Protein 7XKY (pdb70)

Solvent-accessible surface area: 19574 Å² total

Nearest PDB structures (foldseek):
  7xky-assembly1_A  TM=1.003E+00  e=3.390E-57  Methanocaldococcus jannaschii
  6uq8-assembly1_A  TM=8.527E-01  e=4.031E-19  Leishmania major strain Friedlin
  6uqb-assembly1_A  TM=8.549E-01  e=8.327E-19  Leishmania major strain Friedlin
  6unz-assembly1_A  TM=8.738E-01  e=2.473E-18  Leishmania major strain Friedlin
  6mso-assembly2_C  TM=8.274E-01  e=8.846E-19  Leishmania major

Foldseek 3Di:
DVLQVLLVFLLQQQQAFDPLLLVLLVVQLVPKDDPVQNVLSVVLNVLNVCSNVVSAGSDQQSAQKEKEKEAEPDDDVVVVCNVVSNLSSQQVNCPVSNHPQCDADVPVRHTPSRLDDPCRHVYHYHYDHVDDQKMKMKIFGAGPQQQCKDKDDFCVCPLVVQLVVLLVVLLVSQCRLQDLKEKFKAKADPQVNRQVRSVVQLVDRQVDADPPVVVSVVFVVSQCVNLVSQSHSVVGMSRNYSTYGYDYDHHDPRDMMMIMGMHHSSRGMGMDMDRDDD/DEEDQAADLVVQQVADFFDWYFYQHKEKEAEDVRLVVVLVLVPVDDDPDAQAQHEYFQWQWDDQDPNFDATAFTFFDQPVNPPRVLSSCVSHVYAEYEGADFDLVCLQSCQVRVHFYWYAPGPPGRVQSVQFPGFDDWPCCVPPPSRIITMTGGGRNDRIGGCHNPSHGVNVVVVVVVVVVVVVVD

B-factor: mean 34.34, std 10.24, range [13.19, 94.26]

CATH classification: 3.20.130.10

Sequence (464 aa):
KISDVVVELFREAAIYLPEDVKNALEEAYKKESSEISKNTLKAIIENNKIAEETQVPLCQDTGVPIVFLKIGKNINSSEIKIIEEIKEGVKKATEEVPLRPNVVHPLTRENFKTNVGLNSPFINIEFDESLDREIEIIAFPKGAGSENSALKLKPSDGIEGIKNFVLETIANAGGKPCPPIVVGIGIGGTADVALKLAKKALLRKIGERHRDKEIANLEKELLEKINSLGIGAGLGGDITALDVFIEIAGCHTASLPVGICIQCWADRRAIKRIKLDAEYTFNKLTKKDVKKLKVGDIVYLNGKIYTARDEAHLKIIELKSNEKLPFDLNESIIYHAGPIKKVNDSWVCVSIGPTTSARNDVEEEFIKLTNISAIVGKGGKKELLKTFEDYGVVYLAAPGGCAALLANSVKRVDNVYFLDELGPEAVWELEVNNFGPLIVADSHGNSIYEEVNKKVYEKLNELI

InterPro domains:
  IPR004646 Fe-S hydro-lyase, tartrate dehydratase alpha-type, catalytic domain [PF05681] (5-275)
  IPR004646 Fe-S hydro-lyase, tartrate dehydratase alpha-type, catalytic domain [TIGR00722] (3-279)
  IPR051208 Class-I Fumarase/Tartrate Dehydratase [PTHR30389] (2-283)

Radius of gyration: 23.26 Å; Cα contacts (8 Å, |Δi|>4): 1073; chains: 2; bounding box: 66×69×45 Å

Organism: Methanocaldococcus jannaschii (strain ATCC 43067 / DSM 2661 / JAL-1 / JCM 10045 / NBRC 100440) (NCBI:txid243232)

Secondary structure (DSSP, 8-state):
-HHHHHHHHHHHHHH---HHHHHHHHHHHHH---HHHHHHHHHHHHHHHHHHHHT--SSS---EEEEEEEEEES--TTT--HHHHHHHHHHHHHHHTTPP---B-TTT--B-SSS-SSS-SEEEEEEEEEEESEEEEEEEEE-HHHH--EE---GGGHHHHHHHHHHHHHHHHTTTT-SSEEEEEEESSSHHHHHHHHHHHTTSPTT---SSHHHHHHHHHHHHHHHTT--------S-SEEEEEEEE----TT---EEEEEE-S----EEEEEEPP-/-EEESS--HHHHTT--TT-EEEE-SEEEE--HHHHHHHH---S-PPPSS--TT-EEE-B----B-SSSB-----PBPBTT---SHHHHHHHS--SEEEEB---GGGHHHHHHTT-EEEE--TT-HHHHHHHEEEEEEEESHHHH---SEEEEEESSEEEEEE--TTS--HHHHHHHHHHHHHHTT-

Structure (mmCIF, N/CA/C/O backbone):
data_7XKY
#
_entry.id   7XKY
#
_cell.length_a   116.949
_cell.length_b   61.700
_cell.length_c   83.880
_cell.angle_alpha   90.00
_cell.angle_beta   123.90
_cell.angle_gamma   90.00
#
_symmetry.space_group_name_H-M   'C 1 2 1'
#
loop_
_entity.id
_entity.type
_entity.pdbx_description
1 polymer 'Fumarate hydratase'
2 polymer 'Fumarate hydratase'
3 water water
#
loop_
_atom_site.group_PDB
_atom_site.id
_atom_site.type_symbol
_atom_site.label_atom_id
_atom_site.label_alt_id
_atom_site.label_comp_id
_atom_site.label_asym_id
_atom_site.label_entity_id
_atom_site.label_seq_id
_atom_site.pdbx_PDB_ins_code
_atom_site.Cartn_x
_atom_site.Cartn_y
_atom_site.Cartn_z
_atom_site.occupancy
_atom_site.B_iso_or_equiv
_atom_site.auth_seq_id
_atom_site.auth_comp_id
_atom_site.auth_asym_id
_atom_site.auth_atom_id
_atom_site.pdbx_PDB_model_num
ATOM 1 N N . LYS A 1 15 ? 21.736 37.432 23.578 1.00 49.24 2 LYS A N 1
ATOM 2 C CA . LYS A 1 15 ? 21.321 36.928 22.196 1.00 52.10 2 LYS A CA 1
ATOM 3 C C . LYS A 1 15 ? 21.762 35.468 22.013 1.00 49.50 2 LYS A C 1
ATOM 4 O O . LYS A 1 15 ? 21.492 34.855 20.941 1.00 45.79 2 LYS A O 1
ATOM 10 N N . ILE A 1 16 ? 22.438 34.946 23.031 1.00 46.94 3 ILE A N 1
ATOM 11 C CA . ILE A 1 16 ? 23.266 33.713 22.964 1.00 44.14 3 ILE A CA 1
ATOM 12 C C . ILE A 1 16 ? 22.315 32.521 22.817 1.00 39.82 3 ILE A C 1
ATOM 13 O O . ILE A 1 16 ? 22.591 31.624 22.010 1.00 47.01 3 ILE A O 1
ATOM 17 N N . SER A 1 17 ? 21.200 32.529 23.530 1.00 34.37 4 SER A N 1
ATOM 18 C CA . SER A 1 17 ? 20.232 31.405 23.499 1.00 36.42 4 SER A CA 1
ATOM 19 C C . SER A 1 17 ? 19.867 31.048 22.047 1.00 36.25 4 SER A C 1
ATOM 20 O O . SER A 1 17 ? 19.729 29.845 21.772 1.00 34.13 4 SER A O 1
ATOM 23 N N . ASP A 1 18 ? 19.689 32.033 21.153 1.00 36.24 5 ASP A N 1
ATOM 24 C CA . ASP A 1 18 ? 19.281 31.779 19.738 1.00 38.48 5 ASP A CA 1
ATOM 25 C C . ASP A 1 18 ? 20.479 31.240 18.946 1.00 35.56 5 ASP A C 1
ATOM 26 O O . ASP A 1 18 ? 20.263 30.386 18.048 1.00 33.33 5 ASP A O 1
ATOM 31 N N . VAL A 1 19 ? 21.696 31.693 19.261 1.00 31.14 6 VAL A N 1
ATOM 32 C CA . VAL A 1 19 ? 22.933 31.135 18.648 1.00 30.21 6 VAL A CA 1
ATOM 33 C C . VAL A 1 19 ? 23.072 29.657 19.078 1.00 29.17 6 VAL A C 1
ATOM 34 O O . VAL A 1 19 ? 23.365 28.830 18.209 1.00 25.42 6 VAL A O 1
ATOM 38 N N . VAL A 1 20 ? 22.806 29.349 20.355 1.00 24.88 7 VAL A N 1
ATOM 39 C CA . VAL A 1 20 ? 22.843 27.982 20.947 1.00 25.32 7 VAL A CA 1
ATOM 40 C C . VAL A 1 20 ? 21.868 27.089 20.193 1.00 24.47 7 VAL A C 1
ATOM 41 O O . VAL A 1 20 ? 22.242 25.937 19.909 1.00 25.23 7 VAL A O 1
ATOM 45 N N . VAL A 1 21 ? 20.667 27.589 19.899 1.00 25.07 8 VAL A N 1
ATOM 46 C CA . VAL A 1 21 ? 19.626 26.841 19.120 1.00 24.54 8 VAL A CA 1
ATOM 47 C C . VAL A 1 21 ? 20.198 26.499 17.745 1.00 24.64 8 VAL A C 1
ATOM 48 O O . VAL A 1 21 ? 19.994 25.347 17.315 1.00 26.12 8 VAL A O 1
ATOM 52 N N . GLU A 1 22 ? 20.876 27.445 17.083 1.00 26.40 9 GLU A N 1
ATOM 53 C CA . GLU A 1 22 ? 21.376 27.268 15.692 1.00 30.39 9 GLU A CA 1
ATOM 54 C C . GLU A 1 22 ? 22.554 26.297 15.724 1.00 29.92 9 GLU A C 1
ATOM 55 O O . GLU A 1 22 ? 22.785 25.542 14.715 1.00 25.98 9 GLU A O 1
ATOM 57 N N . LEU A 1 23 ? 23.246 26.297 16.864 1.00 27.25 10 LEU A N 1
ATOM 58 C CA . LEU A 1 23 ? 24.412 25.417 17.124 1.00 30.93 10 LEU A CA 1
ATOM 59 C C . LEU A 1 23 ? 23.932 23.946 17.254 1.00 29.52 10 LEU A C 1
ATOM 60 O O . LEU A 1 23 ? 24.525 23.054 16.582 1.00 23.39 10 LEU A O 1
ATOM 65 N N . PHE A 1 24 ? 22.862 23.694 18.023 1.00 27.12 11 PHE A N 1
ATOM 66 C CA . PHE A 1 24 ? 22.270 22.334 18.158 1.00 27.27 11 PHE A CA 1
ATOM 67 C C . PHE A 1 24 ? 21.612 21.909 16.834 1.00 26.76 11 PHE A C 1
ATOM 68 O O . PHE A 1 24 ? 21.689 20.733 16.516 1.00 25.74 11 PHE A O 1
ATOM 76 N N . ARG A 1 25 ? 21.044 22.825 16.048 1.00 27.84 12 ARG A N 1
ATOM 77 C CA . ARG A 1 25 ? 20.455 22.475 14.725 1.00 29.20 12 ARG A CA 1
ATOM 78 C C . ARG A 1 25 ? 21.586 22.014 13.807 1.00 25.92 12 ARG A C 1
ATOM 79 O O . ARG A 1 25 ? 21.470 20.978 13.211 1.00 24.81 12 ARG A O 1
ATOM 87 N N . GLU A 1 26 ? 22.659 22.784 13.728 1.00 29.71 13 GLU A N 1
ATOM 88 C CA . GLU A 1 26 ? 23.891 22.428 12.978 1.00 32.09 13 GLU A CA 1
ATOM 89 C C . GLU A 1 26 ? 24.285 20.988 13.341 1.00 26.85 13 GLU A C 1
ATOM 90 O O . GLU A 1 26 ? 24.357 20.135 12.420 1.00 24.30 13 GLU A O 1
ATOM 96 N N . ALA A 1 27 ? 24.504 20.732 14.635 1.00 22.42 14 ALA A N 1
ATOM 97 C CA . ALA A 1 27 ? 25.080 19.483 15.174 1.00 22.20 14 ALA A CA 1
ATOM 98 C C . ALA A 1 27 ? 24.128 18.336 14.883 1.00 22.66 14 ALA A C 1
ATOM 99 O O . ALA A 1 27 ? 24.623 17.216 14.611 1.00 21.96 14 ALA A O 1
ATOM 101 N N . ALA A 1 28 ? 22.820 18.600 14.948 1.00 20.18 15 ALA A N 1
ATOM 102 C CA . ALA A 1 28 ? 21.807 17.534 14.821 1.00 22.57 15 ALA A CA 1
ATOM 103 C C . ALA A 1 28 ? 21.597 17.138 13.343 1.00 24.01 15 ALA A C 1
ATOM 104 O O . ALA A 1 28 ? 21.191 15.953 13.126 1.00 23.98 15 ALA A O 1
ATOM 106 N N . ILE A 1 29 ? 21.908 18.009 12.359 1.00 23.99 16 ILE A N 1
ATOM 107 C CA . ILE A 1 29 ? 21.517 17.787 10.923 1.00 26.07 16 ILE A CA 1
ATOM 108 C C . ILE A 1 29 ? 22.717 17.621 9.987 1.00 26.12 16 ILE A C 1
ATOM 109 O O . ILE A 1 29 ? 22.610 16.821 9.066 1.00 31.31 16 ILE A O 1
ATOM 114 N N . TYR A 1 30 ? 23.772 18.410 10.166 1.00 25.89 17 TYR A N 1
ATOM 115 C CA . TYR A 1 30 ? 24.924 18.514 9.246 1.00 24.85 17 TYR A CA 1
ATOM 116 C C . TYR A 1 30 ? 26.112 17.798 9.872 1.00 24.28 17 TYR A C 1
ATOM 117 O O . TYR A 1 30 ? 26.672 18.297 10.828 1.00 25.22 17 TYR A O 1
ATOM 126 N N . LEU A 1 31 ? 26.478 16.641 9.346 1.00 23.81 18 LEU A N 1
ATOM 127 C CA . LEU A 1 31 ? 27.614 15.860 9.885 1.00 23.78 18 LEU A CA 1
ATOM 128 C C . LEU A 1 31 ? 28.902 16.580 9.492 1.00 23.65 18 LEU A C 1
ATOM 129 O O . LEU A 1 31 ? 29.027 17.051 8.365 1.00 25.74 18 LEU A O 1
ATOM 134 N N . PRO A 1 32 ? 29.900 16.774 10.377 1.00 23.22 19 PRO A N 1
ATOM 135 C CA . PRO A 1 32 ? 31.090 17.498 9.948 1.00 22.06 19 PRO A CA 1
ATOM 136 C C . PRO A 1 32 ? 31.669 16.826 8.704 1.00 22.41 19 PRO A C 1
ATOM 137 O O . PRO A 1 32 ? 31.646 15.608 8.569 1.00 23.89 19 PRO A O 1
ATOM 141 N N . GLU A 1 33 ? 32.164 17.655 7.807 1.00 25.34 20 GLU A N 1
ATOM 142 C CA . GLU A 1 33 ? 32.818 17.247 6.539 1.00 27.33 20 GLU A CA 1
ATOM 143 C C . GLU A 1 33 ? 33.960 16.244 6.766 1.00 25.32 20 GLU A C 1
ATOM 144 O O . GLU A 1 33 ? 34.149 15.371 5.878 1.00 25.14 20 GLU A O 1
ATOM 150 N N . ASP A 1 34 ? 34.745 16.345 7.847 1.00 22.77 21 ASP A N 1
ATOM 151 C CA . ASP A 1 34 ? 35.885 15.398 8.043 1.00 23.38 21 ASP A CA 1
ATOM 152 C C . ASP A 1 34 ? 35.341 13.978 8.263 1.00 26.02 21 ASP A C 1
ATOM 153 O O . ASP A 1 34 ? 36.100 12.996 7.987 1.00 32.14 21 ASP A O 1
ATOM 158 N N . VAL A 1 35 ? 34.099 13.865 8.760 1.00 22.76 22 VAL A N 1
ATOM 159 C CA . VAL A 1 35 ? 33.467 12.568 9.120 1.00 23.28 22 VAL A CA 1
ATOM 160 C C . VAL A 1 35 ? 32.826 12.006 7.844 1.00 22.95 22 VAL A C 1
ATOM 161 O O . VAL A 1 35 ? 32.899 10.803 7.623 1.00 22.60 22 VAL A O 1
ATOM 165 N N . LYS A 1 36 ? 32.236 12.849 7.014 1.00 25.52 23 LYS A N 1
ATOM 166 C CA . LYS A 1 36 ? 31.623 12.417 5.731 1.00 27.81 23 LYS A CA 1
ATOM 167 C C . LYS A 1 36 ? 32.727 11.894 4.824 1.00 27.74 23 LYS A C 1
ATOM 168 O O . LYS A 1 36 ? 32.576 10.768 4.280 1.00 24.91 23 LYS A O 1
ATOM 174 N N . ASN A 1 37 ? 33.843 12.622 4.750 1.00 29.81 24 ASN A N 1
ATOM 175 C CA . ASN A 1 37 ? 34.998 12.168 3.933 1.00 29.11 24 ASN A CA 1
ATOM 176 C C . ASN A 1 37 ? 35.470 10.796 4.417 1.00 26.06 24 ASN A C 1
ATOM 177 O O . ASN A 1 37 ? 35.675 9.905 3.596 1.00 27.23 24 ASN A O 1
ATOM 182 N N . ALA A 1 38 ? 35.679 10.645 5.723 1.00 25.82 25 ALA A N 1
ATOM 183 C CA . ALA A 1 38 ? 36.126 9.375 6.338 1.00 24.45 25 ALA A CA 1
ATOM 184 C C . ALA A 1 38 ? 35.116 8.269 6.013 1.00 23.76 25 ALA A C 1
ATOM 185 O O . ALA A 1 38 ? 35.543 7.122 5.826 1.00 22.12 25 ALA A O 1
ATOM 187 N N . LEU A 1 39 ? 33.823 8.585 5.932 1.00 24.43 26 LEU A N 1
ATOM 188 C CA . LEU A 1 39 ? 32.833 7.537 5.591 1.00 29.82 26 LEU A CA 1
ATOM 189 C C . LEU A 1 39 ? 32.976 7.151 4.108 1.00 34.51 26 LEU A C 1
ATOM 190 O O . LEU A 1 39 ? 32.918 5.921 3.852 1.00 32.85 26 LEU A O 1
ATOM 195 N N . GLU A 1 40 ? 33.206 8.117 3.191 1.00 34.41 27 GLU A N 1
ATOM 196 C CA . GLU A 1 40 ? 33.440 7.850 1.736 1.00 36.85 27 GLU A CA 1
ATOM 197 C C . GLU A 1 40 ? 34.672 6.946 1.595 1.00 36.92 27 GLU A C 1
ATOM 198 O O . GLU A 1 40 ? 34.602 5.904 0.908 1.00 33.16 27 GLU A O 1
ATOM 202 N N . GLU A 1 41 ? 35.760 7.304 2.273 1.00 36.69 28 GLU A N 1
ATOM 203 C CA . GLU A 1 41 ? 37.011 6.493 2.294 1.00 36.90 28 GLU A CA 1
ATOM 204 C C . GLU A 1 41 ? 36.743 5.094 2.853 1.00 38.39 28 GLU A C 1
ATOM 205 O O . GLU A 1 41 ? 37.201 4.109 2.236 1.00 43.18 28 GLU A O 1
ATOM 211 N N . ALA A 1 42 ? 36.056 4.983 3.987 1.00 36.91 29 ALA A N 1
ATOM 212 C CA . ALA A 1 42 ? 35.740 3.664 4.578 1.00 35.36 29 ALA A CA 1
ATOM 213 C C . ALA A 1 42 ? 35.079 2.804 3.493 1.00 32.57 29 ALA A C 1
ATOM 214 O O . ALA A 1 42 ? 35.441 1.639 3.404 1.00 32.59 29 ALA A O 1
ATOM 216 N N . TYR A 1 43 ? 34.150 3.371 2.732 1.00 3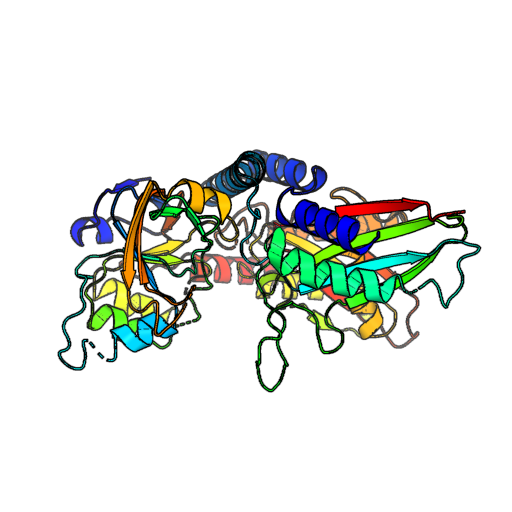3.02 30 TYR A N 1
ATOM 217 C CA . TYR A 1 43 ? 33.372 2.670 1.688 1.00 37.30 30 TYR A CA 1
ATOM 218 C C . TYR A 1 43 ? 34.255 2.144 0.555 1.00 39.31 30 TYR A C 1
ATOM 219 O O . TYR A 1 43 ? 34.035 1.045 0.099 1.00 42.23 30 TYR A O 1
ATOM 228 N N . LYS A 1 44 ? 35.231 2.922 0.122 1.00 40.03 31 LYS A N 1
ATOM 229 C CA . LYS A 1 44 ? 36.086 2.517 -1.009 1.00 39.91 31 LYS A CA 1
ATOM 230 C C . LYS A 1 44 ? 37.112 1.488 -0.563 1.00 40.94 31 LYS A C 1
ATOM 231 O O . LYS A 1 44 ? 37.573 0.742 -1.409 1.00 45.58 31 LYS A O 1
ATOM 235 N N . LYS A 1 45 ? 37.419 1.457 0.727 1.00 40.96 32 LYS A N 1
ATOM 236 C CA . LYS A 1 45 ? 38.491 0.601 1.280 1.00 41.85 32 LYS A CA 1
ATOM 237 C C . LYS A 1 45 ? 38.019 -0.781 1.710 1.00 44.20 32 LYS A C 1
ATOM 238 O O . LYS A 1 45 ? 38.850 -1.646 1.768 1.00 51.51 32 LYS A O 1
ATOM 244 N N . GLU A 1 46 ? 36.747 -1.000 1.974 1.00 40.01 33 GLU A N 1
ATOM 245 C CA . GLU A 1 46 ? 36.381 -2.333 2.489 1.00 40.21 33 GLU A CA 1
ATOM 246 C C . GLU A 1 46 ? 35.778 -3.197 1.401 1.00 43.25 33 GLU A C 1
ATOM 247 O O . GLU A 1 46 ? 35.281 -2.661 0.371 1.00 47.02 33 GLU A O 1
ATOM 251 N N . SER A 1 47 ? 35.747 -4.482 1.742 1.00 42.07 34 SER A N 1
ATOM 252 C CA . SER A 1 47 ? 35.573 -5.630 0.829 1.00 41.04 34 SER A CA 1
ATOM 253 C C . SER A 1 47 ? 34.272 -6.357 1.168 1.00 40.92 34 SER A C 1
ATOM 254 O O . SER A 1 47 ? 33.752 -7.041 0.262 1.00 40.35 34 SER A O 1
ATOM 257 N N . SER A 1 48 ? 33.784 -6.241 2.412 1.00 40.64 35 SER A N 1
ATOM 258 C CA . SER A 1 48 ? 32.544 -6.922 2.869 1.00 41.49 35 SER A CA 1
ATOM 259 C C . SER A 1 48 ? 31.373 -6.289 2.135 1.00 40.78 35 SER A C 1
ATOM 260 O O . SER A 1 48 ? 31.262 -5.055 2.217 1.00 41.93 35 SER A O 1
ATOM 263 N N . GLU A 1 49 ? 30.558 -7.089 1.441 1.00 41.19 36 GLU A N 1
ATOM 264 C CA . GLU A 1 49 ? 29.416 -6.581 0.625 1.00 43.42 36 GLU A CA 1
ATOM 265 C C . GLU A 1 49 ? 28.346 -5.983 1.563 1.00 40.40 36 GLU A C 1
ATOM 266 O O . GLU A 1 49 ? 27.791 -4.888 1.249 1.00 38.78 36 GLU A O 1
ATOM 268 N N . ILE A 1 50 ? 28.075 -6.678 2.667 1.00 37.87 37 ILE A N 1
ATOM 269 C CA . ILE A 1 50 ? 27.186 -6.220 3.777 1.00 38.96 37 ILE A CA 1
ATOM 270 C C . ILE A 1 50 ? 27.610 -4.833 4.276 1.00 34.88 37 ILE A C 1
ATOM 271 O O . ILE A 1 50 ? 26.722 -4.004 4.434 1.00 31.83 37 ILE A O 1
ATOM 276 N N . SER A 1 51 ? 28.896 -4.597 4.555 1.00 32.12 38 SER A N 1
ATOM 277 C CA . SER A 1 51 ? 29.360 -3.331 5.175 1.00 34.88 38 SER A CA 1
ATOM 278 C C . SER A 1 51 ? 29.362 -2.198 4.142 1.00 34.36 38 SER A C 1
ATOM 279 O O . SER A 1 51 ? 29.040 -1.070 4.552 1.00 31.95 38 SER A O 1
ATOM 282 N N . LYS A 1 52 ? 29.650 -2.494 2.865 1.00 33.02 39 LYS A N 1
ATOM 283 C CA . LYS A 1 52 ? 29.599 -1.532 1.727 1.00 31.68 39 LYS A CA 1
ATOM 284 C C . LYS A 1 52 ? 28.164 -1.026 1.557 1.00 30.97 39 LYS A C 1
ATOM 285 O O . LYS A 1 52 ? 27.940 0.210 1.392 1.00 32.41 39 LYS A O 1
ATOM 291 N N . ASN A 1 53 ? 27.202 -1.939 1.607 1.00 28.62 40 ASN A N 1
ATOM 292 C CA . ASN A 1 53 ? 25.772 -1.567 1.532 1.00 31.13 40 ASN A CA 1
ATOM 293 C C . ASN A 1 53 ? 25.391 -0.670 2.716 1.00 30.88 40 ASN A C 1
ATOM 294 O O . ASN A 1 53 ? 24.735 0.391 2.468 1.00 27.13 40 ASN A O 1
ATOM 299 N N . THR A 1 54 ? 25.759 -1.081 3.941 1.00 28.72 41 THR A N 1
ATOM 300 C CA . THR A 1 54 ? 25.468 -0.319 5.187 1.00 29.34 41 THR A CA 1
ATOM 301 C C . THR A 1 54 ? 26.036 1.091 5.040 1.00 28.62 41 THR A C 1
ATOM 302 O O . THR A 1 54 ? 25.321 2.017 5.449 1.00 32.01 41 THR A O 1
ATOM 306 N N . LEU A 1 55 ? 27.248 1.240 4.502 1.00 28.55 42 LEU A N 1
ATOM 307 C CA . LEU A 1 55 ? 27.944 2.550 4.379 1.00 31.52 42 LEU A CA 1
ATOM 308 C C . LEU A 1 55 ? 27.297 3.482 3.347 1.00 33.02 42 LEU A C 1
ATOM 309 O O . LEU A 1 55 ? 27.269 4.656 3.601 1.00 31.72 42 LEU A O 1
ATOM 314 N N . LYS A 1 56 ? 26.791 2.962 2.234 1.00 35.60 43 LYS A N 1
ATOM 315 C CA . LYS A 1 56 ? 26.154 3.834 1.216 1.00 33.42 43 LYS A CA 1
ATOM 316 C C . LYS A 1 56 ? 24.820 4.338 1.768 1.00 28.95 43 LYS A C 1
ATOM 317 O O . LYS A 1 56 ? 24.419 5.426 1.407 1.00 30.24 43 LYS A O 1
ATOM 321 N N . ALA A 1 57 ? 24.156 3.515 2.567 1.00 25.88 44 ALA A N 1
ATOM 322 C CA . ALA A 1 57 ? 22.881 3.860 3.212 1.00 25.68 44 ALA A CA 1
ATOM 323 C C . ALA A 1 57 ? 23.158 5.011 4.161 1.00 26.38 44 ALA A C 1
ATOM 324 O O . ALA A 1 57 ? 22.400 5.964 4.151 1.00 26.98 44 ALA A O 1
ATOM 326 N N . ILE A 1 58 ? 24.241 4.895 4.917 1.00 23.94 45 ILE A N 1
ATOM 327 C CA . ILE A 1 58 ? 24.621 5.986 5.858 1.00 25.95 45 ILE A CA 1
ATOM 328 C C . ILE A 1 58 ? 24.937 7.275 5.089 1.00 26.98 45 ILE A C 1
ATOM 329 O O . ILE A 1 58 ? 24.429 8.354 5.492 1.00 28.42 45 ILE A O 1
ATOM 334 N N . ILE A 1 59 ? 25.760 7.188 4.042 1.00 27.84 46 ILE A N 1
ATOM 335 C CA . ILE A 1 59 ? 26.108 8.358 3.178 1.00 28.75 46 ILE A CA 1
ATOM 336 C C . ILE A 1 59 ? 24.826 8.924 2.545 1.00 25.54 46 ILE A C 1
ATOM 337 O O . ILE A 1 59 ? 24.720 10.149 2.391 1.00 26.98 46 ILE A O 1
ATOM 342 N N . GLU A 1 60 ? 23.875 8.079 2.192 1.00 24.99 47 GLU A N 1
ATOM 343 C CA . GLU A 1 60 ? 22.594 8.545 1.577 1.00 29.23 47 GLU A CA 1
ATOM 344 C C . GLU A 1 60 ? 21.747 9.260 2.643 1.00 26.47 47 GLU A C 1
ATOM 345 O O . GLU A 1 60 ? 21.266 10.381 2.354 1.00 27.21 47 GLU A O 1
ATOM 349 N N . ASN A 1 61 ? 21.623 8.654 3.839 1.00 25.84 48 ASN A N 1
ATOM 350 C CA . ASN A 1 61 ? 21.028 9.239 5.075 1.00 23.04 48 ASN A CA 1
ATOM 351 C C . ASN A 1 61 ? 21.458 10.691 5.240 1.00 21.89 48 ASN A C 1
ATOM 352 O O . ASN A 1 61 ? 20.605 11.549 5.420 1.00 26.10 48 ASN A O 1
ATOM 357 N N . ASN A 1 62 ? 22.751 10.954 5.183 1.00 24.55 49 ASN A N 1
ATOM 358 C CA . ASN A 1 62 ? 23.330 12.291 5.479 1.00 27.34 49 ASN A CA 1
ATOM 359 C C . ASN A 1 62 ? 22.940 13.318 4.403 1.00 27.41 49 ASN A C 1
ATOM 360 O O . ASN A 1 62 ? 22.610 14.461 4.807 1.00 28.30 49 ASN A O 1
ATOM 365 N N . LYS A 1 63 ? 22.910 12.949 3.111 1.00 26.26 50 LYS A N 1
ATOM 366 C CA . LYS A 1 63 ? 22.421 13.843 2.015 1.00 27.16 50 LYS A CA 1
ATOM 367 C C . LYS A 1 63 ? 20.948 14.209 2.294 1.00 29.82 50 LYS A C 1
ATOM 368 O O . LYS A 1 63 ? 20.603 15.431 2.324 1.00 27.63 50 LYS A O 1
ATOM 370 N N . ILE A 1 64 ? 20.114 13.199 2.558 1.00 27.93 51 ILE A N 1
ATOM 371 C CA . ILE A 1 64 ? 18.650 13.370 2.772 1.00 27.31 51 ILE A CA 1
ATOM 372 C C . ILE A 1 64 ? 18.413 14.216 4.030 1.00 28.75 51 ILE A C 1
ATOM 373 O O . ILE A 1 64 ? 17.567 15.154 3.960 1.00 29.81 51 ILE A O 1
ATOM 378 N N . ALA A 1 65 ? 19.077 13.928 5.157 1.00 29.10 52 ALA A N 1
ATOM 379 C CA . ALA A 1 65 ? 18.929 14.768 6.373 1.00 31.20 52 ALA A CA 1
ATOM 380 C C . ALA A 1 65 ? 19.083 16.264 6.011 1.00 31.66 52 ALA A C 1
ATOM 381 O O . ALA A 1 65 ? 18.205 17.070 6.412 1.00 26.59 52 ALA A O 1
ATOM 383 N N . GLU A 1 66 ? 20.163 16.626 5.297 1.00 33.54 53 GLU A N 1
ATOM 384 C CA . GLU A 1 66 ? 20.497 18.041 4.921 1.00 37.34 53 GLU A CA 1
ATOM 385 C C . GLU A 1 66 ? 19.449 18.629 3.948 1.00 35.64 53 GLU A C 1
ATOM 386 O O . GLU A 1 66 ? 18.994 19.758 4.217 1.00 31.52 53 GLU A O 1
ATOM 392 N N . GLU A 1 67 ? 19.062 17.903 2.884 1.00 36.28 54 GLU A N 1
ATOM 393 C CA . GLU A 1 67 ? 18.036 18.333 1.879 1.00 38.98 54 GLU A CA 1
ATOM 394 C C . GLU A 1 67 ? 16.696 18.619 2.584 1.00 40.23 54 GLU A C 1
ATOM 395 O O . GLU A 1 67 ? 16.146 19.706 2.337 1.00 37.60 54 GLU A O 1
ATOM 397 N N . THR A 1 68 ? 16.207 17.703 3.440 1.00 40.48 55 THR A N 1
ATOM 398 C CA . THR A 1 68 ? 14.873 17.786 4.104 1.00 39.18 55 THR A CA 1
ATOM 399 C C . THR A 1 68 ? 14.945 18.417 5.498 1.00 38.52 55 THR A C 1
ATOM 400 O O . THR A 1 68 ? 13.876 18.475 6.133 1.00 37.15 55 THR A O 1
ATOM 404 N N . GLN A 1 69 ? 16.126 18.851 5.949 1.00 35.96 56 GLN A N 1
ATOM 405 C CA . GLN A 1 69 ? 16.335 19.598 7.225 1.00 38.92 56 GLN A CA 1
ATOM 406 C C . GLN A 1 69 ? 15.821 18.833 8.463 1.00 35.16 56 GLN A C 1
ATOM 407 O O . GLN A 1 69 ? 15.239 19.482 9.367 1.00 37.44 56 GLN A O 1
ATOM 413 N N . VAL A 1 70 ? 16.036 17.521 8.543 1.00 31.79 57 VAL A N 1
ATOM 414 C CA . VAL A 1 70 ? 15.667 16.714 9.750 1.00 30.33 57 VAL A CA 1
ATOM 415 C C . VAL A 1 70 ? 16.938 16.174 10.374 1.00 29.21 57 VAL A C 1
ATOM 416 O O . VAL A 1 70 ? 17.959 16.080 9.695 1.00 29.67 57 VAL A O 1
ATOM 420 N N . PRO A 1 71 ? 16.932 15.871 11.690 1.00 29.55 58 PRO A N 1
ATOM 421 C CA . PRO A 1 71 ? 18.139 15.374 12.347 1.00 29.59 58 PRO A CA 1
ATOM 422 C C . PRO A 1 71 ? 18.668 14.116 11.638 1.00 28.28 58 PRO A C 1
ATOM 423 O O . PRO A 1 71 ? 17.893 13.320 11.172 1.00 29.32 58 PRO A O 1
ATOM 427 N N . LEU A 1 72 ? 19.982 13.973 11.505 1.00 28.36 59 LEU A N 1
ATOM 428 C CA . LEU A 1 72 ? 20.528 12.830 10.721 1.00 30.74 59 LEU A CA 1
ATOM 429 C C . LEU A 1 72 ? 20.311 11.515 11.505 1.00 31.13 59 LEU A C 1
ATOM 430 O O . LEU A 1 72 ? 20.119 10.433 10.893 1.00 26.54 59 LEU A O 1
ATOM 435 N N . CYS A 1 73 ? 20.220 11.644 12.821 1.00 37.02 60 CYS A N 1
ATOM 436 C CA . CYS A 1 73 ? 20.117 10.556 13.817 1.00 38.69 60 CYS A CA 1
ATOM 437 C C . CYS A 1 73 ? 18.966 10.918 14.755 1.00 36.20 60 CYS A C 1
ATOM 438 O O . CYS A 1 73 ? 18.939 12.064 15.230 1.00 38.33 60 CYS A O 1
ATOM 441 N N . GLN A 1 74 ? 18.028 10.004 14.972 1.00 30.50 61 GLN A N 1
ATOM 442 C CA . GLN A 1 74 ? 16.850 10.237 15.843 1.00 28.85 61 GLN A CA 1
ATOM 443 C C . GLN A 1 74 ? 17.249 10.461 17.316 1.00 27.92 61 GLN A C 1
ATOM 444 O O . GLN A 1 74 ? 16.619 11.309 17.958 1.00 28.64 61 GLN A O 1
ATOM 450 N N . ASP A 1 75 ? 18.245 9.738 17.844 1.00 27.46 62 ASP A N 1
ATOM 451 C CA . ASP A 1 75 ? 18.768 9.943 19.220 1.00 24.24 62 ASP A CA 1
ATOM 452 C C . ASP A 1 75 ? 19.734 11.118 19.176 1.00 24.05 62 ASP A C 1
ATOM 453 O O . ASP A 1 75 ? 20.946 10.888 19.019 1.00 24.43 62 ASP A O 1
ATOM 458 N N . THR A 1 76 ? 19.202 12.324 19.373 1.00 24.81 63 THR A N 1
ATOM 459 C CA . THR A 1 76 ? 19.943 13.610 19.324 1.00 24.82 63 THR A CA 1
ATOM 460 C C . THR A 1 76 ? 20.803 13.773 20.579 1.00 27.25 63 THR A C 1
ATOM 461 O O . THR A 1 76 ? 21.576 14.703 20.624 1.00 30.74 63 THR A O 1
ATOM 465 N N . GLY A 1 77 ? 20.589 12.961 21.612 1.00 30.62 64 GLY A N 1
ATOM 466 C CA . GLY A 1 77 ? 21.579 12.772 22.681 1.00 28.09 64 GLY A CA 1
ATOM 467 C C . GLY A 1 77 ? 21.275 13.565 23.925 1.00 26.14 64 GLY A C 1
ATOM 468 O O . GLY A 1 77 ? 20.173 14.074 24.055 1.00 26.15 64 GLY A O 1
ATOM 469 N N . VAL A 1 78 ? 22.218 13.537 24.853 1.00 28.54 65 VAL A N 1
ATOM 470 C CA . VAL A 1 78 ? 22.319 14.440 26.035 1.00 31.19 65 VAL A CA 1
ATOM 471 C C . VAL A 1 78 ? 23.069 15.690 25.574 1.00 26.56 65 VAL A C 1
ATOM 472 O O . VAL A 1 78 ? 24.069 15.572 24.888 1.00 26.22 65 VAL A O 1
ATOM 476 N N . PRO A 1 79 ? 22.600 16.912 25.898 1.00 28.98 66 PRO A N 1
ATOM 477 C CA . PRO A 1 79 ? 23.291 18.149 25.518 1.00 28.78 66 PRO A CA 1
ATOM 478 C C . PRO A 1 79 ? 24.537 18.460 26.358 1.00 28.39 66 PRO A C 1
ATOM 479 O O . PRO A 1 79 ? 24.391 18.857 27.531 1.00 25.85 66 PRO A O 1
ATOM 483 N N . ILE A 1 80 ? 25.723 18.261 25.755 1.00 27.78 67 ILE A N 1
ATOM 484 C CA . ILE A 1 80 ? 27.035 18.653 26.350 1.00 25.08 67 ILE A CA 1
ATOM 485 C C . ILE A 1 80 ? 27.529 19.941 25.672 1.00 22.24 67 ILE A C 1
ATOM 486 O O . ILE A 1 80 ? 27.462 20.069 24.408 1.00 19.13 67 ILE A O 1
ATOM 491 N N . VAL A 1 81 ? 28.049 20.860 26.473 1.00 19.51 68 VAL A N 1
ATOM 492 C CA . VAL A 1 81 ? 28.484 22.182 25.944 1.00 21.07 68 VAL A CA 1
ATOM 493 C C . VAL A 1 81 ? 29.897 22.507 26.424 1.00 19.21 68 VAL A C 1
ATOM 494 O O . VAL A 1 81 ? 30.095 22.587 27.654 1.00 19.49 68 VAL A O 1
ATOM 498 N N . PHE A 1 82 ? 30.828 22.735 25.496 1.00 19.36 69 PHE A N 1
ATOM 499 C CA . PHE A 1 82 ? 32.209 23.202 25.821 1.00 22.43 69 PHE A CA 1
ATOM 500 C C . PHE A 1 82 ? 32.347 24.699 25.544 1.00 21.10 69 PHE A C 1
ATOM 501 O O . PHE A 1 82 ? 32.271 25.145 24.374 1.00 20.69 69 PHE A O 1
ATOM 509 N N . LEU A 1 83 ? 32.590 25.446 26.611 1.00 21.50 70 LEU A N 1
ATOM 510 C CA . LEU A 1 83 ? 32.634 26.924 26.597 1.00 24.64 70 LEU A CA 1
ATOM 511 C C . LEU A 1 83 ? 34.068 27.396 26.861 1.00 27.63 70 LEU A C 1
ATOM 512 O O . LEU A 1 83 ? 34.527 27.135 27.990 1.00 26.75 70 LEU A O 1
ATOM 517 N N . LYS A 1 84 ? 34.729 28.056 25.887 1.00 28.94 71 LYS A N 1
ATOM 518 C CA . LYS A 1 84 ? 36.040 28.761 26.068 1.00 31.86 71 LYS A CA 1
ATOM 519 C C . LYS A 1 84 ? 35.821 30.261 26.341 1.00 33.34 71 LYS A C 1
ATOM 520 O O . LYS A 1 84 ? 35.128 30.912 25.538 1.00 31.54 71 LYS A O 1
ATOM 526 N N . ILE A 1 85 ? 36.423 30.809 27.404 1.00 33.08 72 ILE A N 1
ATOM 527 C CA . ILE A 1 85 ? 36.188 32.224 27.830 1.00 34.98 72 ILE A CA 1
ATOM 528 C C . ILE A 1 85 ? 37.462 33.078 27.687 1.00 35.62 72 ILE A C 1
ATOM 529 O O . ILE A 1 85 ? 38.520 32.736 28.264 1.00 31.17 72 ILE A O 1
ATOM 534 N N . GLY A 1 86 ? 37.337 34.195 26.970 1.00 36.78 73 GLY A N 1
ATOM 535 C CA . GLY A 1 86 ? 38.441 35.125 26.657 1.00 35.91 73 GLY A CA 1
ATOM 536 C C . GLY A 1 86 ? 38.668 36.142 27.763 1.00 34.53 73 GLY A C 1
ATOM 537 O O . GLY A 1 86 ? 37.963 36.083 28.786 1.00 29.97 73 GLY A O 1
ATOM 538 N N . LYS A 1 87 ? 39.646 37.029 27.557 1.00 36.72 74 LYS A N 1
ATOM 539 C CA . LYS A 1 87 ? 40.040 38.114 28.500 1.00 37.42 74 LYS A CA 1
ATOM 540 C C . LYS A 1 87 ? 38.909 39.133 28.640 1.00 34.48 74 LYS A C 1
ATOM 541 O O . LYS A 1 87 ? 38.081 39.276 27.705 1.00 33.27 74 LYS A O 1
ATOM 545 N N . ASN A 1 88 ? 38.886 39.811 29.785 1.00 33.62 75 ASN A N 1
ATOM 546 C CA . ASN A 1 88 ? 38.122 41.067 30.002 1.00 31.36 75 ASN A CA 1
ATOM 547 C C . ASN A 1 88 ? 36.637 40.768 29.825 1.00 30.43 75 ASN A C 1
ATOM 548 O O . ASN A 1 88 ? 35.968 41.557 29.134 1.00 30.47 75 ASN A O 1
ATOM 553 N N . ILE A 1 89 ? 36.161 39.684 30.453 1.00 30.29 76 ILE A N 1
ATOM 554 C CA . ILE A 1 89 ? 34.715 39.347 30.616 1.00 28.11 76 ILE A CA 1
ATOM 555 C C . ILE A 1 89 ? 34.385 39.249 32.119 1.00 29.36 76 ILE A C 1
ATOM 556 O O . ILE A 1 89 ? 35.063 38.513 32.863 1.00 27.08 76 ILE A O 1
ATOM 561 N N . ASN A 1 90 ? 33.350 39.952 32.572 1.00 31.41 77 ASN A N 1
ATOM 562 C CA . ASN A 1 90 ? 32.964 39.944 34.007 1.00 32.56 77 ASN A CA 1
ATOM 563 C C . ASN A 1 90 ? 32.351 38.569 34.332 1.00 31.79 77 ASN A C 1
ATOM 564 O O . ASN A 1 90 ? 31.643 38.012 33.471 1.00 29.75 77 ASN A O 1
ATOM 569 N N . SER A 1 91 ? 32.614 38.047 35.532 1.00 30.31 78 SER A N 1
ATOM 570 C CA . SER A 1 91 ? 32.104 36.741 36.028 1.00 29.55 78 SER A CA 1
ATOM 571 C C . SER A 1 91 ? 30.581 36.792 36.080 1.00 29.99 78 SER A C 1
ATOM 572 O O . SER A 1 91 ? 29.917 35.766 35.863 1.00 32.02 78 SER A O 1
ATOM 575 N N . SER A 1 92 ? 30.050 37.961 36.391 1.00 29.03 79 SER A N 1
ATOM 576 C CA . SER A 1 92 ? 28.601 38.221 36.376 1.00 28.59 79 SER A CA 1
ATOM 577 C C . SER A 1 92 ? 28.072 38.039 34.939 1.00 30.01 79 SER A C 1
ATOM 578 O O . SER A 1 92 ? 27.010 37.443 34.785 1.00 28.73 79 SER A O 1
ATOM 581 N N . GLU A 1 93 ? 28.815 38.429 33.903 1.00 33.16 80 GLU A N 1
ATOM 582 C CA . GLU A 1 93 ? 28.394 38.195 32.491 1.00 34.19 80 GLU A CA 1
ATOM 583 C C . GLU A 1 93 ? 28.547 36.693 32.156 1.00 35.05 80 GLU A C 1
ATOM 584 O O . GLU A 1 93 ? 27.737 36.153 31.361 1.00 31.16 80 GLU A O 1
ATOM 590 N N . ILE A 1 94 ? 29.522 35.997 32.741 1.00 29.85 81 ILE A N 1
ATOM 591 C CA . ILE A 1 94 ? 29.670 34.547 32.454 1.00 32.49 81 ILE A CA 1
ATOM 592 C C . ILE A 1 94 ? 28.450 33.809 33.029 1.00 32.80 81 ILE A C 1
ATOM 593 O O . ILE A 1 94 ? 27.954 32.852 32.386 1.00 31.17 81 ILE A O 1
ATOM 606 N N . LYS A 1 96 ? 25.471 34.983 33.200 1.00 31.44 83 LYS A N 1
ATOM 607 C CA . LYS A 1 96 ? 24.300 35.267 32.336 1.00 30.81 83 LYS A CA 1
ATOM 608 C C . LYS A 1 96 ? 24.495 34.416 31.078 1.00 29.24 83 LYS A C 1
ATOM 609 O O . LYS A 1 96 ? 23.525 33.841 30.611 1.00 31.10 83 LYS A O 1
ATOM 611 N N . ILE A 1 97 ? 25.727 34.227 30.629 1.00 29.86 84 ILE A N 1
ATOM 612 C CA . ILE A 1 97 ? 26.015 33.360 29.452 1.00 30.04 84 ILE A CA 1
ATOM 613 C C . ILE A 1 97 ? 25.592 31.915 29.766 1.00 29.69 84 ILE A C 1
ATOM 614 O O . ILE A 1 97 ? 25.089 31.260 28.852 1.00 25.88 84 ILE A O 1
ATOM 619 N N . ILE A 1 98 ? 25.781 31.424 30.994 1.00 29.84 85 ILE A N 1
ATOM 620 C CA . ILE A 1 98 ? 25.442 30.016 31.366 1.00 30.87 85 ILE A CA 1
ATOM 621 C C . ILE A 1 98 ? 23.912 29.834 31.377 1.00 33.97 85 ILE A C 1
ATOM 622 O O . ILE A 1 98 ? 23.445 28.759 30.938 1.00 34.74 85 ILE A O 1
ATOM 627 N N . GLU A 1 99 ? 23.162 30.840 31.837 1.00 33.41 86 GLU A N 1
ATOM 628 C CA . GLU A 1 99 ? 21.678 30.852 31.818 1.00 33.84 86 GLU A CA 1
ATOM 629 C C . GLU A 1 99 ? 21.184 30.857 30.372 1.00 32.22 86 GLU A C 1
ATOM 630 O O . GLU A 1 99 ? 20.224 30.167 30.078 1.00 31.57 86 GLU A O 1
ATOM 636 N N . GLU A 1 100 ? 21.811 31.622 29.493 1.00 34.13 87 GLU A N 1
ATOM 637 C CA . GLU A 1 100 ? 21.338 31.765 28.096 1.00 39.05 87 GLU A CA 1
ATOM 638 C C . GLU A 1 100 ? 21.572 30.443 27.380 1.00 33.98 87 GLU A C 1
ATOM 639 O O . GLU A 1 100 ? 20.832 30.157 26.441 1.00 33.38 87 GLU A O 1
ATOM 645 N N . ILE A 1 101 ? 22.589 29.692 27.810 1.00 29.93 88 ILE A N 1
ATOM 646 C CA . ILE A 1 101 ? 22.943 28.372 27.224 1.00 27.09 88 ILE A CA 1
ATOM 647 C C . ILE A 1 101 ? 21.869 27.355 27.624 1.00 25.89 88 ILE A C 1
ATOM 648 O O . ILE A 1 101 ? 21.379 26.654 26.731 1.00 22.20 88 ILE A O 1
ATOM 653 N N . LYS A 1 102 ? 21.468 27.337 28.895 1.00 24.85 89 LYS A N 1
ATOM 654 C CA . LYS A 1 102 ? 20.315 26.534 29.347 1.00 28.58 89 LYS A CA 1
ATOM 655 C C . LYS A 1 102 ? 19.075 26.894 28.524 1.00 29.97 89 LYS A C 1
ATOM 656 O O . LYS A 1 102 ? 18.516 25.988 27.918 1.00 30.05 89 LYS A O 1
ATOM 662 N N . GLU A 1 103 ? 18.665 28.160 28.511 1.00 32.31 90 GLU A N 1
ATOM 663 C CA . GLU A 1 103 ? 17.454 28.649 27.789 1.00 33.89 90 GLU A CA 1
ATOM 664 C C . GLU A 1 103 ? 17.502 28.180 26.327 1.00 30.70 90 GLU A C 1
ATOM 665 O O . GLU A 1 103 ? 16.470 27.693 25.815 1.00 28.80 90 GLU A O 1
ATOM 671 N N . GLY A 1 104 ? 18.656 28.287 25.679 1.00 26.68 91 GLY A N 1
ATOM 672 C CA . GLY A 1 104 ? 18.813 27.903 24.264 1.00 27.05 91 GLY A CA 1
ATOM 673 C C . GLY A 1 104 ? 18.687 26.401 24.054 1.00 25.98 91 GLY A C 1
ATOM 674 O O . GLY A 1 104 ? 18.341 25.978 22.911 1.00 23.50 91 GLY A O 1
ATOM 675 N N . VAL A 1 105 ? 18.949 25.605 25.096 1.00 24.94 92 VAL A N 1
ATOM 676 C CA . VAL A 1 105 ? 18.734 24.130 25.031 1.00 26.35 92 VAL A CA 1
ATOM 677 C C . VAL A 1 105 ? 17.233 23.841 25.174 1.00 26.00 92 VAL A C 1
ATOM 678 O O . VAL A 1 105 ? 16.690 23.069 24.348 1.00 25.96 92 VAL A O 1
ATOM 682 N N . LYS A 1 106 ? 16.565 24.494 26.121 1.00 27.60 93 LYS A N 1
ATOM 683 C CA . LYS A 1 106 ? 15.078 24.512 26.213 1.00 29.52 93 LYS A CA 1
ATOM 684 C C . LYS A 1 106 ? 14.459 24.885 24.859 1.00 28.00 93 LYS A C 1
ATOM 685 O O . LYS A 1 106 ? 13.583 24.199 24.389 1.00 29.94 93 LYS A O 1
ATOM 691 N N . LYS A 1 107 ? 14.958 25.913 24.206 1.00 31.03 94 LYS A N 1
ATOM 692 C CA . LYS A 1 107 ? 14.384 26.383 22.925 1.00 34.41 94 LYS A CA 1
ATOM 693 C C . LYS A 1 107 ? 14.721 25.394 21.798 1.00 31.75 94 LYS A C 1
ATOM 694 O O . LYS A 1 107 ? 13.805 25.121 21.005 1.00 27.82 94 LYS A O 1
ATOM 700 N N . ALA A 1 108 ? 15.936 24.818 21.770 1.00 30.81 95 ALA A N 1
ATOM 701 C CA . ALA A 1 108 ? 16.390 23.816 20.760 1.00 29.35 95 ALA A CA 1
ATOM 702 C C . ALA A 1 108 ? 15.557 22.515 20.797 1.00 28.98 95 ALA A C 1
ATOM 703 O O . ALA A 1 108 ? 15.213 21.941 19.728 1.00 28.33 95 ALA A O 1
ATOM 705 N N . THR A 1 109 ? 15.258 22.023 21.987 1.00 27.61 96 THR A N 1
ATOM 706 C CA . THR A 1 109 ? 14.347 20.878 22.190 1.00 29.30 96 THR A CA 1
ATOM 707 C C . THR A 1 109 ? 13.082 21.140 21.364 1.00 35.35 96 THR A C 1
ATOM 708 O O . THR A 1 109 ? 12.698 20.249 20.570 1.00 35.21 96 THR A O 1
ATOM 712 N N . GLU A 1 110 ? 12.498 22.341 21.518 1.00 39.38 97 GLU A N 1
ATOM 713 C CA . GLU A 1 110 ? 11.266 22.796 20.815 1.00 39.31 97 GLU A CA 1
ATOM 714 C C . GLU A 1 110 ? 11.522 22.983 19.301 1.00 39.57 97 GLU A C 1
ATOM 715 O O . GLU A 1 110 ? 10.864 22.303 18.525 1.00 38.30 97 GLU A O 1
ATOM 717 N N . GLU A 1 111 ? 12.454 23.822 18.846 1.00 40.49 98 GLU A N 1
ATOM 718 C CA . GLU A 1 111 ? 12.441 24.233 17.411 1.00 41.56 98 GLU A CA 1
ATOM 719 C C . GLU A 1 111 ? 13.386 23.452 16.491 1.00 38.94 98 GLU A C 1
ATOM 720 O O . GLU A 1 111 ? 13.183 23.593 15.280 1.00 35.74 98 GLU A O 1
ATOM 726 N N . VAL A 1 112 ? 14.339 22.646 16.975 1.00 36.37 99 VAL A N 1
ATOM 727 C CA . VAL A 1 112 ? 15.217 21.857 16.057 1.00 34.00 99 VAL A CA 1
ATOM 728 C C . VAL A 1 112 ? 14.412 20.807 15.278 1.00 33.61 99 VAL A C 1
ATOM 729 O O . VAL A 1 112 ? 14.441 20.830 14.050 1.00 33.61 99 VAL A O 1
ATOM 733 N N . PRO A 1 113 ? 13.651 19.858 15.883 1.00 33.64 100 PRO A N 1
ATOM 734 C CA . PRO A 1 113 ? 13.571 19.645 17.331 1.00 33.68 100 PRO A CA 1
ATOM 735 C C . PRO A 1 113 ? 14.541 18.570 17.836 1.00 34.10 100 PRO A C 1
ATOM 736 O O . PRO A 1 113 ? 15.001 17.752 17.042 1.00 36.35 100 PRO A O 1
ATOM 740 N N . LEU A 1 114 ? 14.841 18.600 19.138 1.00 33.30 101 LEU A N 1
ATOM 741 C CA . LEU A 1 114 ? 15.605 17.520 19.826 1.00 29.93 101 LEU A CA 1
ATOM 742 C C . LEU A 1 114 ? 14.597 16.662 20.585 1.00 27.57 101 LEU A C 1
ATOM 743 O O . LEU A 1 114 ? 13.503 17.156 20.916 1.00 25.15 101 LEU A O 1
ATOM 748 N N . ARG A 1 115 ? 14.940 15.401 20.799 1.00 26.56 102 ARG A N 1
ATOM 749 C CA . ARG A 1 115 ? 14.137 14.496 21.649 1.00 28.55 102 ARG A CA 1
ATOM 750 C C . ARG A 1 115 ? 14.383 14.868 23.112 1.00 25.06 102 ARG A C 1
ATOM 751 O O . ARG A 1 115 ? 15.497 15.170 23.509 1.00 24.39 102 ARG A O 1
ATOM 759 N N . PRO A 1 116 ? 13.368 14.869 23.985 1.00 25.44 103 PRO A N 1
ATOM 760 C CA . PRO A 1 116 ? 13.583 15.125 25.418 1.00 26.28 103 PRO A CA 1
ATOM 761 C C . PRO A 1 116 ? 14.101 13.847 26.095 1.00 22.98 103 PRO A C 1
ATOM 762 O O . PRO A 1 116 ? 13.313 13.048 26.439 1.00 22.23 103 PRO A O 1
ATOM 766 N N . ASN A 1 117 ? 15.409 13.750 26.310 1.00 20.60 104 ASN A N 1
ATOM 767 C CA . ASN A 1 117 ? 16.068 12.507 26.791 1.00 21.39 104 ASN A CA 1
ATOM 768 C C . ASN A 1 117 ? 16.624 12.602 28.209 1.00 22.58 104 ASN A C 1
ATOM 769 O O . ASN A 1 117 ? 17.058 11.619 28.688 1.00 25.32 104 ASN A O 1
ATOM 774 N N . VAL A 1 118 ? 16.578 13.757 28.841 1.00 24.30 105 VAL A N 1
ATOM 775 C CA . VAL A 1 118 ? 17.216 13.876 30.174 1.00 23.45 105 VAL A CA 1
ATOM 776 C C . VAL A 1 118 ? 16.227 13.560 31.288 1.00 22.07 105 VAL A C 1
ATOM 777 O O . VAL A 1 118 ? 15.214 14.190 31.363 1.00 19.93 105 VAL A O 1
ATOM 781 N N . VAL A 1 119 ? 16.548 12.556 32.083 1.00 20.29 106 VAL A N 1
ATOM 782 C CA . VAL A 1 119 ? 15.639 12.146 33.179 1.00 19.49 106 VAL A CA 1
ATOM 783 C C . VAL A 1 119 ? 16.373 12.144 34.506 1.00 19.26 106 VAL A C 1
ATOM 784 O O . VAL A 1 119 ? 17.555 12.276 34.541 1.00 17.80 106 VAL A O 1
ATOM 788 N N . HIS A 1 120 ? 15.596 12.003 35.558 1.00 20.09 107 HIS A N 1
ATOM 789 C CA . HIS A 1 120 ? 16.129 11.840 36.914 1.00 18.75 107 HIS A CA 1
ATOM 790 C C . HIS A 1 120 ? 16.647 10.405 36.965 1.00 20.91 107 HIS A C 1
ATOM 791 O O . HIS A 1 120 ? 15.912 9.517 36.620 1.00 19.98 107 HIS A O 1
ATOM 798 N N . PRO A 1 121 ? 17.895 10.148 37.387 1.00 21.47 108 PRO A N 1
ATOM 799 C CA . PRO A 1 121 ? 18.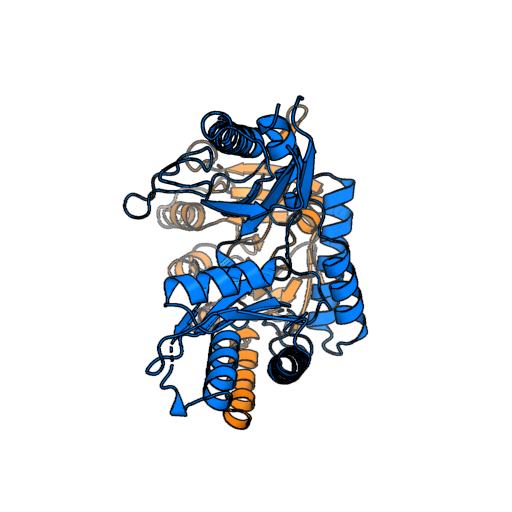422 8.792 37.369 1.00 20.51 108 PRO A CA 1
ATOM 800 C C . PRO A 1 121 ? 17.681 7.759 38.232 1.00 22.25 108 PRO A C 1
ATOM 801 O O . PRO A 1 121 ? 17.670 6.639 37.905 1.00 20.29 108 PRO A O 1
ATOM 805 N N . LEU A 1 122 ? 17.017 8.182 39.292 1.00 24.95 109 LEU A N 1
ATOM 806 C CA . LEU A 1 122 ? 16.356 7.180 40.151 1.00 26.71 109 LEU A CA 1
ATOM 807 C C . LEU A 1 122 ? 14.858 7.131 39.891 1.00 27.91 109 LEU A C 1
ATOM 808 O O . LEU A 1 122 ? 14.305 6.051 39.932 1.00 29.71 109 LEU A O 1
ATOM 813 N N . THR A 1 123 ? 14.268 8.272 39.587 1.00 27.00 110 THR A N 1
ATOM 814 C CA . THR A 1 123 ? 12.812 8.359 39.388 1.00 29.49 110 THR A CA 1
ATOM 815 C C . THR A 1 123 ? 12.441 8.047 37.943 1.00 28.47 110 THR A C 1
ATOM 816 O O . THR A 1 123 ? 11.341 7.573 37.743 1.00 28.41 110 THR A O 1
ATOM 820 N N . ARG A 1 124 ? 13.309 8.421 37.000 1.00 25.24 111 ARG A N 1
ATOM 821 C CA . ARG A 1 124 ? 13.168 8.268 35.521 1.00 23.52 111 ARG A CA 1
ATOM 822 C C . ARG A 1 124 ? 12.195 9.298 34.955 1.00 22.00 111 ARG A C 1
ATOM 823 O O . ARG A 1 124 ? 11.852 9.176 33.829 1.00 22.58 111 ARG A O 1
ATOM 831 N N . GLU A 1 125 ? 11.826 10.294 35.745 1.00 23.23 112 GLU A N 1
ATOM 832 C CA . GLU A 1 125 ? 10.908 11.382 35.365 1.00 23.71 112 GLU A CA 1
ATOM 833 C C . GLU A 1 125 ? 11.613 12.240 34.333 1.00 23.37 112 GLU A C 1
ATOM 834 O O . GLU A 1 125 ? 12.683 12.712 34.623 1.00 21.63 112 GLU A O 1
ATOM 836 N N . ASN A 1 126 ? 11.002 12.373 33.169 1.00 25.21 113 ASN A N 1
ATOM 837 C CA . ASN A 1 126 ? 11.568 13.171 32.061 1.00 26.78 113 ASN A CA 1
ATOM 838 C C . ASN A 1 126 ? 11.366 14.650 32.380 1.00 28.39 113 ASN A C 1
ATOM 839 O O . ASN A 1 126 ? 10.302 15.011 32.840 1.00 32.54 113 ASN A O 1
ATOM 844 N N . PHE A 1 127 ? 12.408 15.447 32.167 1.00 27.87 114 PHE A N 1
ATOM 845 C CA . PHE A 1 127 ? 12.400 16.906 32.416 1.00 30.63 114 PHE A CA 1
ATOM 846 C C . PHE A 1 127 ? 11.597 17.656 31.354 1.00 30.24 114 PHE A C 1
ATOM 847 O O . PHE A 1 127 ? 11.288 18.804 31.574 1.00 25.47 114 PHE A O 1
ATOM 855 N N . LYS A 1 128 ? 11.420 17.029 30.192 1.00 30.29 115 LYS A N 1
ATOM 856 C CA . LYS A 1 128 ? 10.673 17.500 28.995 1.00 29.66 115 LYS A CA 1
ATOM 857 C C . LYS A 1 128 ? 11.345 18.652 28.240 1.00 30.05 115 LYS A C 1
ATOM 858 O O . LYS A 1 128 ? 10.818 18.993 27.222 1.00 33.48 115 LYS A O 1
ATOM 862 N N . THR A 1 129 ? 12.520 19.116 28.652 1.00 27.82 116 THR A N 1
ATOM 863 C CA . THR A 1 129 ? 13.276 20.184 27.968 1.00 26.41 116 THR A CA 1
ATOM 864 C C . THR A 1 129 ? 14.765 19.894 27.896 1.00 26.62 116 THR A C 1
ATOM 865 O O . THR A 1 129 ? 15.442 20.745 27.389 1.00 24.38 116 THR A O 1
ATOM 869 N N . ASN A 1 130 ? 15.212 18.728 28.361 1.00 27.98 117 ASN A N 1
ATOM 870 C CA . ASN A 1 130 ? 16.645 18.360 28.519 1.00 24.90 117 ASN A CA 1
ATOM 871 C C . ASN A 1 130 ? 17.387 19.312 29.484 1.00 26.70 117 ASN A C 1
ATOM 872 O O . ASN A 1 130 ? 18.628 19.356 29.424 1.00 24.72 117 ASN A O 1
ATOM 877 N N . VAL A 1 131 ? 16.680 20.037 30.324 1.00 27.65 118 VAL A N 1
ATOM 878 C CA . VAL A 1 131 ? 17.311 20.918 31.291 1.00 28.95 118 VAL A CA 1
ATOM 879 C C . VAL A 1 131 ? 16.875 20.581 32.718 1.00 28.73 118 VAL A C 1
ATOM 880 O O . VAL A 1 131 ? 15.713 20.659 33.062 1.00 25.97 118 VAL A O 1
ATOM 884 N N . GLY A 1 132 ? 17.826 20.190 33.535 1.00 29.63 119 GLY A N 1
ATOM 885 C CA . GLY A 1 132 ? 17.546 19.849 34.906 1.00 28.89 119 GLY A CA 1
ATOM 886 C C . GLY A 1 132 ? 18.640 19.030 35.534 1.00 29.00 119 GLY A C 1
ATOM 887 O O . GLY A 1 132 ? 19.327 18.304 34.853 1.00 27.15 119 GLY A O 1
ATOM 888 N N . LEU A 1 133 ? 18.804 19.156 36.834 1.00 30.05 120 LEU A N 1
ATOM 889 C CA . LEU A 1 133 ? 19.804 18.411 37.564 1.00 31.80 120 LEU A CA 1
ATOM 890 C C . LEU A 1 133 ? 21.186 18.424 36.917 1.00 35.74 120 LEU A C 1
ATOM 891 O O . LEU A 1 133 ? 21.830 17.400 36.860 1.00 52.90 120 LEU A O 1
ATOM 896 N N . ASN A 1 134 ? 21.594 19.697 36.499 1.00 32.16 121 ASN A N 1
ATOM 897 C CA . ASN A 1 134 ? 22.939 19.932 35.908 1.00 33.48 121 ASN A CA 1
ATOM 898 C C . ASN A 1 134 ? 22.932 19.180 34.577 1.00 32.55 121 ASN A C 1
ATOM 899 O O . ASN A 1 134 ? 23.834 18.387 34.311 1.00 26.91 121 ASN A O 1
ATOM 904 N N . SER A 1 135 ? 21.872 19.342 33.789 1.00 27.49 122 SER A N 1
ATOM 905 C CA . SER A 1 135 ? 21.762 18.574 32.542 1.00 28.36 122 SER A CA 1
ATOM 906 C C . SER A 1 135 ? 22.628 19.148 31.435 1.00 29.17 122 SER A C 1
ATOM 907 O O . SER A 1 135 ? 23.416 18.421 30.834 1.00 30.54 122 SER A O 1
ATOM 910 N N . PRO A 1 136 ? 22.457 20.455 31.124 1.00 30.00 123 PRO A N 1
ATOM 911 C CA . PRO A 1 136 ? 23.388 20.978 30.124 1.00 30.00 123 PRO A CA 1
ATOM 912 C C . PRO A 1 136 ? 24.789 20.878 30.680 1.00 30.00 123 PRO A C 1
ATOM 913 O O . PRO A 1 136 ? 25.212 21.751 31.433 1.00 30.00 123 PRO A O 1
ATOM 917 N N . PHE A 1 137 ? 25.470 19.809 30.404 1.00 29.50 124 PHE A N 1
ATOM 918 C CA . PHE A 1 137 ? 26.771 19.684 31.000 1.00 27.72 124 PHE A CA 1
ATOM 919 C C . PHE A 1 137 ? 27.625 20.719 30.309 1.00 24.30 124 PHE A C 1
ATOM 920 O O . PHE A 1 137 ? 27.839 20.661 29.121 1.00 21.46 124 PHE A O 1
ATOM 928 N N . ILE A 1 138 ? 28.074 21.684 31.082 1.00 25.02 125 ILE A N 1
ATOM 929 C CA . ILE A 1 138 ? 28.811 22.837 30.509 1.00 27.45 125 ILE A CA 1
ATOM 930 C C . ILE A 1 138 ? 30.248 22.714 31.003 1.00 25.37 125 ILE A C 1
ATOM 931 O O . ILE A 1 138 ? 30.432 22.846 32.211 1.00 23.49 125 ILE A O 1
ATOM 936 N N . ASN A 1 139 ? 31.198 22.436 30.106 1.00 26.16 126 ASN A N 1
ATOM 937 C CA . ASN A 1 139 ? 32.654 22.451 30.439 1.00 31.17 126 ASN A CA 1
ATOM 938 C C . ASN A 1 139 ? 33.209 23.863 30.206 1.00 30.00 126 ASN A C 1
ATOM 939 O O . ASN A 1 139 ? 32.953 24.462 29.151 1.00 27.88 126 ASN A O 1
ATOM 944 N N . ILE A 1 140 ? 33.931 24.373 31.185 1.00 31.83 127 ILE A N 1
ATOM 945 C CA . ILE A 1 140 ? 34.480 25.755 31.167 1.00 36.82 127 ILE A CA 1
ATOM 946 C C . ILE A 1 140 ? 36.010 25.687 31.090 1.00 35.93 127 ILE A C 1
ATOM 947 O O . ILE A 1 140 ? 36.617 24.882 31.817 1.00 33.74 127 ILE A O 1
ATOM 952 N N . GLU A 1 141 ? 36.585 26.463 30.170 1.00 39.72 128 GLU A N 1
ATOM 953 C CA . GLU A 1 141 ? 38.041 26.741 30.042 1.00 43.17 128 GLU A CA 1
ATOM 954 C C . GLU A 1 141 ? 38.247 28.247 29.833 1.00 38.82 128 GLU A C 1
ATOM 955 O O . GLU A 1 141 ? 37.349 28.895 29.271 1.00 35.42 128 GLU A O 1
ATOM 961 N N . PHE A 1 142 ? 39.425 28.754 30.193 1.00 38.42 129 PHE A N 1
ATOM 962 C CA . PHE A 1 142 ? 39.870 30.157 29.972 1.00 36.86 129 PHE A CA 1
ATOM 963 C C . PHE A 1 142 ? 40.965 30.185 28.909 1.00 36.29 129 PHE A C 1
ATOM 964 O O . PHE A 1 142 ? 41.850 29.324 28.946 1.00 40.34 129 PHE A O 1
ATOM 972 N N . ASP A 1 143 ? 40.877 31.128 27.979 1.00 35.20 130 ASP A N 1
ATOM 973 C CA . ASP A 1 143 ? 41.811 31.277 26.830 1.00 37.44 130 ASP A CA 1
ATOM 974 C C . ASP A 1 143 ? 42.318 32.726 26.760 1.00 40.53 130 ASP A C 1
ATOM 975 O O . ASP A 1 143 ? 41.539 33.640 26.406 1.00 43.65 130 ASP A O 1
ATOM 980 N N . GLU A 1 144 ? 43.586 32.951 27.058 1.00 37.27 131 GLU A N 1
ATOM 981 C CA . GLU A 1 144 ? 44.113 34.330 27.094 1.00 40.01 131 GLU A CA 1
ATOM 982 C C . GLU A 1 144 ? 44.220 34.862 25.651 1.00 43.05 131 GLU A C 1
ATOM 983 O O . GLU A 1 144 ? 44.399 36.068 25.516 1.00 53.85 131 GLU A O 1
ATOM 985 N N . SER A 1 145 ? 44.089 34.026 24.613 1.00 42.29 132 SER A N 1
ATOM 986 C CA . SER A 1 145 ? 44.269 34.433 23.191 1.00 38.39 132 SER A CA 1
ATOM 987 C C . SER A 1 145 ? 42.951 34.949 22.606 1.00 38.92 132 SER A C 1
ATOM 988 O O . SER A 1 145 ? 42.967 35.357 21.445 1.00 41.40 132 SER A O 1
ATOM 991 N N . LEU A 1 146 ? 41.851 34.898 23.363 1.00 40.20 133 LEU A N 1
ATOM 992 C CA . LEU A 1 146 ? 40.537 35.505 22.995 1.00 38.78 133 LEU A CA 1
ATOM 993 C C . LEU A 1 146 ? 40.333 36.751 23.852 1.00 34.96 133 LEU A C 1
ATOM 994 O O . LEU A 1 146 ? 40.736 36.739 25.006 1.00 35.16 133 LEU A O 1
ATOM 999 N N . ASP A 1 147 ? 39.670 37.758 23.307 1.00 38.37 134 ASP A N 1
ATOM 1000 C CA . ASP A 1 147 ? 39.512 39.095 23.932 1.00 41.16 134 ASP A CA 1
ATOM 1001 C C . ASP A 1 147 ? 38.044 39.510 23.772 1.00 38.97 134 ASP A C 1
ATOM 1002 O O . ASP A 1 147 ? 37.640 39.865 22.644 1.00 39.46 134 ASP A O 1
ATOM 1007 N N . ARG A 1 148 ? 37.270 39.426 24.854 1.00 37.04 135 ARG A N 1
ATOM 1008 C CA . ARG A 1 148 ? 35.785 39.534 24.841 1.00 38.29 135 ARG A CA 1
ATOM 1009 C C . ARG A 1 148 ? 35.195 38.666 23.719 1.00 37.03 135 ARG A C 1
ATOM 1010 O O . ARG A 1 148 ? 34.313 39.139 22.986 1.00 37.54 135 ARG A O 1
ATOM 1018 N N . GLU A 1 149 ? 35.615 37.396 23.660 1.00 36.60 136 GLU A N 1
ATOM 1019 C CA . GLU A 1 149 ? 35.106 36.431 22.645 1.00 39.79 136 GLU A CA 1
ATOM 1020 C C . GLU A 1 149 ? 35.024 35.032 23.273 1.00 35.58 136 GLU A C 1
ATOM 1021 O O . GLU A 1 149 ? 36.030 34.600 23.870 1.00 36.63 136 GLU A O 1
ATOM 1027 N N . ILE A 1 150 ? 33.875 34.357 23.141 1.00 34.84 137 ILE A N 1
ATOM 1028 C CA . ILE A 1 150 ? 33.702 32.998 23.711 1.00 34.01 137 ILE A CA 1
ATOM 1029 C C . ILE A 1 150 ? 33.662 32.027 22.533 1.00 37.41 137 ILE A C 1
ATOM 1030 O O . ILE A 1 150 ? 33.400 32.465 21.389 1.00 35.14 137 ILE A O 1
ATOM 1035 N N . GLU A 1 151 ? 34.019 30.773 22.781 1.00 40.41 138 GLU A N 1
ATOM 1036 C CA . GLU A 1 151 ? 33.904 29.687 21.783 1.00 42.13 138 GLU A CA 1
ATOM 1037 C C . GLU A 1 151 ? 32.937 28.662 22.371 1.00 37.69 138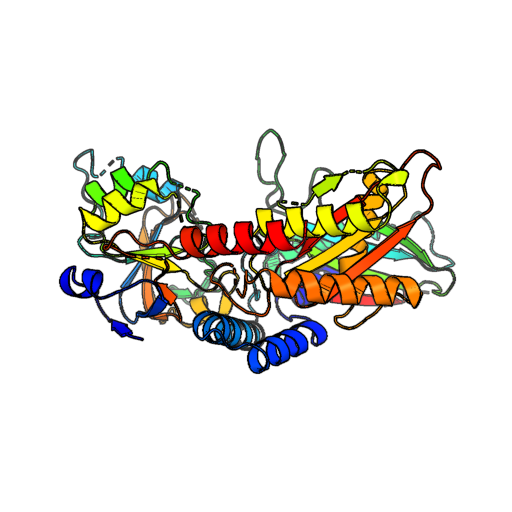 GLU A C 1
ATOM 1038 O O . GLU A 1 151 ? 33.126 28.268 23.546 1.00 32.15 138 GLU A O 1
ATOM 1042 N N . ILE A 1 152 ? 31.907 28.304 21.604 1.00 33.84 139 ILE A N 1
ATOM 1043 C CA . ILE A 1 152 ? 30.883 27.318 22.033 1.00 30.71 139 ILE A CA 1
ATOM 1044 C C . ILE A 1 152 ? 30.972 26.146 21.078 1.00 27.69 139 ILE A C 1
ATOM 1045 O O . ILE A 1 152 ? 30.878 26.351 19.857 1.00 28.27 139 ILE A O 1
ATOM 1050 N N . ILE A 1 153 ? 31.250 24.980 21.651 1.00 27.21 140 ILE A N 1
ATOM 1051 C CA . ILE A 1 153 ? 31.081 23.649 21.005 1.00 25.56 140 ILE A CA 1
ATOM 1052 C C . ILE A 1 153 ? 29.844 22.977 21.613 1.00 22.64 140 ILE A C 1
ATOM 1053 O O . ILE A 1 153 ? 29.757 22.839 22.849 1.00 18.96 140 ILE A O 1
ATOM 1058 N N . ALA A 1 154 ? 28.914 22.599 20.748 1.00 23.10 141 ALA A N 1
ATOM 1059 C CA . ALA A 1 154 ? 27.742 21.757 21.072 1.00 23.90 141 ALA A CA 1
ATOM 1060 C C . ALA A 1 154 ? 28.112 20.306 20.761 1.00 24.29 141 ALA A C 1
ATOM 1061 O O . ALA A 1 154 ? 28.524 20.030 19.608 1.00 20.87 141 ALA A O 1
ATOM 1063 N N . PHE A 1 155 ? 28.007 19.422 21.743 1.00 25.10 142 PHE A N 1
ATOM 1064 C CA . PHE A 1 155 ? 28.412 18.006 21.566 1.00 29.13 142 PHE A CA 1
ATOM 1065 C C . PHE A 1 155 ? 27.263 17.115 22.028 1.00 29.81 142 PHE A C 1
ATOM 1066 O O . PHE A 1 155 ? 27.165 16.731 23.194 1.00 30.97 142 PHE A O 1
ATOM 1074 N N . PRO A 1 156 ? 26.335 16.794 21.113 1.00 31.34 143 PRO A N 1
ATOM 1075 C CA . PRO A 1 156 ? 25.194 15.947 21.439 1.00 33.79 143 PRO A CA 1
ATOM 1076 C C . PRO A 1 156 ? 25.653 14.485 21.438 1.00 31.79 143 PRO A C 1
ATOM 1077 O O . PRO A 1 156 ? 25.975 13.974 20.377 1.00 30.50 143 PRO A O 1
ATOM 1081 N N . LYS A 1 157 ? 25.638 13.858 22.611 1.00 29.89 144 LYS A N 1
ATOM 1082 C CA . LYS A 1 157 ? 26.156 12.486 22.813 1.00 32.79 144 LYS A CA 1
ATOM 1083 C C . LYS A 1 157 ? 24.989 11.488 22.892 1.00 31.45 144 LYS A C 1
ATOM 1084 O O . LYS A 1 157 ? 24.126 11.670 23.744 1.00 32.59 144 LYS A O 1
ATOM 1090 N N . GLY A 1 158 ? 24.977 10.447 22.055 1.00 31.16 145 GLY A N 1
ATOM 1091 C CA . GLY A 1 158 ? 23.992 9.351 22.155 1.00 31.18 145 GLY A CA 1
ATOM 1092 C C . GLY A 1 158 ? 24.280 8.343 23.272 1.00 29.27 145 GLY A C 1
ATOM 1093 O O . GLY A 1 158 ? 25.491 8.093 23.576 1.00 30.73 145 GLY A O 1
ATOM 1094 N N . ALA A 1 159 ? 23.204 7.697 23.755 1.00 27.46 146 ALA A N 1
ATOM 1095 C CA . ALA A 1 159 ? 23.140 6.599 24.754 1.00 26.98 146 ALA A CA 1
ATOM 1096 C C . ALA A 1 159 ? 23.875 5.340 24.277 1.00 30.61 146 ALA A C 1
ATOM 1097 O O . ALA A 1 159 ? 24.644 4.763 25.093 1.00 31.00 146 ALA A O 1
ATOM 1099 N N . GLY A 1 160 ? 23.601 4.875 23.049 1.00 30.80 147 GLY A N 1
ATOM 1100 C CA . GLY A 1 160 ? 24.227 3.670 22.474 1.00 30.19 147 GLY A CA 1
ATOM 1101 C C . GLY A 1 160 ? 25.742 3.709 22.629 1.00 32.80 147 GLY A C 1
ATOM 1102 O O . GLY A 1 160 ? 26.330 2.726 23.098 1.00 37.75 147 GLY A O 1
ATOM 1103 N N . SER A 1 161 ? 26.371 4.836 22.312 1.00 30.46 148 SER A N 1
ATOM 1104 C CA . SER A 1 161 ? 27.846 4.965 22.369 1.00 28.59 148 SER A CA 1
ATOM 1105 C C . SER A 1 161 ? 28.282 5.211 23.827 1.00 26.61 148 SER A C 1
ATOM 1106 O O . SER A 1 161 ? 29.233 4.559 24.283 1.00 27.76 148 SER A O 1
ATOM 1109 N N . GLU A 1 162 ? 27.587 6.050 24.585 1.00 25.23 149 GLU A N 1
ATOM 1110 C CA . GLU A 1 162 ? 28.016 6.369 25.976 1.00 26.30 149 GLU A CA 1
ATOM 1111 C C . GLU A 1 162 ? 27.944 5.123 26.873 1.00 24.19 149 GLU A C 1
ATOM 1112 O O . GLU A 1 162 ? 28.686 5.060 27.868 1.00 20.93 149 GLU A O 1
ATOM 1118 N N . ASN A 1 163 ? 27.037 4.193 26.567 1.00 25.18 150 ASN A N 1
ATOM 1119 C CA . ASN A 1 163 ? 26.789 2.962 27.366 1.00 25.01 150 ASN A CA 1
ATOM 1120 C C . ASN A 1 163 ? 27.921 1.948 27.180 1.00 23.43 150 ASN A C 1
ATOM 1121 O O . ASN A 1 163 ? 27.912 0.975 27.891 1.00 22.37 150 ASN A O 1
ATOM 1134 N N . SER A 1 165 ? 31.171 3.202 27.529 1.00 26.85 152 SER A N 1
ATOM 1135 C CA . SER A 1 165 ? 32.317 3.867 28.218 1.00 25.62 152 SER A CA 1
ATOM 1136 C C . SER A 1 165 ? 32.938 2.886 29.239 1.00 23.65 152 SER A C 1
ATOM 1137 O O . SER A 1 165 ? 32.186 2.042 29.788 1.00 22.71 152 SER A O 1
ATOM 1140 N N . ALA A 1 166 ? 34.250 2.963 29.454 1.00 18.73 153 ALA A N 1
ATOM 1141 C CA . ALA A 1 166 ? 34.985 2.080 30.381 1.00 19.19 153 ALA A CA 1
ATOM 1142 C C . ALA A 1 166 ? 36.107 2.854 31.096 1.00 18.65 153 ALA A C 1
ATOM 1143 O O . ALA A 1 166 ? 36.777 3.765 30.491 1.00 18.49 153 ALA A O 1
ATOM 1145 N N . LEU A 1 167 ? 36.364 2.471 32.339 1.00 17.25 154 LEU A N 1
ATOM 1146 C CA . LEU A 1 167 ? 37.534 2.987 33.079 1.00 16.77 154 LEU A CA 1
ATOM 1147 C C . LEU A 1 167 ? 38.356 1.809 33.577 1.00 16.65 154 LEU A C 1
ATOM 1148 O O . LEU A 1 167 ? 37.785 0.803 33.951 1.00 17.54 154 LEU A O 1
ATOM 1153 N N . LYS A 1 168 ? 39.658 1.976 33.671 1.00 17.73 155 LYS A N 1
ATOM 1154 C CA . LYS A 1 168 ? 40.527 0.979 34.309 1.00 19.44 155 LYS A CA 1
ATOM 1155 C C . LYS A 1 168 ? 41.757 1.648 34.915 1.00 17.98 155 LYS A C 1
ATOM 1156 O O . LYS A 1 168 ? 42.460 2.394 34.244 1.00 18.90 155 LYS A O 1
ATOM 1170 N N . LEU A 1 170 ? 45.071 0.739 35.709 1.00 23.40 157 LEU A N 1
ATOM 1171 C CA . LEU A 1 170 ? 46.169 -0.230 35.449 1.00 23.82 157 LEU A CA 1
ATOM 1172 C C . LEU A 1 170 ? 47.222 -0.100 36.547 1.00 23.85 157 LEU A C 1
ATOM 1173 O O . LEU A 1 170 ? 47.217 0.932 37.187 1.00 24.28 157 LEU A O 1
ATOM 1178 N N . LYS A 1 171 ? 48.102 -1.100 36.702 1.00 27.80 158 LYS A N 1
ATOM 1179 C CA . LYS A 1 171 ? 49.417 -0.990 37.406 1.00 30.75 158 LYS A CA 1
ATOM 1180 C C . LYS A 1 171 ? 50.361 -0.246 36.466 1.00 31.01 158 LYS A C 1
ATOM 1181 O O . LYS A 1 171 ? 50.319 -0.467 35.260 1.00 29.47 158 LYS A O 1
ATOM 1183 N N . PRO A 1 172 ? 51.200 0.709 36.933 1.00 32.07 159 PRO A N 1
ATOM 1184 C CA . PRO A 1 172 ? 52.134 1.376 36.024 1.00 31.03 159 PRO A CA 1
ATOM 1185 C C . PRO A 1 172 ? 53.017 0.372 35.253 1.00 31.93 159 PRO A C 1
ATOM 1186 O O . PRO A 1 172 ? 53.214 0.537 34.058 1.00 28.22 159 PRO A O 1
ATOM 1190 N N . SER A 1 173 ? 53.487 -0.692 35.907 1.00 33.50 160 SER A N 1
ATOM 1191 C CA . SER A 1 173 ? 54.331 -1.737 35.261 1.00 36.43 160 SER A CA 1
ATOM 1192 C C . SER A 1 173 ? 53.583 -2.462 34.121 1.00 39.52 160 SER A C 1
ATOM 1193 O O . SER A 1 173 ? 54.266 -3.169 33.356 1.00 36.99 160 SER A O 1
ATOM 1196 N N . ASP A 1 174 ? 52.251 -2.297 33.988 1.00 38.51 161 ASP A N 1
ATOM 1197 C CA . ASP A 1 174 ? 51.469 -2.769 32.805 1.00 36.86 161 ASP A CA 1
ATOM 1198 C C . ASP A 1 174 ? 51.881 -1.942 31.571 1.00 35.03 161 ASP A C 1
ATOM 1199 O O . ASP A 1 174 ? 51.892 -2.495 30.466 1.00 35.56 161 ASP A O 1
ATOM 1204 N N . GLY A 1 175 ? 52.229 -0.662 31.745 1.00 35.32 162 GLY A N 1
ATOM 1205 C CA . GLY A 1 175 ? 52.673 0.245 30.666 1.00 31.80 162 GLY A CA 1
ATOM 1206 C C . GLY A 1 175 ? 51.816 0.603 29.459 1.00 33.85 162 GLY A C 1
ATOM 1207 O O . GLY A 1 175 ? 50.588 0.907 29.630 1.00 32.95 162 GLY A O 1
ATOM 1208 N N . ILE A 1 176 ? 52.414 0.552 28.263 1.00 29.50 163 ILE A N 1
ATOM 1209 C CA . ILE A 1 176 ? 51.697 0.637 26.951 1.00 31.19 163 ILE A CA 1
ATOM 1210 C C . ILE A 1 176 ? 51.052 -0.714 26.516 1.00 30.67 163 ILE A C 1
ATOM 1211 O O . ILE A 1 176 ? 49.965 -0.669 25.925 1.00 26.55 163 ILE A O 1
ATOM 1216 N N . GLU A 1 177 ? 51.602 -1.862 26.878 1.00 31.04 164 GLU A N 1
ATOM 1217 C CA . GLU A 1 177 ? 50.962 -3.121 26.440 1.00 30.38 164 GLU A CA 1
ATOM 1218 C C . GLU A 1 177 ? 49.574 -3.306 27.070 1.00 30.88 164 GLU A C 1
ATOM 1219 O O . GLU A 1 177 ? 48.701 -3.730 26.380 1.00 34.28 164 GLU A O 1
ATOM 1223 N N . GLY A 1 178 ? 49.425 -3.050 28.362 1.00 28.31 165 GLY A N 1
ATOM 1224 C CA . GLY A 1 178 ? 48.160 -3.179 29.110 1.00 26.24 165 GLY A CA 1
ATOM 1225 C C . GLY A 1 178 ? 47.105 -2.162 28.668 1.00 25.60 165 GLY A C 1
ATOM 1226 O O . GLY A 1 178 ? 45.897 -2.476 28.729 1.00 24.29 165 GLY A O 1
ATOM 1227 N N . ILE A 1 179 ? 47.545 -0.973 28.259 1.00 25.04 166 ILE A N 1
ATOM 1228 C CA . ILE A 1 179 ? 46.696 0.084 27.652 1.00 26.46 166 ILE A CA 1
ATOM 1229 C C . ILE A 1 179 ? 46.082 -0.486 26.377 1.00 27.25 166 ILE A C 1
ATOM 1230 O O . ILE A 1 179 ? 44.846 -0.647 26.373 1.00 27.34 166 ILE A O 1
ATOM 1235 N N . LYS A 1 180 ? 46.909 -0.804 25.368 1.00 28.62 167 LYS A N 1
ATOM 1236 C CA . LYS A 1 180 ? 46.483 -1.449 24.088 1.00 28.84 167 LYS A CA 1
ATOM 1237 C C . LYS A 1 180 ? 45.509 -2.605 24.355 1.00 26.23 167 LYS A C 1
ATOM 1238 O O . LYS A 1 180 ? 44.487 -2.721 23.626 1.00 24.07 167 LYS A O 1
ATOM 1244 N N . ASN A 1 181 ? 45.812 -3.446 25.341 1.00 23.90 168 ASN A N 1
ATOM 1245 C CA . ASN A 1 181 ? 44.984 -4.643 25.644 1.00 25.04 168 ASN A CA 1
ATOM 1246 C C . ASN A 1 181 ? 43.614 -4.184 26.171 1.00 23.29 168 ASN A C 1
ATOM 1247 O O . ASN A 1 181 ? 42.621 -4.776 25.779 1.00 21.20 168 ASN A O 1
ATOM 1252 N N . PHE A 1 182 ? 43.551 -3.128 26.989 1.00 21.86 169 PHE A N 1
ATOM 1253 C CA . PHE A 1 182 ? 42.274 -2.662 27.603 1.00 21.06 169 PHE A CA 1
ATOM 1254 C C . PHE A 1 182 ? 41.393 -2.015 26.521 1.00 19.36 169 PHE A C 1
ATOM 1255 O O . PHE A 1 182 ? 40.181 -2.293 26.471 1.00 17.84 169 PHE A O 1
ATOM 1263 N N . VAL A 1 183 ? 41.989 -1.182 25.668 1.00 18.63 170 VAL A N 1
ATOM 1264 C CA . VAL A 1 183 ? 41.321 -0.596 24.469 1.00 19.60 170 VAL A CA 1
ATOM 1265 C C . VAL A 1 183 ? 40.715 -1.728 23.610 1.00 19.95 170 VAL A C 1
ATOM 1266 O O . VAL A 1 183 ? 39.527 -1.657 23.288 1.00 17.82 170 VAL A O 1
ATOM 1270 N N . LEU A 1 184 ? 41.492 -2.746 23.252 1.00 21.74 171 LEU A N 1
ATOM 1271 C CA . LEU A 1 184 ? 41.031 -3.832 22.343 1.00 22.67 171 LEU A CA 1
ATOM 1272 C C . LEU A 1 184 ? 39.912 -4.661 22.992 1.00 22.63 171 LEU A C 1
ATOM 1273 O O . LEU A 1 184 ? 38.936 -4.980 22.316 1.00 22.38 171 LEU A O 1
ATOM 1278 N N . GLU A 1 185 ? 40.055 -5.036 24.251 1.00 24.23 172 GLU A N 1
ATOM 1279 C CA . GLU A 1 185 ? 39.021 -5.760 25.029 1.00 26.02 172 GLU A CA 1
ATOM 1280 C C . GLU A 1 185 ? 37.687 -5.009 25.001 1.00 23.61 172 GLU A C 1
ATOM 1281 O O . GLU A 1 185 ? 36.637 -5.621 24.903 1.00 22.43 172 GLU A O 1
ATOM 1287 N N . THR A 1 186 ? 37.743 -3.712 25.263 1.00 24.04 173 THR A N 1
ATOM 1288 C CA . THR A 1 186 ? 36.563 -2.824 25.386 1.00 23.52 173 THR A CA 1
ATOM 1289 C C . THR A 1 186 ? 35.875 -2.713 24.023 1.00 22.82 173 THR A C 1
ATOM 1290 O O . THR A 1 186 ? 34.661 -2.925 24.027 1.00 22.91 173 THR A O 1
ATOM 1294 N N . ILE A 1 187 ? 36.608 -2.404 22.932 1.00 22.56 174 ILE A N 1
ATOM 1295 C CA . ILE A 1 187 ? 36.054 -2.348 21.534 1.00 24.10 174 ILE A CA 1
ATOM 1296 C C . ILE A 1 187 ? 35.419 -3.697 21.176 1.00 25.54 174 ILE A C 1
ATOM 1297 O O . ILE A 1 187 ? 34.346 -3.697 20.555 1.00 22.57 174 ILE A O 1
ATOM 1302 N N . ALA A 1 188 ? 36.090 -4.799 21.521 1.00 26.09 175 ALA A N 1
ATOM 1303 C CA . ALA A 1 188 ? 35.643 -6.160 21.177 1.00 27.98 175 ALA A CA 1
ATOM 1304 C C . ALA A 1 188 ? 34.345 -6.457 21.920 1.00 31.89 175 ALA A C 1
ATOM 1305 O O . ALA A 1 188 ? 33.373 -6.901 21.280 1.00 33.51 175 ALA A O 1
ATOM 1307 N N . ASN A 1 189 ? 34.333 -6.223 23.229 1.00 35.49 176 ASN A N 1
ATOM 1308 C CA . ASN A 1 189 ? 33.135 -6.436 24.083 1.00 35.89 176 ASN A CA 1
ATOM 1309 C C . ASN A 1 189 ? 31.947 -5.651 23.508 1.00 33.75 176 ASN A C 1
ATOM 1310 O O . ASN A 1 189 ? 30.870 -6.238 23.406 1.00 38.87 176 ASN A O 1
ATOM 1315 N N . ALA A 1 190 ? 32.132 -4.389 23.125 1.00 33.09 177 ALA A N 1
ATOM 1316 C CA . ALA A 1 190 ? 31.055 -3.513 22.600 1.00 34.26 177 ALA A CA 1
ATOM 1317 C C . ALA A 1 190 ? 30.501 -4.078 21.277 1.00 33.87 177 ALA A C 1
ATOM 1318 O O . ALA A 1 190 ? 29.251 -4.097 21.126 1.00 35.57 177 ALA A O 1
ATOM 1320 N N . GLY A 1 191 ? 31.369 -4.529 20.360 1.00 32.21 178 GLY A N 1
ATOM 1321 C CA . GLY A 1 191 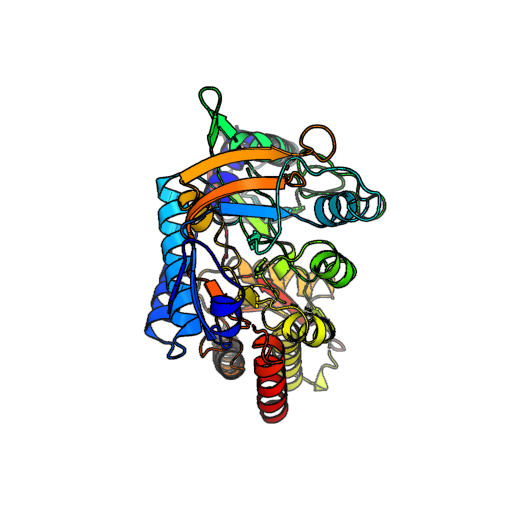? 30.967 -5.111 19.063 1.00 30.38 178 GLY A CA 1
ATOM 1322 C C . GLY A 1 191 ? 30.125 -4.120 18.279 1.00 31.76 178 GLY A C 1
ATOM 1323 O O . GLY A 1 191 ? 30.625 -3.000 18.064 1.00 35.03 178 GLY A O 1
ATOM 1324 N N . GLY A 1 192 ? 28.869 -4.475 17.963 1.00 33.68 179 GLY A N 1
ATOM 1325 C CA . GLY A 1 192 ? 27.967 -3.764 17.029 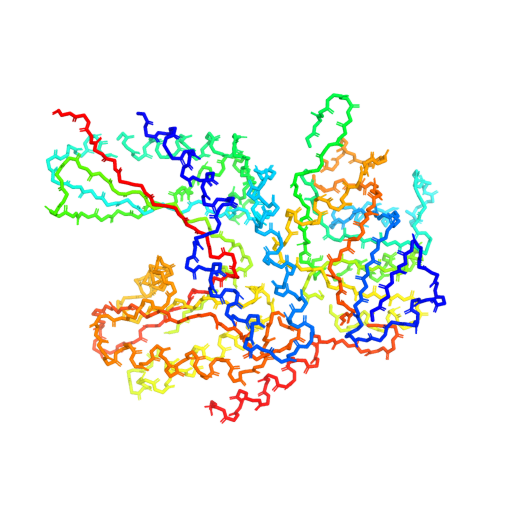1.00 33.50 179 GLY A CA 1
ATOM 1326 C C . GLY A 1 192 ? 27.042 -2.755 17.694 1.00 38.40 179 GLY A C 1
ATOM 1327 O O . GLY A 1 192 ? 26.331 -2.065 16.953 1.00 37.44 179 GLY A O 1
ATOM 1328 N N . LYS A 1 193 ? 27.108 -2.610 19.025 1.00 40.99 180 LYS A N 1
ATOM 1329 C CA . LYS A 1 193 ? 26.124 -1.869 19.861 1.00 42.69 180 LYS A CA 1
ATOM 1330 C C . LYS A 1 193 ? 26.325 -0.351 19.869 1.00 42.79 180 LYS A C 1
ATOM 1331 O O . LYS A 1 193 ? 25.339 0.372 20.000 1.00 40.23 180 LYS A O 1
ATOM 1337 N N . PRO A 1 194 ? 27.553 0.217 19.765 1.00 46.65 181 PRO A N 1
ATOM 1338 C CA . PRO A 1 194 ? 27.703 1.658 19.571 1.00 42.60 181 PRO A CA 1
ATOM 1339 C C . PRO A 1 194 ? 27.766 1.974 18.067 1.00 39.42 181 PRO A C 1
ATOM 1340 O O . PRO A 1 194 ? 28.470 2.874 17.692 1.00 39.40 181 PRO A O 1
ATOM 1344 N N . CYS A 1 195 ? 27.064 1.187 17.250 1.00 36.45 182 CYS A N 1
ATOM 1345 C CA . CYS A 1 195 ? 26.893 1.387 15.790 1.00 36.66 182 CYS A CA 1
ATOM 1346 C C . CYS A 1 195 ? 28.122 1.753 14.968 1.00 28.90 182 CYS A C 1
ATOM 1347 O O . CYS A 1 195 ? 28.149 2.826 14.379 1.00 27.07 182 CYS A O 1
ATOM 1350 N N . PRO A 1 196 ? 29.146 0.878 14.837 1.00 26.55 183 PRO A N 1
ATOM 1351 C CA . PRO A 1 196 ? 30.311 1.224 14.032 1.00 27.37 183 PRO A CA 1
ATOM 1352 C C . PRO A 1 196 ? 29.932 1.575 12.587 1.00 26.25 183 PRO A C 1
ATOM 1353 O O . PRO A 1 196 ? 28.799 1.396 12.132 1.00 25.00 183 PRO A O 1
ATOM 1357 N N . PRO A 1 197 ? 30.914 2.119 11.819 1.00 25.48 184 PRO A N 1
ATOM 1358 C CA . PRO A 1 197 ? 32.305 2.366 12.230 1.00 25.96 184 PRO A CA 1
ATOM 1359 C C . PRO A 1 197 ? 32.353 3.345 13.377 1.00 24.80 184 PRO A C 1
ATOM 1360 O O . PRO A 1 197 ? 31.404 4.108 13.559 1.00 25.46 184 PRO A O 1
ATOM 1364 N N . ILE A 1 198 ? 33.426 3.330 14.154 1.00 22.10 185 ILE A N 1
ATOM 1365 C CA . ILE A 1 198 ? 33.432 4.181 15.336 1.00 21.38 185 ILE A CA 1
ATOM 1366 C C . ILE A 1 198 ? 34.661 5.047 15.552 1.00 21.70 185 ILE A C 1
ATOM 1367 O O . ILE A 1 198 ? 35.706 4.831 14.945 1.00 22.31 185 ILE A O 1
ATOM 1372 N N . VAL A 1 199 ? 34.519 6.038 16.414 1.00 22.20 186 VAL A N 1
ATOM 1373 C CA . VAL A 1 199 ? 35.638 6.944 16.763 1.00 23.45 186 VAL A CA 1
ATOM 1374 C C . VAL A 1 199 ? 35.959 6.697 18.241 1.00 24.47 186 VAL A C 1
ATOM 1375 O O . VAL A 1 199 ? 35.015 6.659 19.089 1.00 26.71 186 VAL A O 1
ATOM 1379 N N . VAL A 1 200 ? 37.222 6.430 18.541 1.00 21.60 187 VAL A N 1
ATOM 1380 C CA . VAL A 1 200 ? 37.621 6.046 19.917 1.00 21.34 187 VAL A CA 1
ATOM 1381 C C . VAL A 1 200 ? 38.388 7.212 20.518 1.00 21.63 187 VAL A C 1
ATOM 1382 O O . VAL A 1 200 ? 39.292 7.729 19.858 1.00 21.81 187 VAL A O 1
ATOM 1386 N N . GLY A 1 201 ? 37.939 7.661 21.688 1.00 21.67 188 GLY A N 1
ATOM 1387 C CA . GLY A 1 201 ? 38.608 8.677 22.518 1.00 21.04 188 GLY A CA 1
ATOM 1388 C C . GLY A 1 201 ? 39.222 8.006 23.736 1.00 22.36 188 GLY A C 1
ATOM 1389 O O . GLY A 1 201 ? 38.486 7.275 24.453 1.00 19.39 188 GLY A O 1
ATOM 1390 N N . ILE A 1 202 ? 40.543 8.158 23.904 1.00 22.31 189 ILE A N 1
ATOM 1391 C CA . ILE A 1 202 ? 41.304 7.492 24.994 1.00 20.94 189 ILE A CA 1
ATOM 1392 C C . ILE A 1 202 ? 41.890 8.601 25.849 1.00 20.65 189 ILE A C 1
ATOM 1393 O O . ILE A 1 202 ? 42.559 9.453 25.275 1.00 19.42 189 ILE A O 1
ATOM 1398 N N . GLY A 1 203 ? 41.611 8.557 27.160 1.00 19.46 190 GLY A N 1
ATOM 1399 C CA . GLY A 1 203 ? 42.185 9.474 28.150 1.00 20.41 190 GLY A CA 1
ATOM 1400 C C . GLY A 1 203 ? 43.151 8.715 29.020 1.00 21.89 190 GLY A C 1
ATOM 1401 O O . GLY A 1 203 ? 42.757 7.667 29.509 1.00 25.08 190 GLY A O 1
ATOM 1402 N N . ILE A 1 204 ? 44.387 9.193 29.164 1.00 21.31 191 ILE A N 1
ATOM 1403 C CA . ILE A 1 204 ? 45.423 8.513 29.984 1.00 20.39 191 ILE A CA 1
ATOM 1404 C C . ILE A 1 204 ? 45.977 9.528 30.984 1.00 21.88 191 ILE A C 1
ATOM 1405 O O . ILE A 1 204 ? 46.522 10.541 30.551 1.00 24.57 191 ILE A O 1
ATOM 1410 N N . GLY A 1 205 ? 45.890 9.228 32.281 1.00 23.73 192 GLY A N 1
ATOM 1411 C CA . GLY A 1 205 ? 46.454 10.057 33.358 1.00 22.44 192 GLY A CA 1
ATOM 1412 C C . GLY A 1 205 ? 45.364 10.796 34.092 1.00 25.35 192 GLY A C 1
ATOM 1413 O O . GLY A 1 205 ? 44.202 10.405 33.949 1.00 27.49 192 GLY A O 1
ATOM 1414 N N . GLY A 1 206 ? 45.724 11.864 34.808 1.00 26.86 193 GLY A N 1
ATOM 1415 C CA . GLY A 1 206 ? 44.872 12.487 35.828 1.00 24.62 193 GLY A CA 1
ATOM 1416 C C . GLY A 1 206 ? 44.494 11.489 36.908 1.00 26.89 193 GLY A C 1
ATOM 1417 O O . GLY A 1 206 ? 45.296 10.563 37.221 1.00 28.11 193 GLY A O 1
ATOM 1418 N N . THR A 1 207 ? 43.337 11.748 37.503 1.00 27.65 194 THR A N 1
ATOM 1419 C CA . THR A 1 207 ? 42.479 10.860 38.318 1.00 28.01 194 THR A CA 1
ATOM 1420 C C . THR A 1 207 ? 41.452 10.185 37.388 1.00 26.29 194 THR A C 1
ATOM 1421 O O . THR A 1 207 ? 41.495 10.416 36.160 1.00 26.17 194 THR A O 1
ATOM 1425 N N . ALA A 1 208 ? 40.531 9.408 37.937 1.00 24.07 195 ALA A N 1
ATOM 1426 C CA . ALA A 1 208 ? 39.566 8.617 37.145 1.00 25.40 195 ALA A CA 1
ATOM 1427 C C . ALA A 1 208 ? 38.611 9.560 36.404 1.00 23.73 195 ALA A C 1
ATOM 1428 O O . ALA A 1 208 ? 38.444 9.406 35.210 1.00 20.97 195 ALA A O 1
ATOM 1430 N N . ASP A 1 209 ? 38.105 10.544 37.087 1.00 24.05 196 ASP A N 1
ATOM 1431 C CA . ASP A 1 209 ? 37.276 11.514 36.451 1.00 24.86 196 ASP A CA 1
ATOM 1432 C C . ASP A 1 209 ? 38.002 12.326 35.375 1.00 24.03 196 ASP A C 1
ATOM 1433 O O . ASP A 1 209 ? 37.418 12.606 34.352 1.00 22.27 196 ASP A O 1
ATOM 1435 N N . VAL A 1 210 ? 39.258 12.694 35.609 1.00 20.58 197 VAL A N 1
ATOM 1436 C CA . VAL A 1 210 ? 40.014 13.422 34.554 1.00 21.27 197 VAL A CA 1
ATOM 1437 C C . VAL A 1 210 ? 40.225 12.493 33.328 1.00 21.04 197 VAL A C 1
ATOM 1438 O O . VAL A 1 210 ? 39.873 12.900 32.198 1.00 20.50 197 VAL A O 1
ATOM 1442 N N . ALA A 1 211 ? 40.698 11.257 33.509 1.00 20.35 198 ALA A N 1
ATOM 1443 C CA . ALA A 1 211 ? 40.874 10.263 32.423 1.00 20.59 198 ALA A CA 1
ATOM 1444 C C . ALA A 1 211 ? 39.605 10.139 31.557 1.00 21.28 198 ALA A C 1
ATOM 1445 O O . ALA A 1 211 ? 39.715 10.091 30.313 1.00 20.19 198 ALA A O 1
ATOM 1447 N N . LEU A 1 212 ? 38.417 10.101 32.151 1.00 20.90 199 LEU A N 1
ATOM 1448 C CA . LEU A 1 212 ? 37.182 10.045 31.325 1.00 24.19 199 LEU A CA 1
ATOM 1449 C C . LEU A 1 212 ? 36.876 11.416 30.697 1.00 20.96 199 LEU A C 1
ATOM 1450 O O . LEU A 1 212 ? 36.439 11.448 29.537 1.00 18.23 199 LEU A O 1
ATOM 1455 N N . LYS A 1 213 ? 37.162 12.506 31.390 1.00 19.86 200 LYS A N 1
ATOM 1456 C CA . LYS A 1 213 ? 37.003 13.852 30.798 1.00 21.30 200 LYS A CA 1
ATOM 1457 C C . LYS A 1 213 ? 37.876 13.966 29.533 1.00 19.80 200 LYS A C 1
ATOM 1458 O O . LYS A 1 213 ? 37.399 14.528 28.486 1.00 16.78 200 LYS A O 1
ATOM 1464 N N . LEU A 1 214 ? 39.117 13.488 29.632 1.00 16.91 201 LEU A N 1
ATOM 1465 C CA . LEU A 1 214 ? 40.094 13.545 28.528 1.00 16.88 201 LEU A CA 1
ATOM 1466 C C . LEU A 1 214 ? 39.601 12.721 27.345 1.00 16.93 201 LEU A C 1
ATOM 1467 O O . LEU A 1 214 ? 39.756 13.183 26.205 1.00 13.19 201 LEU A O 1
ATOM 1472 N N . ALA A 1 215 ? 39.112 11.503 27.621 1.00 20.12 202 ALA A N 1
ATOM 1473 C CA . ALA A 1 215 ? 38.583 10.557 26.607 1.00 21.60 202 ALA A CA 1
ATOM 1474 C C . ALA A 1 215 ? 37.452 11.232 25.833 1.00 22.80 202 ALA A C 1
ATOM 1475 O O . ALA A 1 215 ? 37.436 11.128 24.596 1.00 23.25 202 ALA A O 1
ATOM 1477 N N . LYS A 1 216 ? 36.592 11.966 26.497 1.00 26.35 203 LYS A N 1
ATOM 1478 C CA . LYS A 1 216 ? 35.554 12.703 25.794 1.00 28.43 203 LYS A CA 1
ATOM 1479 C C . LYS A 1 216 ? 36.177 13.848 25.000 1.00 27.70 203 LYS A C 1
ATOM 1480 O O . LYS A 1 216 ? 35.909 14.000 23.810 1.00 26.49 203 LYS A O 1
ATOM 1486 N N . LYS A 1 217 ? 37.010 14.664 25.673 1.00 26.61 204 LYS A N 1
ATOM 1487 C CA . LYS A 1 217 ? 37.646 15.812 24.963 1.00 30.33 204 LYS A CA 1
ATOM 1488 C C . LYS A 1 217 ? 38.356 15.333 23.694 1.00 29.91 204 LYS A C 1
ATOM 1489 O O . LYS A 1 217 ? 38.334 16.089 22.692 1.00 31.19 204 LYS A O 1
ATOM 1495 N N . ALA A 1 218 ? 38.960 14.139 23.724 1.00 26.01 205 ALA A N 1
ATOM 1496 C CA . ALA A 1 218 ? 39.695 13.574 22.578 1.00 23.96 205 ALA A CA 1
ATOM 1497 C C . ALA A 1 218 ? 38.747 13.469 21.377 1.00 26.64 205 ALA A C 1
ATOM 1498 O O . ALA A 1 218 ? 39.244 13.524 20.237 1.00 26.60 205 ALA A O 1
ATOM 1500 N N . LEU A 1 219 ? 37.436 13.305 21.624 1.00 27.89 206 LEU A N 1
ATOM 1501 C CA . LEU A 1 219 ? 36.414 13.122 20.559 1.00 26.33 206 LEU A CA 1
ATOM 1502 C C . LEU A 1 219 ? 36.045 14.465 19.917 1.00 24.70 206 LEU A C 1
ATOM 1503 O O . LEU A 1 219 ? 35.356 14.432 18.945 1.00 25.56 206 LEU A O 1
ATOM 1508 N N . LEU A 1 220 ? 36.501 15.617 20.405 1.00 30.38 207 LEU A N 1
ATOM 1509 C CA . LEU A 1 220 ? 36.240 16.921 19.716 1.00 29.83 207 LEU A CA 1
ATOM 1510 C C . LEU A 1 220 ? 37.110 17.075 18.461 1.00 31.53 207 LEU A C 1
ATOM 1511 O O . LEU A 1 220 ? 36.737 17.881 17.596 1.00 34.19 207 LEU A O 1
ATOM 1516 N N . ARG A 1 221 ? 38.181 16.295 18.339 1.00 31.29 208 ARG A N 1
ATOM 1517 C CA . ARG A 1 221 ? 39.112 16.407 17.206 1.00 31.69 208 ARG A CA 1
ATOM 1518 C C . ARG A 1 221 ? 38.558 16.060 15.827 1.00 34.56 208 ARG A C 1
ATOM 1519 O O . ARG A 1 221 ? 37.553 15.358 15.716 1.00 35.29 208 ARG A O 1
ATOM 1527 N N . LYS A 1 222 ? 39.216 16.543 14.774 1.00 33.70 209 LYS A N 1
ATOM 1528 C CA . LYS A 1 222 ? 38.811 16.176 13.388 1.00 32.27 209 LYS A CA 1
ATOM 1529 C C . LYS A 1 222 ? 39.510 14.877 12.973 1.00 30.69 209 LYS A C 1
ATOM 1530 O O . LYS A 1 222 ? 40.623 14.611 13.467 1.00 26.49 209 LYS A O 1
ATOM 1535 N N . ILE A 1 223 ? 38.850 14.065 12.141 1.00 29.58 210 ILE A N 1
ATOM 1536 C CA . ILE A 1 223 ? 39.438 12.782 11.657 1.00 32.85 210 ILE A CA 1
ATOM 1537 C C . ILE A 1 223 ? 40.764 13.122 10.965 1.00 30.79 210 ILE A C 1
ATOM 1538 O O . ILE A 1 223 ? 40.815 14.150 10.264 1.00 29.46 210 ILE A O 1
ATOM 1543 N N . GLY A 1 224 ? 41.795 12.313 11.227 1.00 28.97 211 GLY A N 1
ATOM 1544 C CA . GLY A 1 224 ? 43.149 12.483 10.670 1.00 30.54 211 GLY A CA 1
ATOM 1545 C C . GLY A 1 224 ? 43.993 13.448 11.488 1.00 31.02 211 GLY A C 1
ATOM 1546 O O . GLY A 1 224 ? 45.165 13.603 11.189 1.00 31.99 211 GLY A O 1
ATOM 1547 N N . GLU A 1 225 ? 43.418 14.067 12.512 1.00 35.01 212 GLU A N 1
ATOM 1548 C CA . GLU A 1 225 ? 44.126 15.041 13.368 1.00 34.29 212 GLU A CA 1
ATOM 1549 C C . GLU A 1 225 ? 44.906 14.268 14.440 1.00 30.39 212 GLU A C 1
ATOM 1550 O O . GLU A 1 225 ? 44.337 13.853 15.454 1.00 29.27 212 GLU A O 1
ATOM 1556 N N . ARG A 1 226 ? 46.198 14.133 14.188 1.00 29.00 213 ARG A N 1
ATOM 1557 C CA . ARG A 1 226 ? 47.028 13.389 15.106 1.00 28.75 213 ARG A CA 1
ATOM 1558 C C . ARG A 1 226 ? 47.516 14.200 16.280 1.00 26.77 213 ARG A C 1
ATOM 1559 O O . ARG A 1 226 ? 47.575 15.428 16.225 1.00 25.01 213 ARG A O 1
ATOM 1567 N N . HIS A 1 227 ? 47.867 13.510 17.339 1.00 26.43 214 HIS A N 1
ATOM 1568 C CA . HIS A 1 227 ? 48.388 14.130 18.576 1.00 27.59 214 HIS A CA 1
ATOM 1569 C C . HIS A 1 227 ? 49.672 14.865 18.173 1.00 30.31 214 HIS A C 1
ATOM 1570 O O . HIS A 1 227 ? 50.419 14.293 17.365 1.00 24.95 214 HIS A O 1
ATOM 1577 N N . ARG A 1 228 ? 49.870 16.094 18.683 1.00 35.42 215 ARG A N 1
ATOM 1578 C CA . ARG A 1 228 ? 50.955 17.031 18.282 1.00 35.66 215 ARG A CA 1
ATOM 1579 C C . ARG A 1 228 ? 52.305 16.503 18.800 1.00 37.04 215 ARG A C 1
ATOM 1580 O O . ARG A 1 228 ? 53.337 16.949 18.267 1.00 40.97 215 ARG A O 1
ATOM 1584 N N . ASP A 1 229 ? 52.290 15.588 19.781 1.00 35.72 216 ASP A N 1
ATOM 1585 C CA . ASP A 1 229 ? 53.433 14.715 20.170 1.00 37.23 216 ASP A CA 1
ATOM 1586 C C . ASP A 1 229 ? 53.503 13.488 19.248 1.00 37.66 216 ASP A C 1
ATOM 1587 O O . ASP A 1 229 ? 52.745 12.524 19.490 1.00 42.63 216 ASP A O 1
ATOM 1592 N N . LYS A 1 230 ? 54.429 13.523 18.294 1.00 39.29 217 LYS A N 1
ATOM 1593 C CA . LYS A 1 230 ? 54.713 12.487 17.269 1.00 40.33 217 LYS A CA 1
ATOM 1594 C C . LYS A 1 230 ? 54.750 11.061 17.825 1.00 39.17 217 LYS A C 1
ATOM 1595 O O . LYS A 1 230 ? 54.403 10.159 17.091 1.00 45.92 217 LYS A O 1
ATOM 1598 N N . GLU A 1 231 ? 55.222 10.878 19.052 1.00 39.92 218 GLU A N 1
ATOM 1599 C CA . GLU A 1 231 ? 55.350 9.548 19.723 1.00 41.55 218 GLU A CA 1
ATOM 1600 C C . GLU A 1 231 ? 53.960 8.972 20.025 1.00 40.97 218 GLU A C 1
ATOM 1601 O O . GLU A 1 231 ? 53.802 7.752 19.917 1.00 38.08 218 GLU A O 1
ATOM 1603 N N . ILE A 1 232 ? 52.999 9.828 20.405 1.00 42.77 219 ILE A N 1
ATOM 1604 C CA . ILE A 1 232 ? 51.601 9.428 20.766 1.00 38.59 219 ILE A CA 1
ATOM 1605 C C . ILE A 1 232 ? 50.812 9.313 19.460 1.00 33.14 219 ILE A C 1
ATOM 1606 O O . ILE A 1 232 ? 50.074 8.308 19.307 1.00 28.86 219 ILE A O 1
ATOM 1611 N N . ALA A 1 233 ? 51.034 10.240 18.523 1.00 30.47 220 ALA A N 1
ATOM 1612 C CA . ALA A 1 233 ? 50.582 10.088 17.112 1.00 32.06 220 ALA A CA 1
ATOM 1613 C C . ALA A 1 233 ? 50.887 8.671 16.612 1.00 30.48 220 ALA A C 1
ATOM 1614 O O . ALA A 1 233 ? 49.979 8.033 16.083 1.00 29.43 220 ALA A O 1
ATOM 1616 N N . ASN A 1 234 ? 52.080 8.136 16.867 1.00 34.17 221 ASN A N 1
ATOM 1617 C CA . ASN A 1 234 ? 52.419 6.736 16.469 1.00 35.86 221 ASN A CA 1
ATOM 1618 C C . ASN A 1 234 ? 51.567 5.704 17.212 1.00 34.34 221 ASN A C 1
ATOM 1619 O O . ASN A 1 234 ? 51.230 4.680 16.601 1.00 42.46 221 ASN A O 1
ATOM 1624 N N . LEU A 1 235 ? 51.258 5.904 18.494 1.00 33.04 222 LEU A N 1
ATOM 1625 C CA . LEU A 1 235 ? 50.411 4.937 19.246 1.00 31.32 222 LEU A CA 1
ATOM 1626 C C . LEU A 1 235 ? 48.978 5.010 18.688 1.00 28.39 222 LEU A C 1
ATOM 1627 O O . LEU A 1 235 ? 48.332 3.967 18.600 1.00 25.38 222 LEU A O 1
ATOM 1632 N N . GLU A 1 236 ? 48.506 6.201 18.306 1.00 27.82 223 GLU A N 1
ATOM 1633 C CA . GLU A 1 236 ? 47.158 6.381 17.692 1.00 30.06 223 GLU A CA 1
ATOM 1634 C C . GLU A 1 236 ? 47.038 5.495 16.445 1.00 31.63 223 GLU A C 1
ATOM 1635 O O . GLU A 1 236 ? 45.952 4.891 16.255 1.00 30.89 223 GLU A O 1
ATOM 1641 N N . LYS A 1 237 ? 48.094 5.390 15.628 1.00 33.89 224 LYS A N 1
ATOM 1642 C CA . LYS A 1 237 ? 48.013 4.642 14.335 1.00 34.57 224 LYS A CA 1
ATOM 1643 C C . LYS A 1 237 ? 48.223 3.157 14.583 1.00 35.25 224 LYS A C 1
ATOM 1644 O O . LYS A 1 237 ? 47.519 2.395 13.929 1.00 37.59 224 LYS A O 1
ATOM 1650 N N . GLU A 1 238 ? 49.099 2.751 15.510 1.00 38.70 225 GLU A N 1
ATOM 1651 C CA . GLU A 1 238 ? 49.178 1.315 15.905 1.00 41.66 225 GLU A CA 1
ATOM 1652 C C . GLU A 1 238 ? 47.774 0.842 16.338 1.00 41.12 225 GLU A C 1
ATOM 1653 O O . GLU A 1 238 ? 47.334 -0.212 15.837 1.00 39.68 225 GLU A O 1
ATOM 1659 N N . LEU A 1 239 ? 47.077 1.597 17.203 1.00 38.02 226 LEU A N 1
ATOM 1660 C CA . LEU A 1 239 ? 45.744 1.213 17.760 1.00 38.11 226 LEU A CA 1
ATOM 1661 C C . LEU A 1 239 ? 44.651 1.185 16.672 1.00 31.54 226 LEU A C 1
ATOM 1662 O O . LEU A 1 239 ? 43.785 0.269 16.714 1.00 28.38 226 LEU A O 1
ATOM 1667 N N . LEU A 1 240 ? 44.649 2.135 15.740 1.00 26.46 227 LEU A N 1
ATOM 1668 C CA . LEU A 1 240 ? 43.673 2.110 14.612 1.00 29.72 227 LEU A CA 1
ATOM 1669 C C . LEU A 1 240 ? 43.860 0.825 13.789 1.00 30.08 227 LEU A C 1
ATOM 1670 O O . LEU A 1 240 ? 42.841 0.201 13.449 1.00 33.81 227 LEU A O 1
ATOM 1675 N N . GLU A 1 241 ? 45.111 0.400 13.566 1.00 31.91 228 GLU A N 1
ATOM 1676 C CA . GLU A 1 241 ? 45.447 -0.760 12.701 1.00 32.14 228 GLU A CA 1
ATOM 1677 C C . GLU A 1 241 ? 44.985 -2.036 13.401 1.00 34.02 228 GLU A C 1
ATOM 1678 O O . GLU A 1 241 ? 44.363 -2.875 12.722 1.00 31.35 228 GLU A O 1
ATOM 1680 N N . LYS A 1 242 ? 45.196 -2.151 14.705 1.00 35.75 229 LYS A N 1
ATOM 1681 C CA . LYS A 1 242 ? 44.817 -3.340 15.448 1.00 34.16 229 LYS A CA 1
ATOM 1682 C C . LYS A 1 242 ? 43.334 -3.427 15.663 1.00 31.78 229 LYS A C 1
ATOM 1683 O O . LYS A 1 242 ? 42.759 -4.498 15.706 1.00 27.55 229 LYS A O 1
ATOM 1688 N N . ILE A 1 243 ? 42.717 -2.275 15.797 1.00 29.48 230 ILE A N 1
ATOM 1689 C CA . ILE A 1 243 ? 41.244 -2.262 15.976 1.00 28.61 230 ILE A CA 1
ATOM 1690 C C . ILE A 1 243 ? 40.627 -2.710 14.657 1.00 28.41 230 ILE A C 1
ATOM 1691 O O . ILE A 1 243 ? 39.752 -3.585 14.701 1.00 31.10 230 ILE A O 1
ATOM 1696 N N . ASN A 1 244 ? 41.116 -2.204 13.528 1.00 29.06 231 ASN A N 1
ATOM 1697 C CA . ASN A 1 244 ? 40.556 -2.587 12.204 1.00 32.09 231 ASN A CA 1
ATOM 1698 C C . ASN A 1 244 ? 40.767 -4.107 11.945 1.00 32.80 231 ASN A C 1
ATOM 1699 O O . ASN A 1 244 ? 39.866 -4.686 11.302 1.00 37.32 231 ASN A O 1
ATOM 1704 N N . SER A 1 245 ? 41.765 -4.780 12.556 1.00 31.79 232 SER A N 1
ATOM 1705 C CA . SER A 1 245 ? 41.980 -6.264 12.495 1.00 35.29 232 SER A CA 1
ATOM 1706 C C . SER A 1 245 ? 40.854 -7.073 13.152 1.00 35.27 232 SER A C 1
ATOM 1707 O O . SER A 1 245 ? 40.872 -8.346 13.008 1.00 34.40 232 SER A O 1
ATOM 1710 N N . LEU 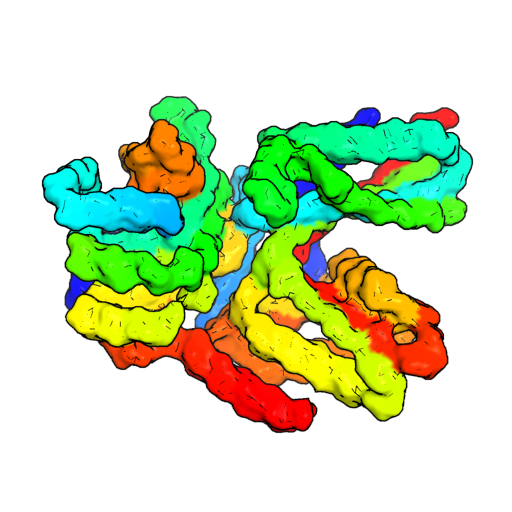A 1 246 ? 39.989 -6.449 13.956 1.00 33.55 233 LEU A N 1
ATOM 1711 C CA . LEU A 1 246 ? 39.041 -7.239 14.790 1.00 34.16 233 LEU A CA 1
ATOM 1712 C C . LEU A 1 246 ? 37.968 -7.870 13.888 1.00 32.32 233 LEU A C 1
ATOM 1713 O O . LEU A 1 246 ? 37.488 -8.985 14.213 1.00 33.66 233 LEU A O 1
ATOM 1718 N N . GLY A 1 247 ? 37.642 -7.218 12.775 1.00 28.86 234 GLY A N 1
ATOM 1719 C CA . GLY A 1 247 ? 36.606 -7.697 11.851 1.00 30.34 234 GLY A CA 1
ATOM 1720 C C . GLY A 1 247 ? 35.191 -7.337 12.301 1.00 32.48 234 GLY A C 1
ATOM 1721 O O . GLY A 1 247 ? 34.260 -8.008 11.826 1.00 36.24 234 GLY A O 1
ATOM 1722 N N . ILE A 1 248 ? 34.982 -6.321 13.150 1.00 31.25 235 ILE A N 1
ATOM 1723 C CA . ILE A 1 248 ? 33.604 -5.984 13.630 1.00 31.69 235 ILE A CA 1
ATOM 1724 C C . ILE A 1 248 ? 32.821 -5.360 12.466 1.00 30.13 235 ILE A C 1
ATOM 1725 O O . ILE A 1 248 ? 31.687 -5.786 12.229 1.00 26.98 235 ILE A O 1
ATOM 1730 N N . GLY A 1 249 ? 33.409 -4.420 11.727 1.00 30.58 236 GLY A N 1
ATOM 1731 C CA . GLY A 1 249 ? 32.748 -3.812 10.554 1.00 30.45 236 GLY A CA 1
ATOM 1732 C C . GLY A 1 249 ? 31.503 -2.993 10.906 1.00 30.62 236 GLY A C 1
ATOM 1733 O O . GLY A 1 249 ? 31.143 -2.899 12.117 1.00 30.34 236 GLY A O 1
ATOM 1734 N N . ALA A 1 250 ? 30.848 -2.421 9.887 1.00 30.40 237 ALA A N 1
ATOM 1735 C CA . ALA A 1 250 ? 29.635 -1.584 10.030 1.00 31.97 237 ALA A CA 1
ATOM 1736 C C . ALA A 1 250 ? 28.545 -2.397 10.749 1.00 32.16 237 ALA A C 1
ATOM 1737 O O . ALA A 1 250 ? 28.267 -3.562 10.330 1.00 32.46 237 ALA A O 1
ATOM 1747 N N . GLY A 1 252 ? 28.518 -4.079 13.433 1.00 30.96 239 GLY A N 1
ATOM 1748 C CA . GLY A 1 252 ? 28.896 -5.395 13.988 1.00 30.47 239 GLY A CA 1
ATOM 1749 C C . GLY A 1 252 ? 28.393 -6.530 13.117 1.00 30.95 239 GLY A C 1
ATOM 1750 O O . GLY A 1 252 ? 28.111 -7.597 13.661 1.00 31.86 239 GLY A O 1
ATOM 1751 N N . LEU A 1 253 ? 28.267 -6.314 11.805 1.00 34.04 240 LEU A N 1
ATOM 1752 C CA . LEU A 1 253 ? 27.754 -7.348 10.870 1.00 35.28 240 LEU A CA 1
ATOM 1753 C C . LEU A 1 253 ? 28.925 -8.052 10.182 1.00 37.43 240 LEU A C 1
ATOM 1754 O O . LEU A 1 253 ? 28.652 -9.003 9.426 1.00 46.38 240 LEU A O 1
ATOM 1759 N N . GLY A 1 254 ? 30.166 -7.637 10.476 1.00 35.52 241 GLY A N 1
ATOM 1760 C CA . GLY A 1 254 ? 31.401 -8.165 9.872 1.00 33.34 241 GLY A CA 1
ATOM 1761 C C . GLY A 1 254 ? 31.916 -7.228 8.800 1.00 36.17 241 GLY A C 1
ATOM 1762 O O . GLY A 1 254 ? 31.135 -6.823 7.921 1.00 39.13 241 GLY A O 1
ATOM 1763 N N . GLY A 1 255 ? 33.194 -6.878 8.863 1.00 37.88 242 GLY A N 1
ATOM 1764 C CA . GLY A 1 255 ? 33.810 -5.995 7.864 1.00 36.30 242 GLY A CA 1
ATOM 1765 C C . GLY A 1 255 ? 35.221 -5.639 8.250 1.00 36.36 242 GLY A C 1
ATOM 1766 O O . GLY A 1 255 ? 35.640 -5.984 9.366 1.00 38.57 242 GLY A O 1
ATOM 1767 N N . ASP A 1 256 ? 35.901 -4.925 7.364 1.00 39.58 243 ASP A N 1
ATOM 1768 C CA . ASP A 1 256 ? 37.340 -4.579 7.481 1.00 40.41 243 ASP A CA 1
ATOM 1769 C C . ASP A 1 256 ? 37.476 -3.292 8.285 1.00 39.62 243 ASP A C 1
ATOM 1770 O O . ASP A 1 256 ? 38.483 -3.166 8.992 1.00 39.14 243 ASP A O 1
ATOM 1775 N N . ILE A 1 257 ? 36.504 -2.385 8.186 1.00 36.20 244 ILE A N 1
ATOM 1776 C CA . ILE A 1 257 ? 36.597 -1.079 8.882 1.00 35.69 244 ILE A CA 1
ATOM 1777 C C . ILE A 1 257 ? 35.648 -1.132 10.061 1.00 36.19 244 ILE A C 1
ATOM 1778 O O . ILE A 1 257 ? 34.402 -1.094 9.826 1.00 37.82 244 ILE A O 1
ATOM 1783 N N . THR A 1 258 ? 36.254 -1.190 11.254 1.00 31.60 245 THR A N 1
ATOM 1784 C CA . THR A 1 258 ? 35.597 -1.059 12.577 1.00 27.77 245 THR A CA 1
ATOM 1785 C C . THR A 1 258 ? 35.713 0.391 13.085 1.00 26.61 245 THR A C 1
ATOM 1786 O O . THR A 1 258 ? 34.781 0.838 13.746 1.00 29.68 245 THR A O 1
ATOM 1790 N N . ALA A 1 259 ? 36.794 1.122 12.825 1.00 25.48 246 ALA A N 1
ATOM 1791 C CA . ALA A 1 259 ? 36.969 2.496 13.363 1.00 26.26 246 ALA A CA 1
ATOM 1792 C C . ALA A 1 259 ? 37.490 3.440 12.296 1.00 24.90 246 ALA A C 1
ATOM 1793 O O . ALA A 1 259 ? 38.317 3.028 11.533 1.00 26.82 246 ALA A O 1
ATOM 1795 N N . LEU A 1 260 ? 37.042 4.688 12.328 1.00 27.32 247 LEU A N 1
ATOM 1796 C CA . LEU A 1 260 ? 37.485 5.758 11.417 1.00 28.28 247 LEU A CA 1
ATOM 1797 C C . LEU A 1 260 ? 38.736 6.422 11.991 1.00 31.37 247 LEU A C 1
ATOM 1798 O O . LEU A 1 260 ? 39.464 6.991 11.179 1.00 32.90 247 LEU A O 1
ATOM 1803 N N . ASP A 1 261 ? 38.917 6.466 13.327 1.00 30.26 248 ASP A N 1
ATOM 1804 C CA . ASP A 1 261 ? 40.141 7.059 13.940 1.00 28.42 248 ASP A CA 1
ATOM 1805 C C . ASP A 1 261 ? 40.219 6.776 15.450 1.00 25.56 248 ASP A C 1
ATOM 1806 O O . ASP A 1 261 ? 39.258 6.303 16.017 1.00 26.91 248 ASP A O 1
ATOM 1811 N N . VAL A 1 262 ? 41.371 7.072 16.051 1.00 25.02 249 VAL A N 1
ATOM 1812 C CA . VAL A 1 262 ? 41.723 6.867 17.485 1.00 24.43 249 VAL A CA 1
ATOM 1813 C C . VAL A 1 262 ? 42.352 8.181 17.973 1.00 24.18 249 VAL A C 1
ATOM 1814 O O . VAL A 1 262 ? 43.351 8.608 17.380 1.00 23.91 249 VAL A O 1
ATOM 1818 N N . PHE A 1 263 ? 41.780 8.794 19.001 1.00 23.02 250 PHE A N 1
ATOM 1819 C CA . PHE A 1 263 ? 42.280 10.046 19.606 1.00 24.19 250 PHE A CA 1
ATOM 1820 C C . PHE A 1 263 ? 42.682 9.751 21.055 1.00 22.79 250 PHE A C 1
ATOM 1821 O O . PHE A 1 263 ? 41.869 9.125 21.798 1.00 20.33 250 PHE A O 1
ATOM 1829 N N . ILE A 1 264 ? 43.919 10.136 21.412 1.00 20.66 251 ILE A N 1
ATOM 1830 C CA . ILE A 1 264 ? 44.493 10.007 22.778 1.00 20.09 251 ILE A CA 1
ATOM 1831 C C . ILE A 1 264 ? 44.635 11.406 23.338 1.00 20.54 251 ILE A C 1
ATOM 1832 O O . ILE A 1 264 ? 45.046 12.252 22.590 1.00 23.95 251 ILE A O 1
ATOM 1837 N N . GLU A 1 265 ? 44.345 11.623 24.611 1.00 21.45 252 GLU A N 1
ATOM 1838 C CA . GLU A 1 265 ? 44.725 12.876 25.312 1.00 21.30 252 GLU A CA 1
ATOM 1839 C C . GLU A 1 265 ? 45.299 12.465 26.659 1.00 20.19 252 GLU A C 1
ATOM 1840 O O . GLU A 1 265 ? 44.783 11.520 27.215 1.00 18.05 252 GLU A O 1
ATOM 1846 N N . ILE A 1 266 ? 46.280 13.197 27.168 1.00 20.94 253 ILE A N 1
ATOM 1847 C CA . ILE A 1 266 ? 47.033 12.774 28.374 1.00 23.58 253 ILE A CA 1
ATOM 1848 C C . ILE A 1 266 ? 46.977 13.859 29.443 1.00 23.10 253 ILE A C 1
ATOM 1849 O O . ILE A 1 266 ? 46.829 15.055 29.076 1.00 22.56 253 ILE A O 1
ATOM 1854 N N . ALA A 1 267 ? 47.201 13.455 30.700 1.00 20.93 254 ALA A N 1
ATOM 1855 C CA . ALA A 1 267 ? 47.515 14.386 31.804 1.00 19.56 254 ALA A CA 1
ATOM 1856 C C . ALA A 1 267 ? 48.433 13.753 32.842 1.00 18.65 254 ALA A C 1
ATOM 1857 O O . ALA A 1 267 ? 48.586 12.546 32.868 1.00 17.83 254 ALA A O 1
ATOM 1859 N N . GLY A 1 268 ? 49.059 14.606 33.651 1.00 20.30 255 GLY A N 1
ATOM 1860 C CA . GLY A 1 268 ? 49.895 14.207 34.798 1.00 19.51 255 GLY A CA 1
ATOM 1861 C C . GLY A 1 268 ? 49.162 13.183 35.636 1.00 18.70 255 GLY A C 1
ATOM 1862 O O . GLY A 1 268 ? 47.962 13.298 35.801 1.00 16.37 255 GLY A O 1
ATOM 1863 N N . CYS A 1 269 ? 49.846 12.137 36.074 1.00 20.05 256 CYS A N 1
ATOM 1864 C CA . CYS A 1 269 ? 49.219 11.159 36.967 1.00 20.00 256 CYS A CA 1
ATOM 1865 C C . CYS A 1 269 ? 50.139 10.844 38.139 1.00 19.62 256 CYS A C 1
ATOM 1866 O O . CYS A 1 269 ? 51.363 11.249 38.113 1.00 19.47 256 CYS A O 1
ATOM 1869 N N . HIS A 1 270 ? 49.546 10.248 39.175 1.00 17.85 257 HIS A N 1
ATOM 1870 C CA . HIS A 1 270 ? 50.277 9.877 40.405 1.00 17.69 257 HIS A CA 1
ATOM 1871 C C . HIS A 1 270 ? 51.261 8.802 39.963 1.00 17.17 257 HIS A C 1
ATOM 1872 O O . HIS A 1 270 ? 50.943 8.045 39.067 1.00 16.59 257 HIS A O 1
ATOM 1879 N N . THR A 1 271 ? 52.466 8.873 40.492 1.00 16.86 258 THR A N 1
ATOM 1880 C CA . THR A 1 271 ? 53.605 8.002 40.173 1.00 17.76 258 THR A CA 1
ATOM 1881 C C . THR A 1 271 ? 53.183 6.532 40.354 1.00 18.45 258 THR A C 1
ATOM 1882 O O . THR A 1 271 ? 53.633 5.693 39.590 1.00 19.76 258 THR A O 1
ATOM 1886 N N . ALA A 1 272 ? 52.338 6.225 41.333 1.00 18.72 259 ALA A N 1
ATOM 1887 C CA . ALA A 1 272 ? 51.830 4.860 41.603 1.00 19.42 259 ALA A CA 1
ATOM 1888 C C . ALA A 1 272 ? 50.553 4.537 40.806 1.00 19.26 259 ALA A C 1
ATOM 1889 O O . ALA A 1 272 ? 49.933 3.547 41.130 1.00 20.00 259 ALA A O 1
ATOM 1891 N N . SER A 1 273 ? 50.149 5.315 39.804 1.00 19.97 260 SER A N 1
ATOM 1892 C CA . SER A 1 273 ? 48.860 5.084 39.098 1.00 19.34 260 SER A CA 1
ATOM 1893 C C . SER A 1 273 ? 49.014 5.147 37.582 1.00 19.16 260 SER A C 1
ATOM 1894 O O . SER A 1 273 ? 50.036 5.640 37.063 1.00 16.39 260 SER A O 1
ATOM 1897 N N . LEU A 1 274 ? 47.986 4.679 36.886 1.00 20.42 261 LEU A N 1
ATOM 1898 C CA . LEU A 1 274 ? 47.835 4.869 35.422 1.00 18.71 261 LEU A CA 1
ATOM 1899 C C . LEU A 1 274 ? 46.373 4.615 35.107 1.00 17.72 261 LEU A C 1
ATOM 1900 O O . LEU A 1 274 ? 45.939 3.490 34.824 1.00 16.65 261 LEU A O 1
ATOM 1905 N N . PRO A 1 275 ? 45.557 5.677 35.252 1.00 17.16 262 PRO A N 1
ATOM 1906 C CA . PRO A 1 275 ? 44.146 5.625 34.894 1.00 16.59 262 PRO A CA 1
ATOM 1907 C C . PRO A 1 275 ? 43.975 5.742 33.375 1.00 16.93 262 PRO A C 1
ATOM 1908 O O . PRO A 1 275 ? 44.689 6.552 32.755 1.00 16.91 262 PRO A O 1
ATOM 1912 N N . VAL A 1 276 ? 43.051 4.962 32.819 1.00 15.87 263 VAL A N 1
ATOM 1913 C CA . VAL A 1 276 ? 42.759 4.972 31.363 1.00 16.10 263 VAL A CA 1
ATOM 1914 C C . VAL A 1 276 ? 41.243 5.004 31.227 1.00 17.60 263 VAL A C 1
ATOM 1915 O O . VAL A 1 276 ? 40.582 4.164 31.883 1.00 17.93 263 VAL A O 1
ATOM 1919 N N . GLY A 1 277 ? 40.729 5.961 30.447 1.00 17.35 264 GLY A N 1
ATOM 1920 C CA . GLY A 1 277 ? 39.302 6.134 30.158 1.00 18.37 264 GLY A CA 1
ATOM 1921 C C . GLY A 1 277 ? 39.031 5.924 28.679 1.00 19.78 264 GLY A C 1
ATOM 1922 O O . GLY A 1 277 ? 39.882 6.303 27.842 1.00 18.83 264 GLY A O 1
ATOM 1923 N N . ILE A 1 278 ? 37.884 5.336 28.358 1.00 18.99 265 ILE A N 1
ATOM 1924 C CA . ILE A 1 278 ? 37.483 5.163 26.943 1.00 19.23 265 ILE A CA 1
ATOM 1925 C C . ILE A 1 278 ? 36.079 5.736 26.747 1.00 20.33 265 ILE A C 1
ATOM 1926 O O . ILE A 1 278 ? 35.164 5.443 27.509 1.00 19.32 265 ILE A O 1
ATOM 1931 N N . CYS A 1 279 ? 35.960 6.562 25.726 1.00 21.98 266 CYS A N 1
ATOM 1932 C CA . CYS A 1 279 ? 34.705 7.102 25.235 1.00 24.45 266 CYS A CA 1
ATOM 1933 C C . CYS A 1 279 ? 34.594 6.703 23.763 1.00 24.81 266 CYS A C 1
ATOM 1934 O O . CYS A 1 279 ? 35.406 7.146 22.949 1.00 25.65 266 CYS A O 1
ATOM 1937 N N . ILE A 1 280 ? 33.679 5.795 23.460 1.00 28.26 267 ILE A N 1
ATOM 1938 C CA . ILE A 1 280 ? 33.320 5.415 22.062 1.00 32.22 267 ILE A CA 1
ATOM 1939 C C . ILE A 1 280 ? 32.304 6.437 21.570 1.00 31.46 267 ILE A C 1
ATOM 1940 O O . ILE A 1 280 ? 31.469 6.873 22.363 1.00 29.35 267 ILE A O 1
ATOM 1945 N N . GLN A 1 281 ? 32.369 6.735 20.285 1.00 30.80 268 GLN A N 1
ATOM 1946 C CA . GLN A 1 281 ? 31.403 7.575 19.558 1.00 29.32 268 GLN A CA 1
ATOM 1947 C C . GLN A 1 281 ? 30.943 6.702 18.397 1.00 26.01 268 GLN A C 1
ATOM 1948 O O . GLN A 1 281 ? 31.806 5.999 17.883 1.00 22.83 268 GLN A O 1
ATOM 1954 N N . CYS A 1 282 ? 29.661 6.708 18.031 1.00 25.25 269 CYS A N 1
ATOM 1955 C CA . CYS A 1 282 ? 29.134 5.943 16.866 1.00 25.82 269 CYS A CA 1
ATOM 1956 C C . CYS A 1 282 ? 29.464 6.717 15.582 1.00 25.18 269 CYS A C 1
ATOM 1957 O O . CYS A 1 282 ? 30.000 7.818 15.712 1.00 25.34 269 CYS A O 1
ATOM 1960 N N . TRP A 1 283 ? 29.166 6.162 14.412 1.00 23.71 270 TRP A N 1
ATOM 1961 C CA . TRP A 1 283 ? 29.501 6.820 13.152 1.00 22.41 270 TRP A CA 1
ATOM 1962 C C . TRP A 1 283 ? 28.975 8.245 13.091 1.00 22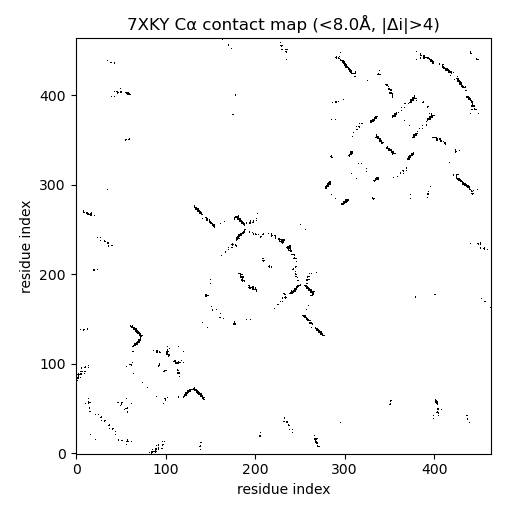.41 270 TRP A C 1
ATOM 1963 O O . TRP A 1 283 ? 29.478 9.062 12.322 1.00 25.24 270 TRP A O 1
ATOM 1974 N N . ALA A 1 284 ? 27.963 8.546 13.896 1.00 21.75 271 ALA A N 1
ATOM 1975 C CA . ALA A 1 284 ? 27.367 9.878 13.869 1.00 22.71 271 ALA A CA 1
ATOM 1976 C C . ALA A 1 284 ? 28.149 10.872 14.718 1.00 26.03 271 ALA A C 1
ATOM 1977 O O . ALA A 1 284 ? 27.588 11.496 15.619 1.00 24.68 271 ALA A O 1
ATOM 1979 N N . ASP A 1 285 ? 29.441 11.024 14.441 1.00 28.14 272 ASP A N 1
ATOM 1980 C CA . ASP A 1 285 ? 30.235 12.013 15.163 1.00 27.14 272 ASP A CA 1
ATOM 1981 C C . ASP A 1 285 ? 29.477 13.281 14.832 1.00 26.75 272 ASP A C 1
ATOM 1982 O O . ASP A 1 285 ? 29.449 13.703 13.679 1.00 25.17 272 ASP A O 1
ATOM 1987 N N . ARG A 1 286 ? 28.873 13.905 15.834 1.00 26.34 273 ARG A N 1
ATOM 1988 C CA . ARG A 1 286 ? 28.162 15.185 15.606 1.00 26.94 273 ARG A CA 1
ATOM 1989 C C . ARG A 1 286 ? 28.740 16.308 16.470 1.00 28.13 273 ARG A C 1
ATOM 1990 O O . ARG A 1 286 ? 28.960 16.142 17.681 1.00 29.64 273 ARG A O 1
ATOM 1998 N N . ARG A 1 287 ? 29.012 17.435 15.845 1.00 32.92 274 ARG A N 1
ATOM 1999 C CA . ARG A 1 287 ? 29.464 18.648 16.568 1.00 35.08 274 ARG A CA 1
ATOM 2000 C C . ARG A 1 287 ? 29.297 19.860 15.676 1.00 30.38 274 ARG A C 1
ATOM 2001 O O . ARG A 1 287 ? 29.061 19.734 14.471 1.00 32.10 274 ARG A O 1
ATOM 2009 N N . ALA A 1 288 ? 29.374 21.000 16.313 1.00 29.29 275 ALA A N 1
ATOM 2010 C CA . ALA A 1 288 ? 29.213 22.322 15.692 1.00 25.00 275 ALA A CA 1
ATOM 2011 C C . ALA A 1 288 ? 29.853 23.299 16.656 1.00 24.83 275 ALA A C 1
ATOM 2012 O O . ALA A 1 288 ? 29.682 23.136 17.898 1.00 22.03 275 ALA A O 1
ATOM 2014 N N . ILE A 1 289 ? 30.607 24.223 16.080 1.00 26.42 276 ILE A N 1
ATOM 2015 C CA . ILE A 1 289 ? 31.498 25.164 16.799 1.00 27.98 276 ILE A CA 1
ATOM 2016 C C . ILE A 1 289 ? 31.118 26.559 16.324 1.00 27.34 276 ILE A C 1
ATOM 2017 O O . ILE A 1 289 ? 30.813 26.700 15.144 1.00 23.11 276 ILE A O 1
ATOM 2022 N N . LYS A 1 290 ? 31.164 27.546 17.208 1.00 31.33 277 LYS A N 1
ATOM 2023 C CA . LYS A 1 290 ? 30.890 28.961 16.844 1.00 36.23 277 LYS A CA 1
ATOM 2024 C C . LYS A 1 290 ? 31.659 29.870 17.795 1.00 37.50 277 LYS A C 1
ATOM 2025 O O . LYS A 1 290 ? 31.588 29.671 19.034 1.00 36.63 277 LYS A O 1
ATOM 2027 N N . ARG A 1 291 ? 32.304 30.836 17.308 1.00 40.88 278 ARG A N 1
ATOM 2028 C CA . ARG A 1 291 ? 33.012 31.818 18.080 1.00 39.88 278 ARG A CA 1
ATOM 2029 C C . ARG A 1 291 ? 32.152 33.054 18.087 1.00 36.57 278 ARG A C 1
ATOM 2030 O O . ARG A 1 291 ? 31.616 33.435 17.073 1.00 37.86 278 ARG A O 1
ATOM 2038 N N . ILE A 1 292 ? 32.054 33.721 19.136 1.00 34.45 279 ILE A N 1
ATOM 2039 C CA . ILE A 1 292 ? 31.101 34.830 19.372 1.00 36.02 279 ILE A CA 1
ATOM 2040 C C . ILE A 1 292 ? 31.874 35.989 19.995 1.00 40.88 279 ILE A C 1
ATOM 2041 O O . ILE A 1 292 ? 32.342 35.833 21.149 1.00 38.46 279 ILE A O 1
ATOM 2046 N N . LYS A 1 293 ? 31.997 37.096 19.250 1.00 42.38 280 LYS A N 1
ATOM 2047 C CA . LYS A 1 293 ? 32.454 38.420 19.753 1.00 41.99 280 LYS A CA 1
ATOM 2048 C C . LYS A 1 293 ? 31.311 39.032 20.575 1.00 38.68 280 LYS A C 1
ATOM 2049 O O . LYS A 1 293 ? 30.206 39.154 20.062 1.00 37.79 280 LYS A O 1
ATOM 2051 N N . LEU A 1 294 ? 31.688 39.430 21.857 1.00 43.81 281 LEU A N 1
ATOM 2052 C CA . LEU A 1 294 ? 30.723 40.064 22.744 1.00 47.76 281 LEU A CA 1
ATOM 2053 C C . LEU A 1 294 ? 30.625 41.581 22.596 1.00 53.16 281 LEU A C 1
ATOM 2054 O O . LEU A 1 294 ? 31.611 42.228 22.261 1.00 50.35 281 LEU A O 1
ATOM 2059 N N . ASP A 1 295 ? 29.458 42.141 22.904 1.00 56.02 282 ASP A N 1
ATOM 2060 C CA . ASP A 1 295 ? 29.293 43.592 22.859 1.00 63.63 282 ASP A CA 1
ATOM 2061 C C . ASP A 1 295 ? 30.466 44.267 23.544 1.00 60.00 282 ASP A C 1
ATOM 2062 O O . ASP A 1 295 ? 30.985 43.761 24.541 1.00 54.92 282 ASP A O 1
ATOM 2064 N N . ALA A 1 296 ? 30.878 45.421 23.036 1.00 60.97 283 ALA A N 1
ATOM 2065 C CA . ALA A 1 296 ? 32.086 46.065 23.592 1.00 61.72 283 ALA A CA 1
ATOM 2066 C C . ALA A 1 296 ? 31.724 46.842 24.860 1.00 53.09 283 ALA A C 1
ATOM 2067 O O . ALA A 1 296 ? 32.657 47.027 25.621 1.00 52.77 283 ALA A O 1
ATOM 2077 N N . GLU B 2 2 ? 20.104 -10.251 -3.167 1.00 51.46 2 GLU B N 1
ATOM 2078 C CA . GLU B 2 2 ? 19.177 -9.166 -2.766 1.00 53.86 2 GLU B CA 1
ATOM 2079 C C . GLU B 2 2 ? 17.794 -9.440 -3.366 1.00 51.08 2 GLU B C 1
ATOM 2080 O O . GLU B 2 2 ? 17.707 -9.921 -4.508 1.00 51.84 2 GLU B O 1
ATOM 2086 N N . TYR B 2 3 ? 16.766 -9.164 -2.563 1.00 47.41 3 TYR B N 1
ATOM 2087 C CA . TYR B 2 3 ? 15.328 -9.386 -2.836 1.00 40.27 3 TYR B CA 1
ATOM 2088 C C . TYR B 2 3 ? 14.584 -8.060 -2.651 1.00 42.03 3 TYR B C 1
ATOM 2089 O O . TYR B 2 3 ? 15.087 -7.161 -1.962 1.00 47.65 3 TYR B O 1
ATOM 2098 N N . THR B 2 4 ? 13.426 -7.931 -3.284 1.00 40.47 4 THR B N 1
ATOM 2099 C CA . THR B 2 4 ? 12.461 -6.833 -3.066 1.00 38.80 4 THR B CA 1
ATOM 2100 C C . THR B 2 4 ? 11.082 -7.475 -2.977 1.00 40.30 4 THR B C 1
ATOM 2101 O O . THR B 2 4 ? 10.759 -8.209 -3.910 1.00 40.39 4 THR B O 1
ATOM 2105 N N . PHE B 2 5 ? 10.374 -7.302 -1.854 1.00 41.69 5 PHE B N 1
ATOM 2106 C CA . PHE B 2 5 ? 9.007 -7.836 -1.621 1.00 44.57 5 PHE B CA 1
ATOM 2107 C C . PHE B 2 5 ? 8.050 -6.676 -1.380 1.00 45.96 5 PHE B C 1
ATOM 2108 O O . PHE B 2 5 ? 8.521 -5.626 -0.924 1.00 50.54 5 PHE B O 1
ATOM 2116 N N . ASN B 2 6 ? 6.773 -6.884 -1.709 1.00 47.85 6 ASN B N 1
ATOM 2117 C CA . ASN B 2 6 ? 5.626 -5.983 -1.418 1.00 53.77 6 ASN B CA 1
ATOM 2118 C C . ASN B 2 6 ? 4.843 -6.575 -0.245 1.00 53.57 6 ASN B C 1
ATOM 2119 O O . ASN B 2 6 ? 4.131 -5.815 0.432 1.00 60.11 6 ASN B O 1
ATOM 2124 N N . LYS B 2 7 ? 4.925 -7.902 -0.111 1.00 53.06 7 LYS B N 1
ATOM 2125 C CA . LYS B 2 7 ? 4.373 -8.768 0.962 1.00 52.83 7 LYS B CA 1
ATOM 2126 C C . LYS B 2 7 ? 5.382 -9.900 1.207 1.00 53.12 7 LYS B C 1
ATOM 2127 O O . LYS B 2 7 ? 6.135 -10.222 0.276 1.00 61.43 7 LYS B O 1
ATOM 2129 N N . LEU B 2 8 ? 5.389 -10.495 2.399 1.00 53.19 8 LEU B N 1
ATOM 2130 C CA . LEU B 2 8 ? 6.261 -11.650 2.742 1.00 50.99 8 LEU B CA 1
ATOM 2131 C C . LEU B 2 8 ? 5.412 -12.862 3.130 1.00 50.33 8 LEU B C 1
ATOM 2132 O O . LEU B 2 8 ? 4.905 -12.895 4.277 1.00 51.30 8 LEU B O 1
ATOM 2137 N N . THR B 2 9 ? 5.305 -13.846 2.250 1.00 50.49 9 THR B N 1
ATOM 2138 C CA . THR B 2 9 ? 4.608 -15.068 2.607 1.00 51.73 9 THR B CA 1
ATOM 2139 C C . THR B 2 9 ? 5.600 -15.933 3.352 1.00 47.80 9 THR B C 1
ATOM 2140 O O . THR B 2 9 ? 6.806 -15.831 3.125 1.00 42.68 9 THR B O 1
ATOM 2144 N N . LYS B 2 10 ? 5.110 -16.786 4.242 1.00 47.55 10 LYS B N 1
ATOM 2145 C CA . LYS B 2 10 ? 6.006 -17.699 4.933 1.00 50.02 10 LYS B CA 1
ATOM 2146 C C . LYS B 2 10 ? 6.910 -18.345 3.898 1.00 49.46 10 LYS B C 1
ATOM 2147 O O . LYS B 2 10 ? 8.115 -18.468 4.114 1.00 54.56 10 LYS B O 1
ATOM 2153 N N . LYS B 2 11 ? 6.335 -18.754 2.769 1.00 51.59 11 LYS B N 1
ATOM 2154 C CA . LYS B 2 11 ? 7.167 -19.319 1.665 1.00 52.12 11 LYS B CA 1
ATOM 2155 C C . LYS B 2 11 ? 8.435 -18.476 1.486 1.00 46.10 11 LYS B C 1
ATOM 2156 O O . LYS B 2 11 ? 9.525 -19.045 1.527 1.00 47.23 11 LYS B O 1
ATOM 2158 N N . ASP B 2 12 ? 8.294 -17.171 1.268 1.00 48.43 12 ASP B N 1
ATOM 2159 C CA . ASP B 2 12 ? 9.426 -16.242 0.991 1.00 43.40 12 ASP B CA 1
ATOM 2160 C C . ASP B 2 12 ? 10.312 -16.104 2.249 1.00 40.21 12 ASP B C 1
ATOM 2161 O O . ASP B 2 12 ? 11.528 -15.885 2.092 1.00 34.47 12 ASP B O 1
ATOM 2164 N N . VAL B 2 13 ? 9.718 -16.173 3.436 1.00 38.35 13 VAL B N 1
ATOM 2165 C CA . VAL B 2 13 ? 10.486 -16.008 4.666 1.00 39.94 13 VAL B CA 1
ATOM 2166 C C . VAL B 2 13 ? 11.582 -17.053 4.736 1.00 42.35 13 VAL B C 1
ATOM 2167 O O . VAL B 2 13 ? 12.737 -16.735 5.022 1.00 44.22 13 VAL B O 1
ATOM 2171 N N . LYS B 2 14 ? 11.228 -18.303 4.457 1.00 45.21 14 LYS B N 1
ATOM 2172 C CA . LYS B 2 14 ? 12.213 -19.378 4.485 1.00 44.16 14 LYS B CA 1
ATOM 2173 C C . LYS B 2 14 ? 13.198 -19.264 3.331 1.00 43.81 14 LYS B C 1
ATOM 2174 O O . LYS B 2 14 ? 14.071 -20.115 3.171 1.00 54.36 14 LYS B O 1
ATOM 2175 N N . LYS B 2 15 ? 13.059 -18.224 2.517 1.00 38.84 15 LYS B N 1
ATOM 2176 C CA . LYS B 2 15 ? 13.977 -18.020 1.405 1.00 40.14 15 LYS B CA 1
ATOM 2177 C C . LYS B 2 15 ? 14.904 -16.851 1.693 1.00 40.38 15 LYS B C 1
ATOM 2178 O O . LYS B 2 15 ? 15.310 -16.134 0.778 1.00 43.25 15 LYS B O 1
ATOM 2180 N N . LEU B 2 16 ? 15.241 -16.654 2.963 1.00 38.47 16 LEU B N 1
ATOM 2181 C CA . LEU B 2 16 ? 16.086 -15.523 3.329 1.00 38.05 16 LEU B CA 1
ATOM 2182 C C . LEU B 2 16 ? 17.226 -15.959 4.237 1.00 37.39 16 LEU B C 1
ATOM 2183 O O . LEU B 2 16 ? 17.118 -15.881 5.461 1.00 33.15 16 LEU B O 1
ATOM 2188 N N . LYS B 2 17 ? 18.321 -16.418 3.640 1.00 36.97 17 LYS B N 1
ATOM 2189 C CA . LYS B 2 17 ? 19.495 -16.844 4.445 1.00 44.18 17 LYS B CA 1
ATOM 2190 C C . LYS B 2 17 ? 20.228 -15.616 5.002 1.00 42.14 17 LYS B C 1
ATOM 2191 O O . LYS B 2 17 ? 20.191 -14.528 4.384 1.00 40.44 17 LYS B O 1
ATOM 2197 N N . VAL B 2 18 ? 20.879 -15.796 6.147 1.00 41.15 18 VAL B N 1
ATOM 2198 C CA . VAL B 2 18 ? 21.681 -14.727 6.801 1.00 41.02 18 VAL B CA 1
ATOM 2199 C C . VAL B 2 18 ? 22.587 -14.097 5.740 1.00 38.83 18 VAL B C 1
ATOM 2200 O O . VAL B 2 18 ? 23.182 -14.847 4.963 1.00 37.90 18 VAL B O 1
ATOM 2204 N N . GLY B 2 19 ? 22.648 -12.766 5.680 1.00 36.52 19 GLY B N 1
ATOM 2205 C CA . GLY B 2 19 ? 23.517 -12.034 4.735 1.00 35.13 19 GLY B CA 1
ATOM 2206 C C . GLY B 2 19 ? 22.802 -11.609 3.462 1.00 33.36 19 GLY B C 1
ATOM 2207 O O . GLY B 2 19 ? 23.431 -10.920 2.658 1.00 34.59 19 GLY B O 1
ATOM 2208 N N . ASP B 2 20 ? 21.528 -11.958 3.279 1.00 32.16 20 ASP B N 1
ATOM 2209 C CA . ASP B 2 20 ? 20.746 -11.515 2.097 1.00 34.04 20 ASP B CA 1
ATOM 2210 C C . ASP B 2 20 ? 20.373 -10.045 2.295 1.00 33.23 20 ASP B C 1
ATOM 2211 O O . ASP B 2 20 ? 20.346 -9.616 3.445 1.00 33.18 20 ASP B O 1
ATOM 2216 N N . ILE B 2 21 ? 20.167 -9.295 1.209 1.00 34.10 21 ILE B N 1
ATOM 2217 C CA . ILE B 2 21 ? 19.738 -7.864 1.247 1.00 35.38 21 ILE B CA 1
ATOM 2218 C C . ILE B 2 21 ? 18.248 -7.808 0.922 1.00 38.11 21 ILE B C 1
ATOM 2219 O O . ILE B 2 21 ? 17.837 -8.436 -0.063 1.00 42.05 21 ILE B O 1
ATOM 2224 N N . VAL B 2 22 ? 17.465 -7.064 1.696 1.00 36.09 22 VAL B N 1
ATOM 2225 C CA . VAL B 2 22 ? 15.995 -6.972 1.478 1.00 32.66 22 VAL B CA 1
ATOM 2226 C C . VAL B 2 22 ? 15.591 -5.492 1.359 1.00 36.22 22 VAL B C 1
ATOM 2227 O O . VAL B 2 22 ? 16.198 -4.629 2.034 1.00 38.21 22 VAL B O 1
ATOM 2231 N N . TYR B 2 23 ? 14.654 -5.203 0.452 1.00 34.53 23 TYR B N 1
ATOM 2232 C CA . TYR B 2 23 ? 13.958 -3.898 0.329 1.00 32.89 23 TYR B CA 1
ATOM 2233 C C . TYR B 2 23 ? 12.476 -4.205 0.432 1.00 32.78 23 TYR B C 1
ATOM 2234 O O . TYR B 2 23 ? 12.049 -5.242 -0.100 1.00 32.88 23 TYR B O 1
ATOM 2243 N N . LEU B 2 24 ? 11.733 -3.355 1.130 1.00 33.69 24 LEU B N 1
ATOM 2244 C CA . LEU B 2 24 ? 10.281 -3.533 1.308 1.00 33.82 24 LEU B CA 1
ATOM 2245 C C . LEU B 2 24 ? 9.531 -2.391 0.615 1.00 32.96 24 LEU B C 1
ATOM 2246 O O . LEU B 2 24 ? 10.019 -1.275 0.643 1.00 31.53 24 LEU B O 1
ATOM 2251 N N . ASN B 2 25 ? 8.383 -2.682 0.011 1.00 37.42 25 ASN B N 1
ATOM 2252 C CA . ASN B 2 25 ? 7.575 -1.697 -0.753 1.00 39.77 25 ASN B CA 1
ATOM 2253 C C . ASN B 2 25 ? 6.123 -1.716 -0.292 1.00 42.01 25 ASN B C 1
ATOM 2254 O O . ASN B 2 25 ? 5.305 -1.057 -0.950 1.00 57.35 25 ASN B O 1
ATOM 2259 N N . GLY B 2 26 ? 5.786 -2.441 0.761 1.00 38.00 26 GLY B N 1
ATOM 2260 C CA . GLY B 2 26 ? 4.376 -2.567 1.149 1.00 36.81 26 GLY B CA 1
ATOM 2261 C C . GLY B 2 26 ? 4.071 -1.887 2.463 1.00 35.68 26 GLY B C 1
ATOM 2262 O O . GLY B 2 26 ? 4.550 -0.789 2.714 1.00 32.03 26 GLY B O 1
ATOM 2263 N N . LYS B 2 27 ? 3.256 -2.561 3.254 1.00 38.08 27 LYS B N 1
ATOM 2264 C CA . LYS B 2 27 ? 2.759 -2.138 4.580 1.00 40.73 27 LYS B CA 1
ATOM 2265 C C . LYS B 2 27 ? 3.794 -2.524 5.648 1.00 37.48 27 LYS B C 1
ATOM 2266 O O . LYS B 2 27 ? 4.297 -3.673 5.576 1.00 34.10 27 LYS B O 1
ATOM 2272 N N . ILE B 2 28 ? 4.080 -1.650 6.621 1.00 33.36 28 ILE B N 1
ATOM 2273 C CA . ILE B 2 28 ? 4.755 -2.058 7.894 1.00 28.84 28 ILE B CA 1
ATOM 2274 C C . ILE B 2 28 ? 4.047 -1.439 9.090 1.00 26.71 28 ILE B C 1
ATOM 2275 O O . ILE B 2 28 ? 3.432 -0.391 8.940 1.00 28.29 28 ILE B O 1
ATOM 2280 N N . TYR B 2 29 ? 4.151 -2.097 10.241 1.00 28.87 29 TYR B N 1
ATOM 2281 C CA . TYR B 2 29 ? 3.533 -1.728 11.538 1.00 28.60 29 TYR B CA 1
ATOM 2282 C C . TYR B 2 29 ? 4.662 -1.446 12.512 1.00 26.86 29 TYR B C 1
ATOM 2283 O O . TYR B 2 29 ? 5.607 -2.222 12.509 1.00 29.60 29 TYR B O 1
ATOM 2292 N N . THR B 2 30 ? 4.574 -0.385 13.293 1.00 24.93 30 THR B N 1
ATOM 2293 C CA . THR B 2 30 ? 5.618 -0.051 14.288 1.00 26.71 30 THR B CA 1
ATOM 2294 C C . THR B 2 30 ? 5.165 -0.648 15.613 1.00 25.76 30 THR B C 1
ATOM 2295 O O . THR B 2 30 ? 3.966 -0.678 15.869 1.00 22.11 30 THR B O 1
ATOM 2299 N N . ALA B 2 31 ? 6.103 -1.108 16.418 1.00 26.04 31 ALA B N 1
ATOM 2300 C CA . ALA B 2 31 ? 5.797 -1.532 17.796 1.00 27.44 31 ALA B CA 1
ATOM 2301 C C . ALA B 2 31 ? 7.081 -1.499 18.615 1.00 28.12 31 ALA B C 1
ATOM 2302 O O . ALA B 2 31 ? 8.058 -2.103 18.185 1.00 29.21 31 ALA B O 1
ATOM 2304 N N . ARG B 2 32 ? 7.066 -0.760 19.720 1.00 32.87 32 ARG B N 1
ATOM 2305 C CA . ARG B 2 32 ? 8.082 -0.791 20.811 1.00 34.29 32 ARG B CA 1
ATOM 2306 C C . ARG B 2 32 ? 7.469 -1.574 21.978 1.00 32.09 32 ARG B C 1
ATOM 2307 O O . ARG B 2 32 ? 6.340 -2.076 21.800 1.00 32.14 32 ARG B O 1
ATOM 2315 N N . ASP B 2 33 ? 8.132 -1.616 23.135 1.00 29.93 33 ASP B N 1
ATOM 2316 C CA . ASP B 2 33 ? 7.753 -2.494 24.278 1.00 36.37 33 ASP B CA 1
ATOM 2317 C C . ASP B 2 33 ? 6.300 -2.239 24.716 1.00 32.36 33 ASP B C 1
ATOM 2318 O O . ASP B 2 33 ? 5.514 -3.203 24.750 1.00 34.60 33 ASP B O 1
ATOM 2323 N N . GLU B 2 34 ? 5.937 -1.009 25.055 1.00 31.17 34 GLU B N 1
ATOM 2324 C CA . GLU B 2 34 ? 4.576 -0.690 25.558 1.00 31.30 34 GLU B CA 1
ATOM 2325 C C . GLU B 2 34 ? 3.544 -1.329 24.615 1.00 32.78 34 GLU B C 1
ATOM 2326 O O . GLU B 2 34 ? 2.598 -1.989 25.140 1.00 35.85 34 GLU B O 1
ATOM 2328 N N . ALA B 2 35 ? 3.735 -1.188 23.293 1.00 30.19 35 ALA B N 1
ATOM 2329 C CA . ALA B 2 35 ? 2.818 -1.680 22.234 1.00 29.21 35 ALA B CA 1
ATOM 2330 C C . ALA B 2 35 ? 2.760 -3.213 22.230 1.00 30.66 35 ALA B C 1
ATOM 2331 O O . ALA B 2 35 ? 1.650 -3.767 22.079 1.00 30.32 35 ALA B O 1
ATOM 2333 N N . HIS B 2 36 ? 3.920 -3.873 22.282 1.00 30.18 36 HIS B N 1
ATOM 2334 C CA . HIS B 2 36 ? 4.034 -5.349 22.340 1.00 29.85 36 HIS B CA 1
ATOM 2335 C C . HIS B 2 36 ? 3.223 -5.850 23.536 1.00 32.63 36 HIS B C 1
ATOM 2336 O O . HIS B 2 36 ? 2.562 -6.885 23.382 1.00 34.66 36 HIS B O 1
ATOM 2343 N N . LEU B 2 37 ? 3.318 -5.180 24.692 1.00 33.40 37 LEU B N 1
ATOM 2344 C CA . LEU B 2 37 ? 2.597 -5.578 25.940 1.00 35.37 37 LEU B CA 1
ATOM 2345 C C . LEU B 2 37 ? 1.084 -5.424 25.752 1.00 33.76 37 LEU B C 1
ATOM 2346 O O . LEU B 2 37 ? 0.324 -6.317 26.139 1.00 35.74 37 LEU B O 1
ATOM 2351 N N . LYS B 2 38 ? 0.649 -4.287 25.244 1.00 33.80 38 LYS B N 1
ATOM 2352 C CA . LYS B 2 38 ? -0.788 -4.056 25.011 1.00 34.66 38 LYS B CA 1
ATOM 2353 C C . LYS B 2 38 ? -1.295 -5.070 23.975 1.00 33.16 38 LYS B C 1
ATOM 2354 O O . LYS B 2 38 ? -2.366 -5.668 24.183 1.00 32.15 38 LYS B O 1
ATOM 2360 N N . ILE B 2 39 ? -0.569 -5.267 22.877 1.00 29.00 39 ILE B N 1
ATOM 2361 C CA . ILE B 2 39 ? -1.037 -6.238 21.861 1.00 28.96 39 ILE B CA 1
ATOM 2362 C C . ILE B 2 39 ? -1.203 -7.599 22.551 1.00 28.56 39 ILE B C 1
ATOM 2363 O O . ILE B 2 39 ? -2.245 -8.188 22.347 1.00 30.39 39 ILE B O 1
ATOM 2368 N N . ILE B 2 40 ? -0.235 -8.062 23.335 1.00 28.59 40 ILE B N 1
ATOM 2369 C CA . ILE B 2 40 ? -0.330 -9.399 23.990 1.00 29.08 40 ILE B CA 1
ATOM 2370 C C . ILE B 2 40 ? -1.521 -9.466 24.950 1.00 31.47 40 ILE B C 1
ATOM 2371 O O . ILE B 2 40 ? -2.190 -10.459 24.981 1.00 32.45 40 ILE B O 1
ATOM 2376 N N . GLU B 2 41 ? -1.770 -8.426 25.713 1.00 34.01 41 GLU B N 1
ATOM 2377 C CA . GLU B 2 41 ? -2.922 -8.433 26.629 1.00 36.37 41 GLU B CA 1
ATOM 2378 C C . GLU B 2 41 ? -4.208 -8.643 25.827 1.00 36.78 41 GLU B C 1
ATOM 2379 O O . GLU B 2 41 ? -5.023 -9.460 26.191 1.00 34.85 41 GLU B O 1
ATOM 2391 N N . LEU B 2 43 ? -4.840 -9.804 22.603 1.00 31.99 43 LEU B N 1
ATOM 2392 C CA . LEU B 2 43 ? -5.082 -11.017 21.829 1.00 31.33 43 LEU B CA 1
ATOM 2393 C C . LEU B 2 43 ? -5.273 -12.243 22.764 1.00 33.08 43 LEU B C 1
ATOM 2394 O O . LEU B 2 43 ? -5.968 -13.215 22.356 1.00 30.44 43 LEU B O 1
ATOM 2399 N N . LYS B 2 44 ? -4.592 -12.262 23.917 1.00 31.85 44 LYS B N 1
ATOM 2400 C CA . LYS B 2 44 ? -4.675 -13.365 24.918 1.00 33.17 44 LYS B CA 1
ATOM 2401 C C . LYS B 2 44 ? -6.091 -13.380 25.457 1.00 31.81 44 LYS B C 1
ATOM 2402 O O . LYS B 2 44 ? -6.685 -14.411 25.598 1.00 35.31 44 LYS B O 1
ATOM 2408 N N . SER B 2 45 ? -6.548 -12.186 25.754 1.00 35.62 45 SER B N 1
ATOM 2409 C CA . SER B 2 45 ? -7.971 -11.890 25.984 1.00 38.20 45 SER B CA 1
ATOM 2410 C C . SER B 2 45 ? -8.546 -11.789 24.560 1.00 41.10 45 SER B C 1
ATOM 2411 O O . SER B 2 45 ? -7.833 -11.449 23.624 1.00 51.45 45 SER B O 1
ATOM 2414 N N . ASN B 2 46 ? -9.826 -11.907 24.341 1.00 38.12 46 ASN B N 1
ATOM 2415 C CA . ASN B 2 46 ? -10.144 -12.120 22.893 1.00 38.94 46 ASN B CA 1
ATOM 2416 C C . ASN B 2 46 ? -10.589 -10.790 22.251 1.00 39.37 46 ASN B C 1
ATOM 2417 O O . ASN B 2 46 ? -11.552 -10.801 21.459 1.00 37.04 46 ASN B O 1
ATOM 2422 N N . GLU B 2 47 ? -9.912 -9.684 22.570 1.00 41.01 47 GLU B N 1
ATOM 2423 C CA . GLU B 2 47 ? -10.234 -8.339 22.032 1.00 48.73 47 GLU B CA 1
ATOM 2424 C C . GLU B 2 47 ? -9.751 -8.296 20.576 1.00 54.99 47 GLU B C 1
ATOM 2425 O O . GLU B 2 47 ? -8.667 -8.868 20.261 1.00 50.82 47 GLU B O 1
ATOM 2427 N N . LYS B 2 48 ? -10.583 -7.733 19.702 1.00 58.29 48 LYS B N 1
ATOM 2428 C CA . LYS B 2 48 ? -10.268 -7.566 18.261 1.00 66.20 48 LYS B CA 1
ATOM 2429 C C . LYS B 2 48 ? -9.378 -6.322 18.134 1.00 60.25 48 LYS B C 1
ATOM 2430 O O . LYS B 2 48 ? -9.844 -5.239 18.549 1.00 57.89 48 LYS B O 1
ATOM 2432 N N . LEU B 2 49 ? -8.137 -6.489 17.653 1.00 52.64 49 LEU B N 1
ATOM 2433 C CA . LEU B 2 49 ? -7.286 -5.378 17.140 1.00 55.95 49 LEU B CA 1
ATOM 2434 C C . LEU B 2 49 ? -8.007 -4.746 15.956 1.00 53.74 49 LEU B C 1
ATOM 2435 O O . LEU B 2 49 ? -8.657 -5.451 15.186 1.00 51.15 49 LEU B O 1
ATOM 2440 N N . PRO B 2 50 ? -7.967 -3.407 15.789 1.00 49.79 50 PRO B N 1
ATOM 2441 C CA . PRO B 2 50 ? -8.422 -2.814 14.534 1.00 48.48 50 PRO B CA 1
ATOM 2442 C C . PRO B 2 50 ? -7.517 -3.096 13.320 1.00 48.08 50 PRO B C 1
ATOM 2443 O O . PRO B 2 50 ? -7.845 -2.604 12.268 1.00 57.54 50 PRO B O 1
ATOM 2447 N N . PHE B 2 51 ? -6.444 -3.888 13.464 1.00 45.34 51 PHE B N 1
ATOM 2448 C CA . PHE B 2 51 ? -5.494 -4.230 12.370 1.00 42.22 51 PHE B CA 1
ATOM 2449 C C . PHE B 2 51 ? -5.120 -5.717 12.447 1.00 43.57 51 PHE B C 1
ATOM 2450 O O . PHE B 2 51 ? -5.317 -6.318 13.502 1.00 45.07 51 PHE B O 1
ATOM 2458 N N . ASP B 2 52 ? -4.599 -6.282 11.353 1.00 47.90 52 ASP B N 1
ATOM 2459 C CA . ASP B 2 52 ? -4.260 -7.730 11.202 1.00 52.12 52 ASP B CA 1
ATOM 2460 C C . ASP B 2 52 ? -2.736 -7.882 11.061 1.00 46.90 52 ASP B C 1
ATOM 2461 O O . ASP B 2 52 ? -2.153 -7.207 10.196 1.00 48.75 52 ASP B O 1
ATOM 2466 N N . LEU B 2 53 ? -2.121 -8.743 11.873 1.00 41.14 53 LEU B N 1
ATOM 2467 C CA . LEU B 2 53 ? -0.647 -8.938 11.956 1.00 37.60 53 LEU B CA 1
ATOM 2468 C C . LEU B 2 53 ? -0.245 -10.311 11.413 1.00 38.16 53 LEU B C 1
ATOM 2469 O O . LEU B 2 53 ? 0.975 -10.594 11.323 1.00 36.06 53 LEU B O 1
ATOM 2474 N N . ASN B 2 54 ? -1.233 -11.144 11.101 1.00 38.74 54 ASN B N 1
ATOM 2475 C CA . ASN B 2 54 ? -1.063 -12.419 10.362 1.00 39.97 54 ASN B CA 1
ATOM 2476 C C . ASN B 2 54 ? -0.121 -12.195 9.171 1.00 37.72 54 ASN B C 1
ATOM 2477 O O . ASN B 2 54 ? -0.462 -11.415 8.275 1.00 33.70 54 ASN B O 1
ATOM 2482 N N . GLU B 2 55 ? 1.043 -12.845 9.207 1.00 40.41 55 GLU B N 1
ATOM 2483 C CA . GLU B 2 55 ? 2.097 -12.833 8.159 1.00 39.45 55 GLU B CA 1
ATOM 2484 C C . GLU B 2 55 ? 2.633 -11.417 7.919 1.00 41.15 55 GLU B C 1
ATOM 2485 O O . GLU B 2 55 ? 3.194 -11.185 6.828 1.00 40.02 55 GLU B O 1
ATOM 2491 N N . SER B 2 56 ? 2.597 -10.571 8.941 1.00 39.53 56 SER B N 1
ATOM 2492 C CA . SER B 2 56 ? 3.016 -9.185 8.768 1.00 41.47 56 SER B CA 1
ATOM 2493 C C . SER B 2 56 ? 4.466 -8.831 9.098 1.00 38.13 56 SER B C 1
ATOM 2494 O O . SER B 2 56 ? 5.252 -9.691 9.499 1.00 36.25 56 SER B O 1
ATOM 2497 N N . ILE B 2 57 ? 4.807 -7.564 8.928 1.00 32.77 57 ILE B N 1
ATOM 2498 C CA . ILE B 2 57 ? 6.182 -7.032 9.199 1.00 30.73 57 ILE B CA 1
ATOM 2499 C C . ILE B 2 57 ? 6.092 -5.961 10.296 1.00 32.02 57 ILE B C 1
ATOM 2500 O O . ILE B 2 57 ? 5.474 -4.891 10.069 1.00 29.98 57 ILE B O 1
ATOM 2505 N N . ILE B 2 58 ? 6.748 -6.235 11.421 1.00 31.94 58 ILE B N 1
ATOM 2506 C CA . ILE B 2 58 ? 6.863 -5.349 12.618 1.00 28.18 58 ILE B CA 1
ATOM 2507 C C . ILE B 2 58 ? 8.186 -4.589 12.499 1.00 24.34 58 ILE B C 1
ATOM 2508 O O . ILE B 2 58 ? 9.170 -5.258 12.196 1.00 22.90 58 ILE B O 1
ATOM 2513 N N . TYR B 2 59 ? 8.207 -3.264 12.727 1.00 23.01 59 TYR B N 1
ATOM 2514 C CA . TYR B 2 59 ? 9.442 -2.423 12.807 1.00 22.34 59 TYR B CA 1
ATOM 2515 C C . TYR B 2 59 ? 9.604 -1.889 14.230 1.00 23.46 59 TYR B C 1
ATOM 2516 O O . TYR B 2 59 ? 8.700 -1.169 14.717 1.00 22.60 59 TYR B O 1
ATOM 2525 N N . HIS B 2 60 ? 10.695 -2.277 14.894 1.00 23.73 60 HIS B N 1
ATOM 2526 C CA . HIS B 2 60 ? 11.039 -1.775 16.251 1.00 23.74 60 HIS B CA 1
ATOM 2527 C C . HIS B 2 60 ? 11.493 -0.322 16.092 1.00 24.39 60 HIS B C 1
ATOM 2528 O O . HIS B 2 60 ? 12.629 -0.104 15.696 1.00 23.26 60 HIS B O 1
ATOM 2535 N N . ALA B 2 61 ? 10.621 0.647 16.359 1.00 26.18 61 ALA B N 1
ATOM 2536 C CA . ALA B 2 61 ? 10.989 2.047 16.133 1.00 26.99 61 ALA B CA 1
ATOM 2537 C C . ALA B 2 61 ? 9.998 3.055 16.693 1.00 26.36 61 ALA B C 1
ATOM 2538 O O . ALA B 2 61 ? 8.841 2.720 16.946 1.00 30.35 61 ALA B O 1
ATOM 2540 N N . GLY B 2 62 ? 10.447 4.293 16.885 1.00 26.16 62 GLY B N 1
ATOM 2541 C CA . GLY B 2 62 ? 9.565 5.342 17.374 1.00 29.86 62 GLY B CA 1
ATOM 2542 C C . GLY B 2 62 ? 9.544 6.484 16.379 1.00 29.72 62 GLY B C 1
ATOM 2543 O O . GLY B 2 62 ? 10.383 7.381 16.443 1.00 30.55 62 GLY B O 1
ATOM 2544 N N . PRO B 2 63 ? 8.583 6.463 15.448 1.00 33.32 63 PRO B N 1
ATOM 2545 C CA . PRO B 2 63 ? 8.551 7.489 14.396 1.00 34.18 63 PRO B CA 1
ATOM 2546 C C . PRO B 2 63 ? 8.217 8.888 14.885 1.00 36.86 63 PRO B C 1
ATOM 2547 O O . PRO B 2 63 ? 7.270 9.055 15.653 1.00 35.87 63 PRO B O 1
ATOM 2551 N N . ILE B 2 64 ? 8.980 9.883 14.448 1.00 34.98 64 ILE B N 1
ATOM 2552 C CA . ILE B 2 64 ? 8.670 11.263 14.795 1.00 33.70 64 ILE B CA 1
ATOM 2553 C C . ILE B 2 64 ? 7.677 11.724 13.756 1.00 32.83 64 ILE B C 1
ATOM 2554 O O . ILE B 2 64 ? 7.904 11.522 12.562 1.00 32.21 64 ILE B O 1
ATOM 2567 N N . LYS B 2 66 ? 4.789 14.774 12.258 1.00 41.06 66 LYS B N 1
ATOM 2568 C CA . LYS B 2 66 ? 4.291 16.138 12.302 1.00 42.59 66 LYS B CA 1
ATOM 2569 C C . LYS B 2 66 ? 2.945 16.148 11.582 1.00 40.88 66 LYS B C 1
ATOM 2570 O O . LYS B 2 66 ? 2.888 15.574 10.477 1.00 39.20 66 LYS B O 1
ATOM 2572 N N . LYS B 2 67 ? 1.920 16.766 12.181 1.00 41.76 67 LYS B N 1
ATOM 2573 C CA . LYS B 2 67 ? 0.596 17.006 11.537 1.00 47.72 67 LYS B CA 1
ATOM 2574 C C . LYS B 2 67 ? 0.767 18.159 10.538 1.00 50.55 67 LYS B C 1
ATOM 2575 O O . LYS B 2 67 ? 1.142 19.244 10.971 1.00 52.20 67 LYS B O 1
ATOM 2577 N N . VAL B 2 68 ? 0.591 17.910 9.241 1.00 55.55 68 VAL B N 1
ATOM 2578 C CA . VAL B 2 68 ? 0.810 18.931 8.172 1.00 59.90 68 VAL B CA 1
ATOM 2579 C C . VAL B 2 68 ? -0.337 18.796 7.171 1.00 68.00 68 VAL B C 1
ATOM 2580 O O . VAL B 2 68 ? -0.385 17.765 6.459 1.00 64.92 68 VAL B O 1
ATOM 2582 N N . ASN B 2 69 ? -1.242 19.784 7.184 1.00 76.52 69 ASN B N 1
ATOM 2583 C CA . ASN B 2 69 ? -2.402 19.932 6.266 1.00 74.60 69 ASN B CA 1
ATOM 2584 C C . ASN B 2 69 ? -3.420 18.819 6.548 1.00 76.94 69 ASN B C 1
ATOM 2585 O O . ASN B 2 69 ? -4.045 18.360 5.577 1.00 81.05 69 ASN B O 1
ATOM 2587 N N . ASP B 2 70 ? -3.574 18.408 7.817 1.00 78.53 70 ASP B N 1
ATOM 2588 C CA . ASP B 2 70 ? -4.566 17.389 8.268 1.00 79.23 70 ASP B CA 1
ATOM 2589 C C . ASP B 2 70 ? -4.188 15.989 7.749 1.00 83.11 70 ASP B C 1
ATOM 2590 O O . ASP B 2 70 ? -5.107 15.198 7.458 1.00 91.29 70 ASP B O 1
ATOM 2591 N N . SER B 2 71 ? -2.888 15.709 7.612 1.00 76.59 71 SER B N 1
ATOM 2592 C CA . SER B 2 71 ? -2.296 14.366 7.367 1.00 68.77 71 SER B CA 1
ATOM 2593 C C . SER B 2 71 ? -0.984 14.302 8.148 1.00 63.57 71 SER B C 1
ATOM 2594 O O . SER B 2 71 ? -0.500 15.369 8.595 1.00 70.48 71 SER B O 1
ATOM 2596 N N . TRP B 2 72 ? -0.432 13.112 8.342 1.00 56.50 72 TRP B N 1
ATOM 2597 C CA . TRP B 2 72 ? 0.852 12.982 9.072 1.00 48.97 72 TRP B CA 1
ATOM 2598 C C . TRP B 2 72 ? 2.011 12.910 8.081 1.00 46.99 72 TRP B C 1
ATOM 2599 O O . TRP B 2 72 ? 1.864 12.227 7.043 1.00 39.62 72 TRP B O 1
ATOM 2610 N N . VAL B 2 73 ? 3.114 13.567 8.452 1.00 45.84 73 VAL B N 1
ATOM 2611 C CA . VAL B 2 73 ? 4.420 13.602 7.734 1.00 46.15 73 VAL B CA 1
ATOM 2612 C C . VAL B 2 73 ? 5.498 13.040 8.678 1.00 45.27 73 VAL B C 1
ATOM 2613 O O . VAL B 2 73 ? 5.577 13.481 9.854 1.00 40.92 73 VAL B O 1
ATOM 2617 N N . CYS B 2 74 ? 6.297 12.090 8.207 1.00 44.07 74 CYS B N 1
ATOM 2618 C CA . CYS B 2 74 ? 7.360 11.539 9.039 1.00 39.12 74 CYS B CA 1
ATOM 2619 C C . CYS B 2 74 ? 8.619 12.380 8.928 1.00 38.90 74 CYS B C 1
ATOM 2620 O O . CYS B 2 74 ? 8.969 12.841 7.843 1.00 42.39 74 CYS B O 1
ATOM 2623 N N . VAL B 2 75 ? 9.301 12.580 10.047 1.00 42.72 75 VAL B N 1
ATOM 2624 C CA . VAL B 2 75 ? 10.525 13.368 10.043 1.00 46.15 75 VAL B CA 1
ATOM 2625 C C . VAL B 2 75 ? 11.712 12.458 10.271 1.00 46.34 75 VAL B C 1
ATOM 2626 O O . VAL B 2 75 ? 12.762 12.627 9.648 1.00 46.67 75 VAL B O 1
ATOM 2630 N N . SER B 2 76 ? 11.542 11.473 11.142 1.00 41.49 76 SER B N 1
ATOM 2631 C CA . SER B 2 76 ? 12.629 10.565 11.472 1.00 38.18 76 SER B CA 1
ATOM 2632 C C . SER B 2 76 ? 12.095 9.328 12.163 1.00 35.91 76 SER B C 1
ATOM 2633 O O . SER B 2 76 ? 11.340 9.425 13.132 1.00 36.55 76 SER B O 1
ATOM 2636 N N . ILE B 2 77 ? 12.480 8.167 11.673 1.00 32.60 77 ILE B N 1
ATOM 2637 C CA . ILE B 2 77 ? 12.037 6.912 12.269 1.00 31.89 77 ILE B CA 1
ATOM 2638 C C . ILE B 2 77 ? 13.246 5.976 12.191 1.00 27.28 77 ILE B C 1
ATOM 2639 O O . ILE B 2 77 ? 13.405 5.202 11.245 1.00 27.27 77 ILE B O 1
ATOM 2644 N N . GLY B 2 78 ? 14.116 6.057 13.191 1.00 26.98 78 GLY B N 1
ATOM 2645 C CA . GLY B 2 78 ? 15.321 5.248 13.168 1.00 27.92 78 GLY B CA 1
ATOM 2646 C C . GLY B 2 78 ? 14.898 3.982 13.886 1.00 27.68 78 GLY B C 1
ATOM 2647 O O . GLY B 2 78 ? 13.847 3.949 14.527 1.00 33.24 78 GLY B O 1
ATOM 2648 N N . PRO B 2 79 ? 15.713 2.925 13.785 1.00 28.54 79 PRO B N 1
ATOM 2649 C CA . PRO B 2 79 ? 15.389 1.698 14.516 1.00 27.38 79 PRO B CA 1
ATOM 2650 C C . PRO B 2 79 ? 15.793 1.696 15.996 1.00 28.72 79 PRO B C 1
ATOM 2651 O O . PRO B 2 79 ? 16.841 2.262 16.340 1.00 27.15 79 PRO B O 1
ATOM 2655 N N . THR B 2 80 ? 14.945 1.075 16.825 1.00 30.14 80 THR B N 1
ATOM 2656 C CA . THR B 2 80 ? 15.152 0.868 18.288 1.00 29.91 80 THR B CA 1
ATOM 2657 C C . THR B 2 80 ? 15.995 -0.395 18.507 1.00 27.83 80 THR B C 1
ATOM 2658 O O . THR B 2 80 ? 15.968 -1.300 17.646 1.00 27.15 80 THR B O 1
ATOM 2662 N N . THR B 2 81 ? 16.727 -0.445 19.620 1.00 27.74 81 THR B N 1
ATOM 2663 C CA . THR B 2 81 ? 17.458 -1.660 20.061 1.00 30.21 81 THR B CA 1
ATOM 2664 C C . THR B 2 81 ? 16.435 -2.772 20.285 1.00 27.84 81 THR B C 1
ATOM 2665 O O . THR B 2 81 ? 15.525 -2.595 21.110 1.00 24.13 81 THR B O 1
ATOM 2669 N N . SER B 2 82 ? 16.556 -3.843 19.511 1.00 27.59 82 SER B N 1
ATOM 2670 C CA . SER B 2 82 ? 15.544 -4.922 19.450 1.00 28.87 82 SER B CA 1
ATOM 2671 C C . SER B 2 82 ? 15.547 -5.722 20.759 1.00 29.50 82 SER B C 1
ATOM 2672 O O . SER B 2 82 ? 14.463 -6.192 21.150 1.00 31.48 82 SER B O 1
ATOM 2675 N N . ALA B 2 83 ? 16.700 -5.864 21.417 1.00 28.08 83 ALA B N 1
ATOM 2676 C CA . ALA B 2 83 ? 16.889 -6.712 22.624 1.00 28.28 83 ALA B CA 1
ATOM 2677 C C . ALA B 2 83 ? 16.040 -6.210 23.802 1.00 28.37 83 ALA B C 1
ATOM 2678 O O . ALA B 2 83 ? 15.891 -6.943 24.767 1.00 28.79 83 ALA B O 1
ATOM 2680 N N . ARG B 2 84 ? 15.490 -5.007 23.724 1.00 30.51 84 ARG B N 1
ATOM 2681 C CA . ARG B 2 84 ? 14.430 -4.547 24.657 1.00 34.89 84 ARG B CA 1
ATOM 2682 C C . ARG B 2 84 ? 13.154 -5.398 24.604 1.00 34.31 84 ARG B C 1
ATOM 2683 O O . ARG B 2 84 ? 12.396 -5.359 25.566 1.00 38.57 84 ARG B O 1
ATOM 2699 N N . ASN B 2 86 ? 13.261 -8.683 24.139 1.00 31.30 86 ASN B N 1
ATOM 2700 C CA . ASN B 2 86 ? 13.756 -10.042 24.284 1.00 30.86 86 ASN B CA 1
ATOM 2701 C C . ASN B 2 86 ? 12.806 -10.918 25.102 1.00 30.24 86 ASN B C 1
ATOM 2702 O O . ASN B 2 86 ? 12.652 -12.103 24.765 1.00 26.03 86 ASN B O 1
ATOM 2707 N N . ASP B 2 87 ? 12.188 -10.361 26.131 1.00 33.45 87 ASP B N 1
ATOM 2708 C CA . ASP B 2 87 ? 11.406 -11.149 27.115 1.00 41.10 87 ASP B CA 1
ATOM 2709 C C . ASP B 2 87 ? 9.927 -11.238 26.697 1.00 41.30 87 ASP B C 1
ATOM 2710 O O . ASP B 2 87 ? 9.211 -12.005 27.356 1.00 43.70 87 ASP B O 1
ATOM 2715 N N . VAL B 2 88 ? 9.477 -10.518 25.657 1.00 39.21 88 VAL B N 1
ATOM 2716 C CA . VAL B 2 88 ? 8.044 -10.547 25.221 1.00 35.43 88 VAL B CA 1
ATOM 2717 C C . VAL B 2 88 ? 7.938 -11.038 23.778 1.00 34.14 88 VAL B C 1
ATOM 2718 O O . VAL B 2 88 ? 6.830 -11.320 23.370 1.00 36.03 88 VAL B O 1
ATOM 2722 N N . GLU B 2 89 ? 9.026 -11.150 23.027 1.00 34.57 89 GLU B N 1
ATOM 2723 C CA . GLU B 2 89 ? 8.920 -11.417 21.572 1.00 35.34 89 GLU B CA 1
ATOM 2724 C C . GLU B 2 89 ? 8.547 -12.881 21.270 1.00 36.70 89 GLU B C 1
ATOM 2725 O O . GLU B 2 89 ? 8.143 -13.141 20.142 1.00 38.83 89 GLU B O 1
ATOM 2731 N N . GLU B 2 90 ? 8.703 -13.836 22.183 1.00 38.13 90 GLU B N 1
ATOM 2732 C CA . GLU B 2 90 ? 8.280 -15.236 21.896 1.00 40.90 90 GLU B CA 1
ATOM 2733 C C . GLU B 2 90 ? 6.742 -15.292 21.949 1.00 38.06 90 GLU B C 1
ATOM 2734 O O . GLU B 2 90 ? 6.079 -15.687 20.945 1.00 30.55 90 GLU B O 1
ATOM 2740 N N . GLU B 2 91 ? 6.197 -14.874 23.087 1.00 32.99 91 GLU B N 1
ATOM 2741 C CA . GLU B 2 91 ? 4.745 -14.750 23.299 1.00 35.33 91 GLU B CA 1
ATOM 2742 C C . GLU B 2 91 ? 4.138 -13.986 22.111 1.00 35.03 91 GLU B C 1
ATOM 2743 O O . GLU B 2 91 ? 3.032 -14.369 21.656 1.00 36.72 91 GLU B O 1
ATOM 2749 N N . PHE B 2 92 ? 4.824 -12.957 21.617 1.00 30.31 92 PHE B N 1
ATOM 2750 C CA . PHE B 2 92 ? 4.296 -12.056 20.569 1.00 30.04 92 PHE B CA 1
ATOM 2751 C C . PHE B 2 92 ? 4.150 -12.803 19.236 1.00 31.39 92 PHE B C 1
ATOM 2752 O O . PHE B 2 92 ? 3.066 -12.700 18.584 1.00 30.57 92 PHE B O 1
ATOM 2760 N N . ILE B 2 93 ? 5.202 -13.506 18.829 1.00 28.90 93 ILE B N 1
ATOM 2761 C CA . ILE B 2 93 ? 5.213 -14.349 17.603 1.00 31.55 93 ILE B CA 1
ATOM 2762 C C . ILE B 2 93 ? 4.152 -15.462 17.681 1.00 38.51 93 ILE B C 1
ATOM 2763 O O . ILE B 2 93 ? 3.663 -15.847 16.607 1.00 38.26 93 ILE B O 1
ATOM 2768 N N . LYS B 2 94 ? 3.823 -15.995 18.867 1.00 42.52 94 LYS B N 1
ATOM 2769 C CA . LYS B 2 94 ? 2.948 -17.198 18.997 1.00 44.57 94 LYS B CA 1
ATOM 2770 C C . LYS B 2 94 ? 1.469 -16.783 18.986 1.00 45.20 94 LYS B C 1
ATOM 2771 O O . LYS B 2 94 ? 0.612 -17.660 18.638 1.00 39.80 94 LYS B O 1
ATOM 2777 N N . LEU B 2 95 ? 1.187 -15.517 19.339 1.00 40.24 95 LEU B N 1
ATOM 2778 C CA . LEU B 2 95 ? -0.177 -14.919 19.361 1.00 37.77 95 LEU B CA 1
ATOM 2779 C C . LEU B 2 95 ? -0.515 -14.297 18.002 1.00 37.13 95 LEU B C 1
ATOM 2780 O O . LEU B 2 95 ? -1.672 -14.377 17.575 1.00 40.78 95 LEU B O 1
ATOM 2785 N N . THR B 2 96 ? 0.449 -13.606 17.411 1.00 39.07 96 THR B N 1
ATOM 2786 C CA . THR B 2 96 ? 0.380 -12.956 16.084 1.00 34.71 96 THR B CA 1
ATOM 2787 C C . THR B 2 96 ? 1.150 -13.894 15.207 1.00 36.31 96 THR B C 1
ATOM 2788 O O . THR B 2 96 ? 2.086 -14.463 15.745 1.00 47.39 96 THR B O 1
ATOM 2792 N N . ASN B 2 97 ? 0.845 -14.069 13.948 1.00 36.54 97 ASN B N 1
ATOM 2793 C CA . ASN B 2 97 ? 1.703 -15.034 13.223 1.00 37.53 97 ASN B CA 1
ATOM 2794 C C . ASN B 2 97 ? 2.515 -14.173 12.274 1.00 37.57 97 ASN B C 1
ATOM 2795 O O . ASN B 2 97 ? 2.437 -14.437 11.079 1.00 40.08 97 ASN B O 1
ATOM 2800 N N . ILE B 2 98 ? 3.172 -13.122 12.804 1.00 36.78 98 ILE B N 1
ATOM 2801 C CA . ILE B 2 98 ? 4.043 -12.193 12.014 1.00 33.25 98 ILE B CA 1
ATOM 2802 C C . ILE B 2 98 ? 5.061 -13.032 11.251 1.00 31.19 98 ILE B C 1
ATOM 2803 O O . ILE B 2 98 ? 5.415 -14.125 11.737 1.00 27.64 98 ILE B O 1
ATOM 2808 N N . SER B 2 99 ? 5.551 -12.458 10.155 1.00 30.62 99 SER B N 1
ATOM 2809 C CA . SER B 2 99 ? 6.546 -13.031 9.220 1.00 30.89 99 SER B CA 1
ATOM 2810 C C . SER B 2 99 ? 7.942 -12.426 9.443 1.00 29.68 99 SER B C 1
ATOM 2811 O O . SER B 2 99 ? 8.942 -13.116 9.117 1.00 28.60 99 SER B O 1
ATOM 2814 N N . ALA B 2 100 ? 8.035 -11.166 9.879 1.00 24.45 100 ALA B N 1
ATOM 2815 C CA . ALA B 2 100 ? 9.332 -10.463 9.948 1.00 23.29 100 ALA B CA 1
ATOM 2816 C C . ALA B 2 100 ? 9.359 -9.418 11.063 1.00 22.63 100 ALA B C 1
ATOM 2817 O O . ALA B 2 100 ? 8.351 -8.728 11.276 1.00 22.28 100 ALA B O 1
ATOM 2819 N N . ILE B 2 101 ? 10.495 -9.319 11.747 1.00 23.41 101 ILE B N 1
ATOM 2820 C CA . ILE B 2 101 ? 10.819 -8.228 12.721 1.00 25.07 101 ILE B CA 1
ATOM 2821 C C . ILE B 2 101 ? 11.939 -7.383 12.112 1.00 24.56 101 ILE B C 1
ATOM 2822 O O . ILE B 2 101 ? 12.963 -7.978 11.723 1.00 27.82 101 ILE B O 1
ATOM 2827 N N . VAL B 2 102 ? 11.798 -6.062 12.089 1.00 22.32 102 VAL B N 1
ATOM 2828 C CA . VAL B 2 102 ? 12.936 -5.190 11.711 1.00 23.72 102 VAL B CA 1
ATOM 2829 C C . VAL B 2 102 ? 13.344 -4.334 12.914 1.00 23.44 102 VAL B C 1
ATOM 2830 O O . VAL B 2 102 ? 12.439 -3.882 13.655 1.00 22.69 102 VAL B O 1
ATOM 2834 N N . GLY B 2 103 ? 14.655 -4.113 13.070 1.00 22.77 103 GLY B N 1
ATOM 2835 C CA . GLY B 2 103 ? 15.244 -3.306 14.148 1.00 24.41 103 GLY B CA 1
ATOM 2836 C C . GLY B 2 103 ? 16.752 -3.268 14.050 1.00 27.82 103 GLY B C 1
ATOM 2837 O O . GLY B 2 103 ? 17.290 -3.534 12.933 1.00 25.53 103 GLY B O 1
ATOM 2838 N N . LYS B 2 104 ? 17.427 -3.003 15.177 1.00 26.50 104 LYS B N 1
ATOM 2839 C CA . LYS B 2 104 ? 18.901 -3.026 15.204 1.00 27.51 104 LYS B CA 1
ATOM 2840 C C . LYS B 2 104 ? 19.431 -3.796 16.427 1.00 28.54 104 LYS B C 1
ATOM 2841 O O . LYS B 2 104 ? 18.719 -3.922 17.454 1.00 28.46 104 LYS B O 1
ATOM 2847 N N . GLY B 2 105 ? 20.664 -4.290 16.304 1.00 26.26 105 GLY B N 1
ATOM 2848 C CA . GLY B 2 105 ? 21.412 -4.954 17.380 1.00 27.26 105 GLY B CA 1
ATOM 2849 C C . GLY B 2 105 ? 21.199 -6.457 17.400 1.00 28.11 105 GLY B C 1
ATOM 2850 O O . GLY B 2 105 ? 22.144 -7.181 17.733 1.00 33.18 105 GLY B O 1
ATOM 2851 N N . GLY B 2 106 ? 20.007 -6.917 17.049 1.00 29.74 106 GLY B N 1
ATOM 2852 C CA . GLY B 2 106 ? 19.621 -8.332 17.130 1.00 29.14 106 GLY B CA 1
ATOM 2853 C C . GLY B 2 106 ? 18.881 -8.635 18.424 1.00 29.84 106 GLY B C 1
ATOM 2854 O O . GLY B 2 106 ? 18.512 -7.730 19.176 1.00 33.50 106 GLY B O 1
ATOM 2863 N N . LYS B 2 108 ? 18.166 -12.111 21.478 1.00 30.33 108 LYS B N 1
ATOM 2864 C CA . LYS B 2 108 ? 18.845 -13.225 22.120 1.00 31.94 108 LYS B CA 1
ATOM 2865 C C . LYS B 2 108 ? 18.711 -14.512 21.282 1.00 31.88 108 LYS B C 1
ATOM 2866 O O . LYS B 2 108 ? 17.651 -14.729 20.652 1.00 31.50 108 LYS B O 1
ATOM 2872 N N . LYS B 2 109 ? 19.766 -15.330 21.320 1.00 32.85 109 LYS B N 1
ATOM 2873 C CA . LYS B 2 109 ? 19.959 -16.629 20.620 1.00 33.38 109 LYS B CA 1
ATOM 2874 C C . LYS B 2 109 ? 18.753 -17.560 20.802 1.00 34.09 109 LYS B C 1
ATOM 2875 O O . LYS B 2 109 ? 18.406 -18.223 19.832 1.00 34.54 109 LYS B O 1
ATOM 2877 N N . GLU B 2 110 ? 18.166 -17.647 21.997 1.00 33.98 110 GLU B N 1
ATOM 2878 C CA . GLU B 2 110 ? 17.031 -18.567 22.296 1.00 38.90 110 GLU B CA 1
ATOM 2879 C C . GLU B 2 110 ? 15.924 -18.453 21.234 1.00 39.62 110 GLU B C 1
ATOM 2880 O O . GLU B 2 110 ? 15.403 -19.505 20.832 1.00 43.09 110 GLU B O 1
ATOM 2886 N N . LEU B 2 111 ? 15.574 -17.230 20.814 1.00 41.74 111 LEU B N 1
ATOM 2887 C CA . LEU B 2 111 ? 14.445 -16.889 19.884 1.00 38.96 111 LEU B CA 1
ATOM 2888 C C . LEU B 2 111 ? 14.660 -17.494 18.492 1.00 36.05 111 LEU B C 1
ATOM 2889 O O . LEU B 2 111 ? 13.705 -17.576 17.725 1.00 38.90 111 LEU B O 1
ATOM 2894 N N . LEU B 2 112 ? 15.888 -17.859 18.172 1.00 32.52 112 LEU B N 1
ATOM 2895 C CA . LEU B 2 112 ? 16.243 -18.481 16.883 1.00 35.37 112 LEU B CA 1
ATOM 2896 C C . LEU B 2 112 ? 15.519 -19.835 16.775 1.00 35.22 112 LEU B C 1
ATOM 2897 O O . LEU B 2 112 ? 15.211 -20.239 15.649 1.00 33.00 112 LEU B O 1
ATOM 2902 N N . LYS B 2 113 ? 15.181 -20.485 17.898 1.00 35.55 113 LYS B N 1
ATOM 2903 C CA . LYS B 2 113 ? 14.343 -21.722 17.889 1.00 41.72 113 LYS B CA 1
ATOM 2904 C C . LYS B 2 113 ? 12.910 -21.354 17.481 1.00 41.30 113 LYS B C 1
ATOM 2905 O O . LYS B 2 113 ? 12.296 -22.106 16.680 1.00 35.30 113 LYS B O 1
ATOM 2907 N N . THR B 2 114 ? 12.402 -20.250 18.034 1.00 40.62 114 THR B N 1
ATOM 2908 C CA . THR B 2 114 ? 11.052 -19.709 17.746 1.00 38.85 114 THR B CA 1
ATOM 2909 C C . THR B 2 114 ? 10.953 -19.299 16.272 1.00 38.30 114 THR B C 1
ATOM 2910 O O . THR B 2 114 ? 9.887 -19.531 15.697 1.00 38.91 114 THR B O 1
ATOM 2914 N N . PHE B 2 115 ? 12.017 -18.756 15.676 1.00 38.60 115 PHE B N 1
ATOM 2915 C CA . PHE B 2 115 ? 12.037 -18.277 14.265 1.00 39.41 115 PHE B CA 1
ATOM 2916 C C . PHE B 2 115 ? 12.094 -19.462 13.288 1.00 40.80 115 PHE B C 1
ATOM 2917 O O . PHE B 2 115 ? 11.719 -19.262 12.112 1.00 43.94 115 PHE B O 1
ATOM 2925 N N . GLU B 2 116 ? 12.600 -20.625 13.719 1.00 41.14 116 GLU B N 1
ATOM 2926 C CA . GLU B 2 116 ? 12.617 -21.874 12.903 1.00 41.09 116 GLU B CA 1
ATOM 2927 C C . GLU B 2 116 ? 11.251 -22.574 12.989 1.00 39.17 116 GLU B C 1
ATOM 2928 O O . GLU B 2 116 ? 10.767 -23.022 11.947 1.00 35.41 116 GLU B O 1
ATOM 2930 N N . ASP B 2 117 ? 10.637 -22.642 14.170 1.00 40.32 117 ASP B N 1
ATOM 2931 C CA . ASP B 2 117 ? 9.349 -23.359 14.404 1.00 46.16 117 ASP B CA 1
ATOM 2932 C C . ASP B 2 117 ? 8.184 -22.623 13.726 1.00 46.88 117 ASP B C 1
ATOM 2933 O O . ASP B 2 117 ? 7.404 -23.261 13.009 1.00 49.44 117 ASP B O 1
ATOM 2938 N N . TYR B 2 118 ? 8.032 -21.335 14.013 1.00 46.53 118 TYR B N 1
ATOM 2939 C CA . TYR B 2 118 ? 7.137 -20.402 13.282 1.00 47.59 118 TYR B CA 1
ATOM 2940 C C . TYR B 2 118 ? 7.997 -19.853 12.156 1.00 47.01 118 TYR B C 1
ATOM 2941 O O . TYR B 2 118 ? 9.220 -19.841 12.337 1.00 61.88 118 TYR B O 1
ATOM 2950 N N . GLY B 2 119 ? 7.443 -19.449 11.033 1.00 43.64 119 GLY B N 1
ATOM 2951 C CA . GLY B 2 119 ? 8.326 -18.999 9.937 1.00 45.61 119 GLY B CA 1
ATOM 2952 C C . GLY B 2 119 ? 8.650 -17.519 10.063 1.00 42.55 119 GLY B C 1
ATOM 2953 O O . GLY B 2 119 ? 7.814 -16.723 9.624 1.00 43.97 119 GLY B O 1
ATOM 2954 N N . VAL B 2 120 ? 9.799 -17.141 10.638 1.00 39.31 120 VAL B N 1
ATOM 2955 C CA . VAL B 2 120 ? 10.070 -15.708 10.967 1.00 34.79 120 VAL B CA 1
ATOM 2956 C C . VAL B 2 120 ? 11.517 -15.317 10.686 1.00 31.97 120 VAL B C 1
ATOM 2957 O O . VAL B 2 120 ? 12.427 -16.101 11.003 1.00 30.36 120 VAL B O 1
ATOM 2961 N N . VAL B 2 121 ? 11.717 -14.086 10.207 1.00 30.64 121 VAL B N 1
ATOM 2962 C CA . VAL B 2 121 ? 13.069 -13.547 9.886 1.00 30.22 121 VAL B CA 1
ATOM 2963 C C . VAL B 2 121 ? 13.274 -12.204 10.602 1.00 29.90 121 VAL B C 1
ATOM 2964 O O . VAL B 2 121 ? 12.317 -11.412 10.674 1.00 28.35 121 VAL B O 1
ATOM 2968 N N . TYR B 2 122 ? 14.487 -11.974 11.123 1.00 28.72 122 TYR B N 1
ATOM 2969 C CA . TYR B 2 122 ? 14.938 -10.679 11.708 1.00 27.52 122 TYR B CA 1
ATOM 2970 C C . TYR B 2 122 ? 15.850 -9.988 10.695 1.00 24.27 122 TYR B C 1
ATOM 2971 O O . TYR B 2 122 ? 16.806 -10.582 10.233 1.00 22.61 122 TYR B O 1
ATOM 2980 N N . LEU B 2 123 ? 15.546 -8.729 10.401 1.00 25.59 123 LEU B N 1
ATOM 2981 C CA . LEU B 2 123 ? 16.219 -7.910 9.367 1.00 25.98 123 LEU B CA 1
ATOM 2982 C C . LEU B 2 123 ? 16.778 -6.704 10.106 1.00 25.16 123 LEU B C 1
ATOM 2983 O O . LEU B 2 123 ? 16.014 -6.060 10.830 1.00 26.55 123 LEU B O 1
ATOM 2988 N N . ALA B 2 124 ? 18.078 -6.494 10.011 1.00 26.23 124 ALA B N 1
ATOM 2989 C CA . ALA B 2 124 ? 18.787 -5.337 10.578 1.00 27.76 124 ALA B CA 1
ATOM 2990 C C . ALA B 2 124 ? 18.547 -4.145 9.659 1.00 27.57 124 ALA B C 1
ATOM 2991 O O . ALA B 2 124 ? 18.730 -4.312 8.457 1.00 28.17 124 ALA B O 1
ATOM 2993 N N . ALA B 2 125 ? 18.103 -3.025 10.227 1.00 27.98 125 ALA B N 1
ATOM 2994 C CA . ALA B 2 125 ? 18.003 -1.692 9.580 1.00 29.57 125 ALA B CA 1
ATOM 2995 C C . ALA B 2 125 ? 19.264 -0.888 9.868 1.00 27.05 125 ALA B C 1
ATOM 2996 O O . ALA B 2 125 ? 19.731 -0.902 10.999 1.00 27.83 125 ALA B O 1
ATOM 2998 N N . PRO B 2 126 ? 19.741 -0.097 8.875 1.00 26.44 126 PRO B N 1
ATOM 2999 C CA . PRO B 2 126 ? 20.901 0.759 9.149 1.00 27.30 126 PRO B CA 1
ATOM 3000 C C . PRO B 2 126 ? 20.621 1.519 10.438 1.00 28.65 126 PRO B C 1
ATOM 3001 O O . PRO B 2 126 ? 19.753 2.392 10.457 1.00 29.22 126 PRO B O 1
ATOM 3005 N N . GLY B 2 127 ? 21.339 1.189 11.501 1.00 30.39 127 GLY B N 1
ATOM 3006 C CA . GLY B 2 127 ? 21.317 1.963 12.758 1.00 31.59 127 GLY B CA 1
ATOM 3007 C C . GLY B 2 127 ? 21.715 3.406 12.488 1.00 35.55 127 GLY B C 1
ATOM 3008 O O . GLY B 2 127 ? 22.614 3.628 11.645 1.00 36.74 127 GLY B O 1
ATOM 3009 N N . GLY B 2 128 ? 20.995 4.356 13.084 1.00 35.64 128 GLY B N 1
ATOM 3010 C CA . GLY B 2 128 ? 21.261 5.797 12.941 1.00 36.21 128 GLY B CA 1
ATOM 3011 C C . GLY B 2 128 ? 20.531 6.441 11.770 1.00 34.99 128 GLY B C 1
ATOM 3012 O O . GLY B 2 128 ? 20.429 7.670 11.778 1.00 35.45 128 GLY B O 1
ATOM 3013 N N . CYS B 2 129 ? 20.060 5.677 10.779 1.00 34.19 129 CYS B N 1
ATOM 3014 C CA . CYS B 2 129 ? 19.610 6.230 9.467 1.00 29.95 129 CYS B CA 1
ATOM 3015 C C . CYS B 2 129 ? 18.123 6.615 9.539 1.00 29.11 129 CYS B C 1
ATOM 3016 O O . CYS B 2 129 ? 17.320 6.092 8.754 1.00 32.00 129 CYS B O 1
ATOM 3019 N N . ALA B 2 130 ? 17.801 7.543 10.439 1.00 26.70 130 ALA B N 1
ATOM 3020 C CA . ALA B 2 130 ? 16.467 8.155 10.653 1.00 26.05 130 ALA B CA 1
ATOM 3021 C C . ALA B 2 130 ? 15.978 8.925 9.418 1.00 24.67 130 ALA B C 1
ATOM 3022 O O . ALA B 2 130 ? 14.770 8.837 9.164 1.00 26.33 130 ALA B O 1
ATOM 3024 N N . ALA B 2 131 ? 16.818 9.671 8.691 1.00 24.59 131 ALA B N 1
ATOM 3025 C CA . ALA B 2 131 ? 16.340 10.501 7.551 1.00 25.60 131 ALA B CA 1
ATOM 3026 C C . ALA B 2 131 ? 16.017 9.615 6.341 1.00 24.82 131 ALA B C 1
ATOM 3027 O O . ALA B 2 131 ? 14.922 9.759 5.798 1.00 25.47 131 ALA B O 1
ATOM 3029 N N . LEU B 2 132 ? 16.918 8.709 5.970 1.00 26.22 132 LEU B N 1
ATOM 3030 C CA . LEU B 2 132 ? 16.751 7.758 4.842 1.00 28.18 132 LEU B CA 1
ATOM 3031 C C . LEU B 2 132 ? 15.413 7.023 4.967 1.00 32.28 132 LEU B C 1
ATOM 3032 O O . LEU B 2 132 ? 14.675 6.928 3.961 1.00 35.73 132 LEU B O 1
ATOM 3037 N N . LEU B 2 133 ? 15.157 6.435 6.136 1.00 30.78 133 LEU B N 1
ATOM 3038 C CA . LEU B 2 133 ? 13.997 5.540 6.335 1.00 29.80 133 LEU B CA 1
ATOM 3039 C C . LEU B 2 133 ? 12.734 6.405 6.374 1.00 27.64 133 LEU B C 1
ATOM 3040 O O . LEU B 2 133 ? 11.720 5.985 5.814 1.00 26.44 133 LEU B O 1
ATOM 3045 N N . ALA B 2 134 ? 12.803 7.587 6.984 1.00 26.79 134 ALA B N 1
ATOM 3046 C CA . ALA B 2 134 ? 11.690 8.560 6.982 1.00 27.85 134 ALA B CA 1
ATOM 3047 C C . ALA B 2 134 ? 11.287 8.817 5.523 1.00 29.84 134 ALA B C 1
ATOM 3048 O O . ALA B 2 134 ? 10.143 8.562 5.184 1.00 30.53 134 ALA B O 1
ATOM 3050 N N . ASN B 2 135 ? 12.231 9.248 4.686 1.00 30.67 135 ASN B N 1
ATOM 3051 C CA . ASN B 2 135 ? 12.042 9.507 3.236 1.00 32.14 135 ASN B CA 1
ATOM 3052 C C . ASN B 2 135 ? 11.428 8.303 2.508 1.00 34.24 135 ASN B C 1
ATOM 3053 O O . ASN B 2 135 ? 10.870 8.480 1.421 1.00 31.85 135 ASN B O 1
ATOM 3058 N N . SER B 2 136 ? 11.518 7.104 3.038 1.00 39.15 136 SER B N 1
ATOM 3059 C CA . SER B 2 136 ? 10.931 5.930 2.385 1.00 40.72 136 SER B CA 1
ATOM 3060 C C . SER B 2 136 ? 9.439 5.841 2.667 1.00 41.71 136 SER B C 1
ATOM 3061 O O . SER B 2 136 ? 8.697 5.202 1.920 1.00 45.29 136 SER B O 1
ATOM 3064 N N . VAL B 2 137 ? 9.004 6.472 3.757 1.00 34.06 137 VAL B N 1
ATOM 3065 C CA . VAL B 2 137 ? 7.566 6.466 4.141 1.00 33.97 137 VAL B CA 1
ATOM 3066 C C . VAL B 2 137 ? 6.793 7.313 3.126 1.00 37.10 137 VAL B C 1
ATOM 3067 O O . VAL B 2 137 ? 6.997 8.554 3.104 1.00 32.37 137 VAL B O 1
ATOM 3071 N N . LYS B 2 138 ? 5.925 6.665 2.339 1.00 39.77 138 LYS B N 1
ATOM 3072 C CA . LYS B 2 138 ? 5.146 7.319 1.248 1.00 42.94 138 LYS B CA 1
ATOM 3073 C C . LYS B 2 138 ? 3.860 7.911 1.808 1.00 38.29 138 LYS B C 1
ATOM 3074 O O . LYS B 2 138 ? 3.441 8.968 1.350 1.00 38.73 138 LYS B O 1
ATOM 3080 N N . ARG B 2 139 ? 3.247 7.215 2.744 1.00 40.42 139 ARG B N 1
ATOM 3081 C CA . ARG B 2 139 ? 1.966 7.633 3.351 1.00 38.57 139 ARG B CA 1
ATOM 3082 C C . ARG B 2 139 ? 1.860 6.980 4.723 1.00 32.64 139 ARG B C 1
ATOM 3083 O O . ARG B 2 139 ? 2.338 5.830 4.877 1.00 28.05 139 ARG B O 1
ATOM 3091 N N . VAL B 2 140 ? 1.247 7.702 5.650 1.00 30.81 140 VAL B N 1
ATOM 3092 C CA . VAL B 2 140 ? 0.806 7.203 6.977 1.00 31.98 140 VAL B CA 1
ATOM 3093 C C . VAL B 2 140 ? -0.693 6.864 6.869 1.00 34.36 140 VAL B C 1
ATOM 3094 O O . VAL B 2 140 ? -1.508 7.794 6.725 1.00 38.66 140 VAL B O 1
ATOM 3098 N N . ASP B 2 141 ? -1.048 5.579 6.947 1.00 33.38 141 ASP B N 1
ATOM 3099 C CA . ASP B 2 141 ? -2.438 5.067 6.795 1.00 37.98 141 ASP B CA 1
ATOM 3100 C C . ASP B 2 141 ? -3.269 5.283 8.066 1.00 39.01 141 ASP B C 1
ATOM 3101 O O . ASP B 2 141 ? -4.431 5.708 7.974 1.00 39.30 141 ASP B O 1
ATOM 3106 N N . ASN B 2 142 ? -2.692 4.862 9.186 1.00 37.00 142 ASN B N 1
ATOM 3107 C CA . ASN B 2 142 ? -3.412 4.934 10.436 1.00 37.53 142 ASN B CA 1
ATOM 3108 C C . ASN B 2 142 ? -2.480 4.761 11.615 1.00 36.85 142 ASN B C 1
ATOM 3109 O O . ASN B 2 142 ? -1.380 4.228 11.478 1.00 37.77 142 ASN B O 1
ATOM 3114 N N . VAL B 2 143 ? -2.920 5.207 12.772 1.00 36.05 143 VAL B N 1
ATOM 3115 C CA . VAL B 2 143 ? -2.139 5.093 14.028 1.00 34.44 143 VAL B CA 1
ATOM 3116 C C . VAL B 2 143 ? -3.092 4.549 15.080 1.00 31.41 143 VAL B C 1
ATOM 3117 O O . VAL B 2 143 ? -4.258 4.958 15.060 1.00 33.92 143 VAL B O 1
ATOM 3121 N N . TYR B 2 144 ? -2.637 3.648 15.935 1.00 27.83 144 TYR B N 1
ATOM 3122 C CA . TYR B 2 144 ? -3.506 3.012 16.955 1.00 28.03 144 TYR B CA 1
ATOM 3123 C C . TYR B 2 144 ? -2.948 3.319 18.342 1.00 27.92 144 TYR B C 1
ATOM 3124 O O . TYR B 2 144 ? -1.742 3.459 18.483 1.00 28.55 144 TYR B O 1
ATOM 3133 N N . PHE B 2 145 ? -3.838 3.408 19.326 1.00 30.95 145 PHE B N 1
ATOM 3134 C CA . PHE B 2 145 ? -3.522 3.545 20.765 1.00 32.07 145 PHE B CA 1
ATOM 3135 C C . PHE B 2 145 ? -2.782 4.851 20.986 1.00 32.65 145 PHE B C 1
ATOM 3136 O O . PHE B 2 145 ? -1.919 4.887 21.876 1.00 34.90 145 PHE B O 1
ATOM 3144 N N . LEU B 2 146 ? -3.062 5.867 20.173 1.00 35.48 146 LEU B N 1
ATOM 3145 C CA . LEU B 2 146 ? -2.301 7.141 20.245 1.00 37.73 146 LEU B CA 1
ATOM 3146 C C . LEU B 2 146 ? -2.597 7.775 21.597 1.00 40.17 146 LEU B C 1
ATOM 3147 O O . LEU B 2 146 ? -1.641 7.992 22.360 1.00 44.52 146 LEU B O 1
ATOM 3152 N N . ASP B 2 147 ? -3.911 7.997 21.887 1.00 45.06 147 ASP B N 1
ATOM 3153 C CA . ASP B 2 147 ? -4.216 8.660 23.131 1.00 48.21 147 ASP B CA 1
ATOM 3154 C C . ASP B 2 147 ? -3.606 7.892 24.279 1.00 48.08 147 ASP B C 1
ATOM 3155 O O . ASP B 2 147 ? -2.992 8.478 25.144 1.00 52.63 147 ASP B O 1
ATOM 3160 N N . GLU B 2 148 ? -3.697 6.633 24.306 1.00 52.63 148 GLU B N 1
ATOM 3161 C CA . GLU B 2 148 ? -3.199 5.864 25.482 1.00 55.00 148 GLU B CA 1
ATOM 3162 C C . GLU B 2 148 ? -1.671 5.964 25.597 1.00 53.90 148 GLU B C 1
ATOM 3163 O O . GLU B 2 148 ? -1.225 6.383 26.673 1.00 52.47 148 GLU B O 1
ATOM 3169 N N . LEU B 2 149 ? -0.906 5.593 24.554 1.00 52.46 149 LEU B N 1
ATOM 3170 C CA . LEU B 2 149 ? 0.577 5.373 24.628 1.00 46.88 149 LEU B CA 1
ATOM 3171 C C . LEU B 2 149 ? 1.385 6.600 24.164 1.00 41.67 149 LEU B C 1
ATOM 3172 O O . LEU B 2 149 ? 2.564 6.669 24.523 1.00 40.24 149 LEU B O 1
ATOM 3177 N N . GLY B 2 150 ? 0.794 7.540 23.422 1.00 40.09 150 GLY B N 1
ATOM 3178 C CA . GLY B 2 150 ? 1.496 8.732 22.898 1.00 40.65 150 GLY B CA 1
ATOM 3179 C C . GLY B 2 150 ? 2.265 8.440 21.609 1.00 40.12 150 GLY B C 1
ATOM 3180 O O . GLY B 2 150 ? 2.555 7.281 21.303 1.00 38.25 150 GLY B O 1
ATOM 3189 N N . PRO B 2 152 ? 5.387 8.283 20.084 1.00 44.30 152 PRO B N 1
ATOM 3190 C CA . PRO B 2 152 ? 6.396 7.283 19.719 1.00 43.61 152 PRO B CA 1
ATOM 3191 C C . PRO B 2 152 ? 5.921 5.867 20.025 1.00 46.38 152 PRO B C 1
ATOM 3192 O O . PRO B 2 152 ? 6.092 4.987 19.182 1.00 46.31 152 PRO B O 1
ATOM 3196 N N . GLU B 2 153 ? 5.333 5.640 21.199 1.00 43.82 153 GLU B N 1
ATOM 3197 C CA . GLU B 2 153 ? 4.952 4.239 21.576 1.00 40.75 153 GLU B CA 1
ATOM 3198 C C . GLU B 2 153 ? 3.740 3.732 20.775 1.00 34.34 153 GLU B C 1
ATOM 3199 O O . GLU B 2 153 ? 3.453 2.548 20.865 1.00 33.14 153 GLU B O 1
ATOM 3205 N N . ALA B 2 154 ? 3.025 4.574 20.034 1.00 33.30 154 ALA B N 1
ATOM 3206 C CA . ALA B 2 154 ? 1.815 4.145 19.285 1.00 33.19 154 ALA B CA 1
ATOM 3207 C C . ALA B 2 154 ? 2.208 3.233 18.114 1.00 28.57 154 ALA B C 1
ATOM 3208 O O . ALA B 2 154 ? 3.344 3.299 17.651 1.00 28.41 154 ALA B O 1
ATOM 3210 N N . VAL B 2 155 ? 1.276 2.387 17.701 1.00 26.05 155 VAL B N 1
ATOM 3211 C CA . VAL B 2 155 ? 1.403 1.526 16.498 1.00 25.74 155 VAL B CA 1
ATOM 3212 C C . VAL B 2 155 ? 1.052 2.380 15.289 1.00 24.85 155 VAL B C 1
ATOM 3213 O O . VAL B 2 155 ? -0.126 2.750 15.167 1.00 26.32 155 VAL B O 1
ATOM 3217 N N . TRP B 2 156 ? 2.025 2.663 14.440 1.00 22.35 156 TRP B N 1
ATOM 3218 C CA . TRP B 2 156 ? 1.819 3.443 13.206 1.00 23.35 156 TRP B CA 1
ATOM 3219 C C . TRP B 2 156 ? 1.806 2.474 12.032 1.00 25.54 156 TRP B C 1
ATOM 3220 O O . TRP B 2 156 ? 2.774 1.698 11.868 1.00 25.18 156 TRP B O 1
ATOM 3231 N N . GLU B 2 157 ? 0.780 2.569 11.202 1.00 28.51 157 GLU B N 1
ATOM 3232 C CA . GLU B 2 157 ? 0.634 1.705 10.012 1.00 31.41 157 GLU B CA 1
ATOM 3233 C C . GLU B 2 157 ? 1.161 2.497 8.819 1.00 29.14 157 GLU B C 1
ATOM 3234 O O . GLU B 2 157 ? 0.611 3.545 8.555 1.00 28.54 157 GLU B O 1
ATOM 3240 N N . LEU B 2 158 ? 2.216 2.018 8.161 1.00 26.76 158 LEU B N 1
ATOM 3241 C CA . LEU B 2 158 ? 2.876 2.777 7.086 1.00 26.55 158 LEU B CA 1
ATOM 3242 C C . LEU B 2 158 ? 2.874 2.015 5.757 1.00 26.95 158 LEU B C 1
ATOM 3243 O O . LEU B 2 158 ? 2.870 0.771 5.770 1.00 24.90 158 LEU B O 1
ATOM 3248 N N . GLU B 2 159 ? 2.917 2.786 4.663 1.00 27.64 159 GLU B N 1
ATOM 3249 C CA . GLU B 2 159 ? 3.240 2.360 3.275 1.00 28.67 159 GLU B CA 1
ATOM 3250 C C . GLU B 2 159 ? 4.641 2.897 2.959 1.00 27.58 159 GLU B C 1
ATOM 3251 O O . GLU B 2 159 ? 4.860 4.131 3.043 1.00 25.70 159 GLU B O 1
ATOM 3253 N N . VAL B 2 160 ? 5.564 2.003 2.609 1.00 29.23 160 VAL B N 1
ATOM 3254 C CA . VAL B 2 160 ? 6.988 2.361 2.344 1.00 29.77 160 VAL B CA 1
ATOM 3255 C C . VAL B 2 160 ? 7.373 1.979 0.915 1.00 28.43 160 VAL B C 1
ATOM 3256 O O . VAL B 2 160 ? 6.759 1.096 0.372 1.00 26.22 160 VAL B O 1
ATOM 3260 N N . ASN B 2 161 ? 8.385 2.648 0.370 1.00 31.05 161 ASN B N 1
ATOM 3261 C CA . ASN B 2 161 ? 8.974 2.340 -0.944 1.00 32.01 161 ASN B CA 1
ATOM 3262 C C . ASN B 2 161 ? 10.497 2.307 -0.800 1.00 34.10 161 ASN B C 1
ATOM 3263 O O . ASN B 2 161 ? 11.055 3.302 -0.284 1.00 37.93 161 ASN B O 1
ATOM 3268 N N . ASN B 2 162 ? 11.138 1.219 -1.234 1.00 32.23 162 ASN B N 1
ATOM 3269 C CA . ASN B 2 162 ? 12.611 1.026 -1.144 1.00 35.66 162 ASN B CA 1
ATOM 3270 C C . ASN B 2 162 ? 13.075 1.282 0.279 1.00 31.38 162 ASN B C 1
ATOM 3271 O O . ASN B 2 162 ? 14.087 2.043 0.431 1.00 26.62 162 ASN B O 1
ATOM 3276 N N . PHE B 2 163 ? 12.304 0.751 1.243 1.00 28.95 163 PHE B N 1
ATOM 3277 C CA . PHE B 2 163 ? 12.652 0.717 2.689 1.00 28.30 163 PHE B CA 1
ATOM 3278 C C . PHE B 2 163 ? 13.777 -0.309 2.859 1.00 24.44 163 PHE B C 1
ATOM 3279 O O . PHE B 2 163 ? 13.527 -1.527 2.848 1.00 21.55 163 PHE B O 1
ATOM 3287 N N . GLY B 2 164 ? 15.001 0.209 2.937 1.00 22.42 164 GLY B N 1
ATOM 3288 C CA . GLY B 2 164 ? 16.240 -0.577 2.917 1.00 22.99 164 GLY B CA 1
ATOM 3289 C C . GLY B 2 164 ? 17.455 0.282 2.578 1.00 21.41 164 GLY B C 1
ATOM 3290 O O . GLY B 2 164 ? 17.336 1.506 2.450 1.00 22.96 164 GLY B O 1
ATOM 3291 N N . PRO B 2 165 ? 18.657 -0.328 2.426 1.00 20.48 165 PRO B N 1
ATOM 3292 C CA . PRO B 2 165 ? 18.812 -1.785 2.444 1.00 22.63 165 PRO B CA 1
ATOM 3293 C C . PRO B 2 165 ? 18.696 -2.354 3.861 1.00 22.27 165 PRO B C 1
ATOM 3294 O O . PRO B 2 165 ? 19.124 -1.702 4.776 1.00 23.46 165 PRO B O 1
ATOM 3298 N N . LEU B 2 166 ? 18.095 -3.527 3.979 1.00 21.96 166 LEU B N 1
ATOM 3299 C CA . LEU B 2 166 ? 18.015 -4.301 5.230 1.00 24.59 166 LEU B CA 1
ATOM 3300 C C . LEU B 2 166 ? 18.864 -5.555 5.067 1.00 25.49 166 LEU B C 1
ATOM 3301 O O . LEU B 2 166 ? 18.841 -6.141 3.973 1.00 25.92 166 LEU B O 1
ATOM 3306 N N . ILE B 2 167 ? 19.540 -5.974 6.134 1.00 25.50 167 ILE B N 1
ATOM 3307 C CA . ILE B 2 167 ? 20.400 -7.188 6.115 1.00 28.11 167 ILE B CA 1
ATOM 3308 C C . ILE B 2 167 ? 19.648 -8.316 6.822 1.00 28.03 167 ILE B C 1
ATOM 3309 O O . ILE B 2 167 ? 19.197 -8.091 7.932 1.00 31.96 167 ILE B O 1
ATOM 3314 N N . VAL B 2 168 ? 19.585 -9.509 6.246 1.00 27.06 168 VAL B N 1
ATOM 3315 C CA . VAL B 2 168 ? 18.999 -10.670 6.964 1.00 28.46 168 VAL B CA 1
ATOM 3316 C C . VAL B 2 168 ? 19.999 -11.086 8.036 1.00 27.65 168 VAL B C 1
ATOM 3317 O O . VAL B 2 168 ? 21.047 -11.586 7.681 1.00 27.24 168 VAL B O 1
ATOM 3321 N N . ALA B 2 169 ? 19.717 -10.843 9.307 1.00 30.31 169 ALA B N 1
ATOM 3322 C CA . ALA B 2 169 ? 20.737 -11.025 10.368 1.00 32.71 169 ALA B CA 1
ATOM 3323 C C . ALA B 2 169 ? 20.386 -12.179 11.299 1.00 30.54 169 ALA B C 1
ATOM 3324 O O . ALA B 2 169 ? 21.249 -12.630 12.036 1.00 29.39 169 ALA B O 1
ATOM 3334 N N . ASP B 2 171 ? 17.833 -15.757 10.694 1.00 31.92 171 ASP B N 1
ATOM 3335 C CA . ASP B 2 171 ? 16.951 -16.435 9.743 1.00 33.22 171 ASP B CA 1
ATOM 3336 C C . ASP B 2 171 ? 16.122 -17.505 10.466 1.00 32.83 171 ASP B C 1
ATOM 3337 O O . ASP B 2 171 ? 16.248 -17.603 11.725 1.00 31.17 171 ASP B O 1
ATOM 3342 N N . SER B 2 172 ? 15.296 -18.238 9.692 1.00 32.15 172 SER B N 1
ATOM 3343 C CA . SER B 2 172 ? 14.365 -19.316 10.136 1.00 32.45 172 SER B CA 1
ATOM 3344 C C . SER B 2 172 ? 15.066 -20.681 10.036 1.00 33.68 172 SER B C 1
ATOM 3345 O O . SER B 2 172 ? 14.405 -21.732 10.274 1.00 31.93 172 SER B O 1
ATOM 3348 N N . HIS B 2 173 ? 16.373 -20.654 9.772 1.00 34.33 173 HIS B N 1
ATOM 3349 C CA . HIS B 2 173 ? 17.246 -21.831 9.547 1.00 36.87 173 HIS B CA 1
ATOM 3350 C C . HIS B 2 173 ? 18.266 -21.982 10.685 1.00 37.77 173 HIS B C 1
ATOM 3351 O O . HIS B 2 173 ? 19.183 -22.788 10.529 1.00 41.81 173 HIS B O 1
ATOM 3358 N N . GLY B 2 174 ? 18.098 -21.264 11.798 1.00 37.20 174 GLY B N 1
ATOM 3359 C CA . GLY B 2 174 ? 18.926 -21.423 13.008 1.00 36.25 174 GLY B CA 1
ATOM 3360 C C . GLY B 2 174 ? 20.206 -20.586 13.014 1.00 36.71 174 GLY B C 1
ATOM 3361 O O . GLY B 2 174 ? 20.955 -20.765 13.967 1.00 35.62 174 GLY B O 1
ATOM 3362 N N . ASN B 2 175 ? 20.421 -19.661 12.063 1.00 36.67 175 ASN B N 1
ATOM 3363 C CA . ASN B 2 175 ? 21.665 -18.843 11.920 1.00 38.38 175 ASN B CA 1
ATOM 3364 C C . ASN B 2 175 ? 21.478 -17.375 12.360 1.00 38.67 175 ASN B C 1
ATOM 3365 O O . ASN B 2 175 ? 20.496 -16.749 11.971 1.00 39.26 175 ASN B O 1
ATOM 3370 N N . SER B 2 176 ? 22.456 -16.818 13.075 1.00 38.20 176 SER B N 1
ATOM 3371 C CA . SER B 2 176 ? 22.477 -15.413 13.566 1.00 37.89 176 SER B CA 1
ATOM 3372 C C . SER B 2 176 ? 23.818 -14.780 13.215 1.00 34.33 176 SER B C 1
ATOM 3373 O O . SER B 2 176 ? 24.846 -15.338 13.649 1.00 35.67 176 SER B O 1
ATOM 3376 N N . ILE B 2 177 ? 23.833 -13.688 12.456 1.00 34.82 177 ILE B N 1
ATOM 3377 C CA . ILE B 2 177 ? 25.122 -13.078 12.000 1.00 36.27 177 ILE B CA 1
ATOM 3378 C C . ILE B 2 177 ? 25.868 -12.482 13.200 1.00 36.98 177 ILE B C 1
ATOM 3379 O O . ILE B 2 177 ? 27.086 -12.345 13.109 1.00 37.79 177 ILE B O 1
ATOM 3384 N N . TYR B 2 178 ? 25.140 -12.052 14.235 1.00 36.78 178 TYR B N 1
ATOM 3385 C CA . TYR B 2 178 ? 25.703 -11.482 15.484 1.00 37.13 178 TYR B CA 1
ATOM 3386 C C . TYR B 2 178 ? 26.522 -12.584 16.187 1.00 36.58 178 TYR B C 1
ATOM 3387 O O . TYR B 2 178 ? 27.722 -12.380 16.431 1.00 34.08 178 TYR B O 1
ATOM 3396 N N . GLU B 2 179 ? 25.907 -13.736 16.462 1.00 37.22 179 GLU B N 1
ATOM 3397 C CA . GLU B 2 179 ? 26.584 -14.905 17.085 1.00 37.76 179 GLU B CA 1
ATOM 3398 C C . GLU B 2 179 ? 27.843 -15.271 16.288 1.00 40.47 179 GLU B C 1
ATOM 3399 O O . GLU B 2 179 ? 28.849 -15.582 16.942 1.00 41.21 179 GLU B O 1
ATOM 3401 N N . GLU B 2 180 ? 27.812 -15.196 14.947 1.00 43.91 180 GLU B N 1
ATOM 3402 C CA . GLU B 2 180 ? 28.932 -15.608 14.045 1.00 43.56 180 GLU B CA 1
ATOM 3403 C C . GLU B 2 180 ? 30.128 -14.661 14.216 1.00 45.65 180 GLU B C 1
ATOM 3404 O O . GLU B 2 180 ? 31.294 -15.136 14.381 1.00 46.99 180 GLU B O 1
ATOM 3410 N N . VAL B 2 181 ? 29.863 -13.360 14.098 1.00 42.92 181 VAL B N 1
ATOM 3411 C CA . VAL B 2 181 ? 30.893 -12.285 14.168 1.00 39.21 181 VAL B CA 1
ATOM 3412 C C . VAL B 2 181 ? 31.510 -12.284 15.570 1.00 35.77 181 VAL B C 1
ATOM 3413 O O . VAL B 2 181 ? 32.745 -12.208 15.657 1.00 34.20 181 VAL B O 1
ATOM 3417 N N . ASN B 2 182 ? 30.712 -12.443 16.629 1.00 37.12 182 ASN B N 1
ATOM 3418 C CA . ASN B 2 182 ? 31.235 -12.434 18.028 1.00 39.82 182 ASN B CA 1
ATOM 3419 C C . ASN B 2 182 ? 32.218 -13.600 18.256 1.00 45.21 182 ASN B C 1
ATOM 3420 O O . ASN B 2 182 ? 33.226 -13.347 18.947 1.00 50.16 182 ASN B O 1
ATOM 3425 N N . LYS B 2 183 ? 31.996 -14.797 17.682 1.00 43.22 183 LYS B N 1
ATOM 3426 C CA . LYS B 2 183 ? 32.931 -15.954 17.807 1.00 41.21 183 LYS B CA 1
ATOM 3427 C C . LYS B 2 183 ? 34.220 -15.660 17.044 1.00 39.65 183 LYS B C 1
ATOM 3428 O O . LYS B 2 183 ? 35.315 -15.876 17.615 1.00 40.85 183 LYS B O 1
ATOM 3434 N N . LYS B 2 184 ? 34.119 -15.145 15.825 1.00 35.47 184 LYS B N 1
ATOM 3435 C CA . LYS B 2 184 ? 35.332 -14.790 15.056 1.00 35.11 184 LYS B CA 1
ATOM 3436 C C . LYS B 2 184 ? 36.118 -13.703 15.823 1.00 38.42 184 LYS B C 1
ATOM 3437 O O . LYS B 2 184 ? 37.357 -13.828 15.933 1.00 43.90 184 LYS B O 1
ATOM 3440 N N . VAL B 2 185 ? 35.435 -12.678 16.331 1.00 33.83 185 VAL B N 1
ATOM 3441 C CA . VAL B 2 185 ? 36.027 -11.521 17.061 1.00 33.19 185 VAL B CA 1
ATOM 3442 C C . VAL B 2 185 ? 36.768 -12.028 18.306 1.00 31.02 185 VAL B C 1
ATOM 3443 O O . VAL B 2 185 ? 37.901 -11.565 18.502 1.00 33.96 185 VAL B O 1
ATOM 3447 N N . TYR B 2 186 ? 36.182 -12.925 19.109 1.00 30.72 186 TYR B N 1
ATOM 3448 C CA . TYR B 2 186 ? 36.859 -13.612 20.256 1.00 34.18 186 TYR B CA 1
ATOM 3449 C C . TYR B 2 186 ? 38.183 -14.253 19.797 1.00 33.46 186 TYR B C 1
ATOM 3450 O O . TYR B 2 186 ? 39.194 -14.168 20.532 1.00 32.86 186 TYR B O 1
ATOM 3459 N N . GLU B 2 187 ? 38.197 -14.894 18.624 1.00 36.98 187 GLU B N 1
ATOM 3460 C CA . GLU B 2 187 ? 39.359 -15.699 18.148 1.00 38.96 187 GLU B CA 1
ATOM 3461 C C . GLU B 2 187 ? 40.514 -14.751 17.780 1.00 37.48 187 GLU B C 1
ATOM 3462 O O . GLU B 2 187 ? 41.663 -14.979 18.289 1.00 33.31 187 GLU B O 1
ATOM 3464 N N . LYS B 2 188 ? 40.210 -13.699 17.006 1.00 35.71 188 LYS B N 1
ATOM 3465 C CA . LYS B 2 188 ? 41.189 -12.676 16.526 1.00 37.59 188 LYS B CA 1
ATOM 3466 C C . LYS B 2 188 ? 41.690 -11.858 17.714 1.00 36.27 188 LYS B C 1
ATOM 3467 O O . LYS B 2 188 ? 42.826 -11.408 17.661 1.00 40.35 188 LYS B O 1
ATOM 3469 N N . LEU B 2 189 ? 40.871 -11.668 18.745 1.00 39.96 189 LEU B N 1
ATOM 3470 C CA . LEU B 2 189 ? 41.260 -10.869 19.934 1.00 37.47 189 LEU B CA 1
ATOM 3471 C C . LEU B 2 189 ? 42.296 -11.658 20.731 1.00 38.71 189 LEU B C 1
ATOM 3472 O O . LEU B 2 189 ? 43.296 -11.040 21.164 1.00 36.47 189 LEU B O 1
ATOM 3477 N N . ASN B 2 190 ? 42.071 -12.958 20.948 1.00 42.27 190 ASN B N 1
ATOM 3478 C CA . ASN B 2 190 ? 43.058 -13.805 21.676 1.00 42.07 190 ASN B CA 1
ATOM 3479 C C . ASN B 2 190 ? 44.413 -13.674 20.973 1.00 40.70 190 ASN B C 1
ATOM 3480 O O . ASN B 2 190 ? 45.372 -13.405 21.710 1.00 49.26 190 ASN B O 1
ATOM 3485 N N . GLU B 2 191 ? 44.470 -13.749 19.628 1.00 36.13 191 GLU B N 1
ATOM 3486 C CA . GLU B 2 191 ? 45.731 -13.667 18.834 1.00 38.83 191 GLU B CA 1
ATOM 3487 C C . GLU B 2 191 ? 46.442 -12.312 19.037 1.00 45.16 191 GLU B C 1
ATOM 3488 O O . GLU B 2 191 ? 47.624 -12.215 18.637 1.00 48.79 191 GLU B O 1
ATOM 3490 N N . LEU B 2 192 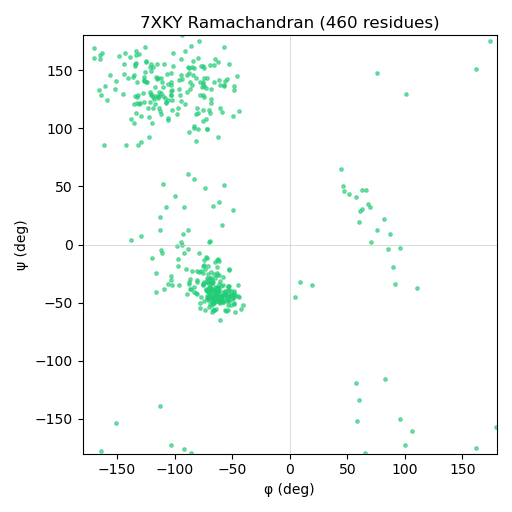? 45.778 -11.298 19.614 1.00 48.31 192 LEU B N 1
ATOM 3491 C CA . LEU B 2 192 ? 46.361 -9.952 19.895 1.00 45.74 192 LEU B CA 1
ATOM 3492 C C . LEU B 2 192 ? 46.652 -9.763 21.398 1.00 45.70 192 LEU B C 1
ATOM 3493 O O . LEU B 2 192 ? 47.605 -9.051 21.698 1.00 45.12 192 LEU B O 1
ATOM 3498 N N . ILE B 2 193 ? 45.848 -10.331 22.307 1.00 48.87 193 ILE B N 1
ATOM 3499 C CA . ILE B 2 193 ? 45.855 -10.010 23.771 1.00 50.41 193 ILE B CA 1
ATOM 3500 C C . ILE B 2 193 ? 46.770 -11.016 24.471 1.00 54.47 193 ILE B C 1
ATOM 3501 O O . ILE B 2 193 ? 47.421 -11.788 23.757 1.00 66.71 193 ILE B O 1
#